Protein AF-A0A2T6IM37-F1 (afdb_monomer)

Sequence (387 aa):
MESFEEAVQVVFSQSAHALRSHADRERQERAQAYLDEILSAPDGWAHLLNWLPQLSSVEARFWTLQAFLNVLPSSSPQQRQALREGVLTHCVLRRLQGGDTSCEARGDSGPGASSGLSGAGRNAARTEDGSAQGAETSREDAAVKNKTALLLVRLVQTDFPSTWPTAFLELRRLWTIAVEATSELPVSEKSEQASAKQVDVLDGLDVCLRILLLLHQEVVEDSVVVRDAEQTRRDAEIRTALRQHFSSSELSASDRSAVSFSRLLLQLLQLPVIRQDAALLRLTCEIIGRFIGYMDLLLPPSACEPPTQAQSAAGSLGSTAPAEGETRPTTAVGDGDAETATEGTLVHVLLETWLTCSCDEACNAVVAFAHKKMEAETKARLLSRMG

Radius of gyration: 29.52 Å; Cα contacts (8 Å, |Δi|>4): 323; chains: 1; bounding box: 64×56×118 Å

Mean predicted aligned error: 14.03 Å

Structure (mmCIF, N/CA/C/O backbone):
data_AF-A0A2T6IM37-F1
#
_entry.id   AF-A0A2T6IM37-F1
#
loop_
_atom_site.group_PDB
_atom_site.id
_atom_site.type_symbol
_atom_site.label_atom_id
_atom_site.label_alt_id
_atom_site.label_comp_id
_atom_site.label_asym_id
_atom_site.label_entity_id
_atom_site.label_seq_id
_atom_site.pdbx_PDB_ins_code
_atom_site.Cartn_x
_atom_site.Cartn_y
_atom_site.Cartn_z
_atom_site.occupancy
_atom_site.B_iso_or_equiv
_atom_site.auth_seq_id
_atom_site.auth_comp_id
_atom_site.auth_asym_id
_atom_site.auth_atom_id
_atom_site.pdbx_PDB_model_num
ATOM 1 N N . MET A 1 1 ? 18.528 2.705 -31.498 1.00 45.06 1 MET A N 1
ATOM 2 C CA . MET A 1 1 ? 18.406 2.170 -30.131 1.00 45.06 1 MET A CA 1
ATOM 3 C C . MET A 1 1 ? 16.925 2.072 -29.857 1.00 45.06 1 MET A C 1
ATOM 5 O O . MET A 1 1 ? 16.254 3.069 -30.086 1.00 45.06 1 MET A O 1
ATOM 9 N N . GLU A 1 2 ? 16.429 0.892 -29.490 1.00 58.62 2 GLU A N 1
ATOM 10 C CA . GLU A 1 2 ? 15.070 0.762 -28.948 1.00 58.62 2 GLU A CA 1
ATOM 11 C C . GLU A 1 2 ? 15.020 1.578 -27.649 1.00 58.62 2 GLU A C 1
ATOM 13 O O . GLU A 1 2 ? 16.000 1.598 -26.896 1.00 58.62 2 GLU A O 1
ATOM 18 N N . SER A 1 3 ? 13.942 2.329 -27.425 1.00 85.50 3 SER A N 1
ATOM 19 C CA . SER A 1 3 ? 13.762 3.001 -26.137 1.00 85.50 3 SER A CA 1
ATOM 20 C C . SER A 1 3 ? 13.526 1.952 -25.040 1.00 85.50 3 SER A C 1
ATOM 22 O O . SER A 1 3 ? 13.047 0.851 -25.313 1.00 85.50 3 SER A O 1
ATOM 24 N N . PHE A 1 4 ? 13.871 2.262 -23.787 1.00 90.00 4 PHE A N 1
ATOM 25 C CA . PHE A 1 4 ? 13.646 1.344 -22.663 1.00 90.00 4 PHE A CA 1
ATOM 26 C C . PHE A 1 4 ? 12.184 0.874 -22.584 1.00 90.00 4 PHE A C 1
ATOM 28 O O . PHE A 1 4 ? 11.925 -0.317 -22.424 1.00 90.00 4 PHE A O 1
ATOM 35 N N . GLU A 1 5 ? 11.230 1.791 -22.771 1.00 91.12 5 GLU A N 1
ATOM 36 C CA . GLU A 1 5 ? 9.802 1.462 -22.757 1.00 91.12 5 GLU A CA 1
ATOM 37 C C . GLU A 1 5 ? 9.401 0.555 -23.930 1.00 91.12 5 GLU A C 1
ATOM 39 O O . GLU A 1 5 ? 8.638 -0.386 -23.724 1.00 91.12 5 GLU A O 1
ATOM 44 N N . GLU A 1 6 ? 9.964 0.757 -25.127 1.00 89.25 6 GLU A N 1
ATOM 45 C CA . GLU A 1 6 ? 9.755 -0.146 -26.268 1.00 89.25 6 GLU A CA 1
ATOM 46 C C . GLU A 1 6 ? 10.287 -1.554 -25.987 1.00 89.25 6 GLU A C 1
ATOM 48 O O . GLU A 1 6 ? 9.603 -2.534 -26.281 1.00 89.25 6 GLU A O 1
ATOM 53 N N . ALA A 1 7 ? 11.481 -1.672 -25.396 1.00 89.19 7 ALA A N 1
ATOM 54 C CA . ALA A 1 7 ? 12.060 -2.968 -25.051 1.00 89.19 7 ALA A CA 1
ATOM 55 C C . ALA A 1 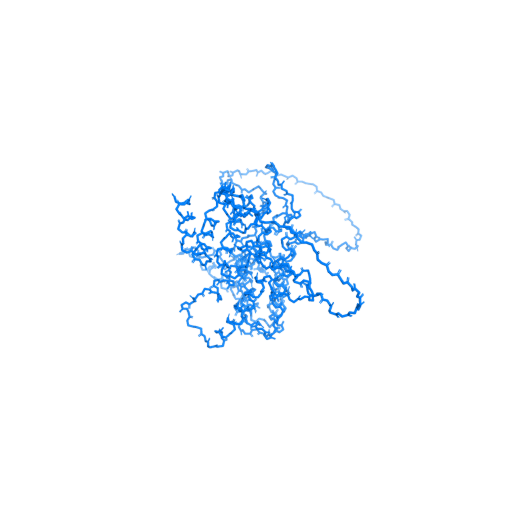7 ? 11.186 -3.717 -24.033 1.00 89.19 7 ALA A C 1
ATOM 57 O O . ALA A 1 7 ? 10.885 -4.899 -24.221 1.00 89.19 7 ALA A O 1
ATOM 58 N N . VAL A 1 8 ? 10.701 -3.020 -22.997 1.00 90.06 8 VAL A N 1
ATOM 59 C CA . VAL A 1 8 ? 9.753 -3.599 -22.036 1.00 90.06 8 VAL A CA 1
ATOM 60 C C . VAL A 1 8 ? 8.456 -4.002 -22.738 1.00 90.06 8 VAL A C 1
ATOM 62 O O . VAL A 1 8 ? 7.998 -5.134 -22.588 1.00 90.06 8 VAL A O 1
ATOM 65 N N . GLN A 1 9 ? 7.880 -3.135 -23.567 1.00 88.81 9 GLN A N 1
ATOM 66 C CA . GLN A 1 9 ? 6.633 -3.430 -24.268 1.00 88.81 9 GLN A CA 1
ATOM 67 C C . GLN A 1 9 ? 6.756 -4.657 -25.185 1.00 88.81 9 GLN A C 1
ATOM 69 O O . GLN A 1 9 ? 5.846 -5.487 -25.226 1.00 88.81 9 GLN A O 1
ATOM 74 N N . VAL A 1 10 ? 7.886 -4.830 -25.878 1.00 87.44 10 VAL A N 1
ATOM 75 C CA . VAL A 1 10 ? 8.169 -6.017 -26.705 1.00 87.44 10 VAL A CA 1
ATOM 76 C C . VAL A 1 10 ? 8.190 -7.295 -25.860 1.00 87.44 10 VAL A C 1
ATOM 78 O O . VAL A 1 10 ? 7.642 -8.313 -26.284 1.00 87.44 10 VAL A O 1
ATOM 81 N N . VAL A 1 11 ? 8.764 -7.249 -24.654 1.00 84.94 11 VAL A N 1
ATOM 82 C CA . VAL A 1 11 ? 8.811 -8.405 -23.744 1.00 84.94 11 VAL A CA 1
ATOM 83 C C . VAL A 1 11 ? 7.428 -8.737 -23.163 1.00 84.94 11 VAL A C 1
ATOM 85 O O . VAL A 1 11 ? 7.081 -9.916 -23.065 1.00 84.94 11 VAL A O 1
ATOM 88 N N . PHE A 1 12 ? 6.606 -7.735 -22.830 1.00 79.69 12 PHE A N 1
ATOM 89 C CA . PHE A 1 12 ? 5.278 -7.941 -22.225 1.00 79.69 12 PHE A CA 1
ATOM 90 C C . PHE A 1 12 ? 4.178 -8.318 -23.230 1.00 79.69 12 PHE A C 1
ATOM 92 O O . PHE A 1 12 ? 3.363 -9.204 -22.954 1.00 79.69 12 PHE A O 1
ATOM 99 N N . SER A 1 13 ? 4.155 -7.675 -24.402 1.00 73.19 13 SER A N 1
ATOM 100 C CA . SER A 1 13 ? 3.061 -7.766 -25.389 1.00 73.19 13 SER A CA 1
ATOM 101 C C . SER A 1 13 ? 2.849 -9.156 -25.995 1.00 73.19 13 SER A C 1
ATOM 103 O O . SER A 1 13 ? 1.781 -9.437 -26.532 1.00 73.19 13 SER A O 1
ATOM 105 N N . GLN A 1 14 ? 3.830 -10.054 -25.904 1.00 63.22 14 GLN A N 1
ATOM 106 C CA . GLN A 1 14 ? 3.797 -11.327 -26.628 1.00 63.22 14 GLN A CA 1
ATOM 107 C C . GLN A 1 14 ? 3.406 -12.536 -25.769 1.00 63.22 14 GLN A C 1
ATOM 109 O O . GLN A 1 14 ? 3.524 -13.677 -26.220 1.00 63.22 14 GLN A O 1
ATOM 114 N N . SER A 1 15 ? 2.912 -12.325 -24.548 1.00 53.56 15 SER A N 1
ATOM 115 C CA . SER A 1 15 ? 2.424 -13.401 -23.670 1.00 53.56 15 SER A CA 1
ATOM 116 C C . SER A 1 15 ? 1.152 -14.115 -24.192 1.00 53.56 15 SER A C 1
ATOM 118 O O . SER A 1 15 ? 0.784 -15.160 -23.658 1.00 53.56 15 SER A O 1
ATOM 120 N N . ALA A 1 16 ? 0.545 -13.649 -25.297 1.00 48.44 16 ALA A N 1
ATOM 121 C CA . ALA A 1 16 ? -0.596 -14.279 -25.972 1.00 48.44 16 ALA A CA 1
ATOM 122 C C . ALA A 1 16 ? -0.217 -15.017 -27.290 1.00 48.44 16 ALA A C 1
ATOM 124 O O . ALA A 1 16 ? 0.054 -14.408 -28.317 1.00 48.44 16 ALA A O 1
ATOM 125 N N . HIS A 1 17 ? -0.251 -16.356 -27.230 1.00 48.69 17 HIS A N 1
ATOM 126 C CA . HIS A 1 17 ? -0.481 -17.372 -28.285 1.00 48.69 17 HIS A CA 1
ATOM 127 C C . HIS A 1 17 ? 0.420 -17.533 -29.551 1.00 48.69 17 HIS A C 1
ATOM 129 O O . HIS A 1 17 ? 0.297 -16.865 -30.569 1.00 48.69 17 HIS A O 1
ATOM 135 N N . ALA A 1 18 ? 1.182 -18.637 -29.524 1.00 50.50 18 ALA A N 1
ATOM 136 C CA . ALA A 1 18 ? 1.151 -19.803 -30.436 1.00 50.50 18 ALA A CA 1
ATOM 137 C C . ALA A 1 18 ? 1.552 -19.743 -31.932 1.00 50.50 18 ALA A C 1
ATOM 139 O O . ALA A 1 18 ? 1.791 -20.816 -32.484 1.00 50.50 18 ALA A O 1
ATOM 140 N N . LEU A 1 19 ? 1.722 -18.598 -32.598 1.00 54.16 19 LEU A N 1
ATOM 141 C CA . LEU A 1 19 ? 2.236 -18.570 -33.987 1.00 54.16 19 LEU A CA 1
ATOM 142 C C . LEU A 1 19 ? 3.187 -17.387 -34.203 1.00 54.16 19 LEU A C 1
ATOM 144 O O . LEU A 1 19 ? 2.808 -16.367 -34.771 1.00 54.16 19 LEU A O 1
ATOM 148 N N . ARG A 1 20 ? 4.432 -17.505 -33.728 1.00 63.81 20 ARG A N 1
ATOM 149 C CA . ARG A 1 20 ? 5.433 -16.435 -33.871 1.00 63.81 20 ARG A CA 1
ATOM 150 C C . ARG A 1 20 ? 6.271 -16.606 -35.131 1.00 63.81 20 ARG A C 1
ATOM 152 O O . ARG A 1 20 ? 6.745 -17.705 -35.422 1.00 63.81 20 ARG A O 1
ATOM 159 N N . SER A 1 21 ? 6.498 -15.501 -35.840 1.00 72.88 21 SER A N 1
ATOM 160 C CA . SER A 1 21 ? 7.507 -15.451 -36.896 1.00 72.88 21 SER A CA 1
ATOM 161 C C . SER A 1 21 ? 8.914 -15.516 -36.282 1.00 72.88 21 SER A C 1
ATOM 163 O O . SER A 1 21 ? 9.128 -15.127 -35.131 1.00 72.88 21 SER A O 1
ATOM 165 N N . HIS A 1 22 ? 9.901 -16.003 -37.041 1.00 77.56 22 HIS A N 1
ATOM 166 C CA . HIS A 1 22 ? 11.297 -16.029 -36.583 1.00 77.56 22 HIS A CA 1
ATOM 167 C C . HIS A 1 22 ? 11.805 -14.621 -36.219 1.00 77.56 22 HIS A C 1
ATOM 169 O O . HIS A 1 22 ? 12.526 -14.456 -35.239 1.00 77.56 22 HIS A O 1
ATOM 175 N N . ALA A 1 23 ? 11.366 -13.605 -36.970 1.00 80.69 23 ALA A N 1
ATOM 176 C CA . ALA A 1 23 ? 11.746 -12.212 -36.762 1.00 80.69 23 ALA A CA 1
ATOM 177 C C . ALA A 1 23 ? 11.236 -11.646 -35.423 1.00 80.69 23 ALA A C 1
ATOM 179 O O . ALA A 1 23 ? 11.965 -10.911 -34.758 1.00 80.69 23 ALA A O 1
ATOM 180 N N . ASP A 1 24 ? 10.027 -12.025 -34.992 1.00 80.50 24 ASP A N 1
ATOM 181 C CA . ASP A 1 24 ? 9.469 -11.576 -33.707 1.00 80.50 24 ASP A CA 1
ATOM 182 C C . ASP A 1 24 ? 10.232 -12.172 -32.523 1.00 80.50 24 ASP A C 1
ATOM 184 O O . ASP A 1 24 ? 10.493 -11.483 -31.536 1.00 80.50 24 ASP A O 1
ATOM 188 N N . ARG A 1 25 ? 10.649 -13.439 -32.646 1.00 80.44 25 ARG A N 1
ATOM 189 C CA . ARG A 1 25 ? 11.456 -14.114 -31.626 1.00 80.44 25 ARG A CA 1
ATOM 190 C C . ARG A 1 25 ? 12.839 -13.482 -31.496 1.00 80.44 25 ARG A C 1
ATOM 192 O O . ARG A 1 25 ? 13.263 -13.200 -30.383 1.00 80.44 25 ARG A O 1
ATOM 199 N N . GLU A 1 26 ? 13.504 -13.194 -32.613 1.00 84.69 26 GLU A N 1
ATOM 200 C CA . GLU A 1 26 ? 14.790 -12.489 -32.587 1.00 84.69 26 GLU A CA 1
ATOM 201 C C . GLU A 1 26 ? 14.668 -11.087 -31.980 1.00 84.69 26 GLU A C 1
ATOM 203 O O . GLU A 1 26 ? 15.554 -10.648 -31.251 1.00 84.69 26 GLU A O 1
ATOM 208 N N . ARG A 1 27 ? 13.579 -10.363 -32.272 1.00 85.56 27 ARG A N 1
ATOM 209 C CA . ARG A 1 27 ? 13.343 -9.048 -31.669 1.00 85.56 27 ARG A CA 1
ATOM 210 C C . ARG A 1 27 ? 13.163 -9.155 -30.156 1.00 85.56 27 ARG A C 1
ATOM 212 O O . ARG A 1 27 ? 13.747 -8.360 -29.431 1.00 85.56 27 ARG A O 1
ATOM 219 N N . GLN A 1 28 ? 12.425 -10.158 -29.684 1.00 85.75 28 GLN A N 1
ATOM 220 C CA . GLN A 1 28 ? 12.264 -10.402 -28.254 1.00 85.75 28 GLN A CA 1
ATOM 221 C C . GLN A 1 28 ? 13.587 -10.781 -27.579 1.00 85.75 28 GLN A C 1
ATOM 223 O O . GLN A 1 28 ? 13.889 -10.259 -26.513 1.00 85.75 28 GLN A O 1
ATOM 228 N N . GLU A 1 29 ? 14.385 -11.659 -28.190 1.00 87.75 29 GLU A N 1
ATOM 229 C CA . GLU A 1 29 ? 15.693 -12.057 -27.656 1.00 87.75 29 GLU A CA 1
ATOM 230 C C . GLU A 1 29 ? 16.635 -10.846 -27.537 1.00 87.75 29 GLU A C 1
ATOM 232 O O . GLU A 1 29 ? 17.320 -10.704 -26.525 1.00 87.75 29 GLU A O 1
ATOM 237 N N . ARG A 1 30 ? 16.614 -9.921 -28.510 1.00 89.81 30 ARG A N 1
ATOM 238 C CA . ARG A 1 30 ? 17.376 -8.661 -28.432 1.00 89.81 30 ARG A CA 1
ATOM 239 C C . ARG A 1 30 ? 16.864 -7.728 -27.335 1.00 89.81 30 ARG A C 1
ATOM 241 O O . ARG A 1 30 ? 17.677 -7.193 -26.588 1.00 89.81 30 ARG A O 1
ATOM 248 N N . ALA A 1 31 ? 15.546 -7.556 -27.222 1.00 89.69 31 ALA A N 1
ATOM 249 C CA . ALA A 1 31 ? 14.946 -6.719 -26.185 1.00 89.69 31 ALA A CA 1
ATOM 250 C C . ALA A 1 31 ? 15.238 -7.271 -24.779 1.00 89.69 31 ALA A C 1
ATOM 252 O O . ALA A 1 31 ? 15.626 -6.518 -23.890 1.00 89.69 31 ALA A O 1
ATOM 253 N N . GLN A 1 32 ? 15.134 -8.590 -24.589 1.00 89.94 32 GLN A N 1
ATOM 254 C CA . GLN A 1 32 ? 15.479 -9.248 -23.329 1.00 89.94 32 GLN A CA 1
ATOM 255 C C . GLN A 1 32 ? 16.967 -9.086 -23.004 1.00 89.94 32 GLN A C 1
ATOM 257 O O . GLN A 1 32 ? 17.295 -8.704 -21.887 1.00 89.94 32 GLN A O 1
ATOM 262 N N . ALA A 1 33 ? 17.858 -9.295 -23.980 1.00 91.44 33 ALA A N 1
ATOM 263 C CA . ALA A 1 33 ? 19.294 -9.103 -23.785 1.00 91.44 33 ALA A CA 1
ATOM 264 C C . ALA A 1 33 ? 19.637 -7.659 -23.383 1.00 91.44 33 ALA A C 1
ATOM 266 O O . ALA A 1 33 ? 20.477 -7.455 -22.513 1.00 91.44 33 ALA A O 1
ATOM 267 N N . TYR A 1 34 ? 18.958 -6.667 -23.966 1.00 91.56 34 TYR A N 1
ATOM 268 C CA . TYR A 1 34 ? 19.115 -5.262 -23.589 1.00 91.56 34 TYR A CA 1
ATOM 269 C C . TYR A 1 34 ? 18.659 -4.987 -22.146 1.00 91.56 34 TYR A C 1
ATOM 271 O O . TYR A 1 34 ? 19.350 -4.301 -21.394 1.00 91.56 34 TYR A O 1
ATOM 279 N N . LEU A 1 35 ? 17.520 -5.544 -21.725 1.00 92.06 35 LEU A N 1
ATOM 280 C CA . LEU A 1 35 ? 17.045 -5.405 -20.346 1.00 92.06 35 LEU A CA 1
ATOM 281 C C . LEU A 1 35 ? 17.967 -6.118 -19.345 1.00 92.06 35 LEU A C 1
ATOM 283 O O . LEU A 1 35 ? 18.263 -5.567 -18.285 1.00 92.06 35 LEU A O 1
ATOM 287 N N . ASP A 1 36 ? 18.458 -7.307 -19.689 1.00 90.94 36 ASP A N 1
ATOM 288 C CA . ASP A 1 36 ? 19.409 -8.057 -18.867 1.00 90.94 36 ASP A CA 1
ATOM 289 C C . ASP A 1 36 ? 20.754 -7.321 -18.757 1.00 90.94 36 ASP A C 1
ATOM 291 O O . ASP A 1 36 ? 21.353 -7.295 -17.681 1.00 90.94 36 ASP A O 1
ATOM 295 N N . GLU A 1 37 ? 21.204 -6.655 -19.828 1.00 92.19 37 GLU A N 1
ATOM 296 C CA . GLU A 1 37 ? 22.393 -5.798 -19.814 1.00 92.19 37 GLU A CA 1
ATOM 297 C C . GLU A 1 37 ? 22.241 -4.669 -18.785 1.00 92.19 37 GLU A C 1
ATOM 299 O O . GLU A 1 37 ? 23.127 -4.491 -17.945 1.00 92.19 37 GLU A O 1
ATOM 304 N N . ILE A 1 38 ? 21.089 -3.983 -18.765 1.00 90.94 38 ILE A N 1
ATOM 305 C CA . ILE A 1 38 ? 20.783 -2.950 -17.760 1.00 90.94 38 ILE A CA 1
ATOM 306 C C . ILE A 1 38 ? 20.845 -3.531 -16.344 1.00 90.94 38 ILE A C 1
ATOM 308 O O . ILE A 1 38 ? 21.450 -2.920 -15.467 1.00 90.94 38 ILE A O 1
ATOM 312 N N . LEU A 1 39 ? 20.249 -4.7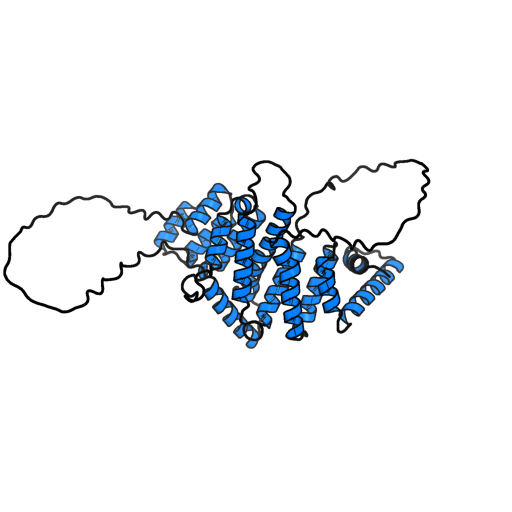02 -16.100 1.00 89.06 39 LEU A N 1
ATOM 313 C CA . LEU A 1 39 ? 20.247 -5.320 -14.767 1.00 89.06 39 LEU A CA 1
ATOM 314 C C . LEU A 1 39 ? 21.629 -5.816 -14.329 1.00 89.06 39 LEU A C 1
ATOM 316 O O . LEU A 1 39 ? 21.922 -5.837 -13.135 1.00 89.06 39 LEU A O 1
ATOM 320 N N . SER A 1 40 ? 22.471 -6.217 -15.281 1.00 88.69 40 SER A N 1
ATOM 321 C CA . SER A 1 40 ? 23.836 -6.681 -15.019 1.00 88.69 40 SER A CA 1
ATOM 322 C C . SER A 1 40 ? 24.830 -5.542 -14.770 1.00 88.69 40 SER A C 1
ATOM 324 O O . SER A 1 40 ? 25.889 -5.765 -14.178 1.00 88.69 40 SER A O 1
ATOM 326 N N . ALA A 1 41 ? 24.501 -4.320 -15.201 1.00 89.56 41 ALA A N 1
ATOM 327 C CA . ALA A 1 41 ? 25.345 -3.154 -14.999 1.00 89.56 41 ALA A CA 1
ATOM 328 C C . ALA A 1 41 ? 25.404 -2.768 -13.505 1.00 89.56 41 ALA A C 1
ATOM 330 O O . ALA A 1 41 ? 24.363 -2.704 -12.846 1.00 89.56 41 ALA A O 1
ATOM 331 N N . PRO A 1 42 ? 26.592 -2.431 -12.959 1.00 84.00 42 PRO A N 1
ATOM 332 C CA . PRO A 1 42 ? 26.765 -2.152 -11.526 1.00 84.00 42 PRO A CA 1
ATOM 333 C C . PRO A 1 42 ? 25.883 -0.998 -11.016 1.00 84.00 42 PRO A C 1
ATOM 335 O O . PRO A 1 42 ? 25.382 -1.050 -9.892 1.00 84.00 42 PRO A O 1
ATOM 338 N N . ASP A 1 43 ? 25.630 -0.004 -11.872 1.00 86.81 43 ASP A N 1
ATOM 339 C CA . ASP A 1 43 ? 24.804 1.174 -11.576 1.00 86.81 43 ASP A CA 1
ATOM 340 C C . ASP A 1 43 ? 23.450 1.160 -12.310 1.00 86.81 43 ASP A C 1
ATOM 342 O O . ASP A 1 43 ? 22.707 2.143 -12.291 1.00 86.81 43 ASP A O 1
ATOM 346 N N . GLY A 1 44 ? 23.088 0.039 -12.944 1.00 87.62 44 GLY A N 1
ATOM 347 C CA . GLY A 1 44 ? 21.850 -0.083 -13.718 1.00 87.62 44 GLY A CA 1
ATOM 348 C C . GLY A 1 44 ? 20.594 0.205 -12.895 1.00 87.62 44 GLY A C 1
ATOM 349 O O . GLY A 1 44 ? 19.703 0.930 -13.335 1.00 87.62 44 GLY A O 1
ATOM 350 N N . TRP A 1 45 ? 20.559 -0.266 -11.647 1.00 89.25 45 TRP A N 1
ATOM 351 C CA . TRP A 1 45 ? 19.461 0.000 -10.712 1.00 89.25 45 TRP A CA 1
ATOM 352 C C . TRP A 1 45 ? 19.295 1.500 -10.396 1.00 89.25 45 TRP A C 1
ATOM 354 O O . TRP A 1 45 ? 18.171 1.968 -10.218 1.00 89.25 45 TRP A O 1
ATOM 364 N N . ALA A 1 46 ? 20.386 2.274 -10.358 1.00 90.44 46 ALA A N 1
ATOM 365 C CA . ALA A 1 46 ? 20.330 3.710 -10.091 1.00 90.44 46 ALA A CA 1
ATOM 366 C C . ALA A 1 46 ? 19.763 4.473 -11.297 1.00 90.44 46 ALA A C 1
ATOM 368 O O . ALA A 1 46 ? 18.967 5.400 -11.132 1.00 90.44 46 ALA A O 1
ATOM 369 N N . HIS A 1 47 ? 20.107 4.050 -12.518 1.00 91.00 47 HIS A N 1
ATOM 370 C CA . HIS A 1 47 ? 19.494 4.579 -13.739 1.00 91.00 47 HIS A CA 1
ATOM 371 C C . HIS A 1 47 ? 17.990 4.303 -13.781 1.00 91.00 47 HIS A C 1
ATOM 373 O O . HIS A 1 47 ? 17.210 5.224 -14.018 1.00 91.00 47 HIS A O 1
ATOM 379 N N . LEU A 1 48 ? 17.582 3.074 -13.455 1.00 92.56 48 LEU A N 1
ATOM 380 C CA . LEU A 1 48 ? 16.173 2.700 -13.354 1.00 92.56 48 LEU A CA 1
ATOM 381 C C . LEU A 1 48 ? 15.415 3.563 -12.333 1.00 92.56 48 LEU A C 1
ATOM 383 O O . LEU A 1 48 ? 14.294 3.993 -12.603 1.00 92.56 48 LEU A O 1
ATOM 387 N N . LEU A 1 49 ? 16.026 3.864 -11.182 1.00 92.56 49 LEU A N 1
ATOM 388 C CA . LEU A 1 49 ? 15.400 4.691 -10.145 1.00 92.56 49 LEU A CA 1
ATOM 389 C C . LEU A 1 49 ? 15.177 6.132 -10.624 1.00 92.56 49 LEU A C 1
ATOM 391 O O . LEU A 1 49 ? 14.130 6.719 -10.353 1.00 92.56 49 LEU A O 1
ATOM 395 N N . ASN A 1 50 ? 16.135 6.673 -11.377 1.00 91.69 50 ASN A N 1
ATOM 396 C CA . ASN A 1 50 ? 16.045 8.009 -11.964 1.00 91.69 50 ASN A CA 1
ATOM 397 C C . ASN A 1 50 ? 15.018 8.089 -13.103 1.00 91.69 50 ASN A C 1
ATOM 399 O O . ASN A 1 50 ? 14.385 9.132 -13.280 1.00 91.69 50 ASN A O 1
ATOM 403 N N . TRP A 1 51 ? 14.844 7.011 -13.873 1.00 91.81 51 TRP A N 1
ATOM 404 C CA . TRP A 1 51 ? 13.864 6.953 -14.960 1.00 91.81 51 TRP A CA 1
ATOM 405 C C . TRP A 1 51 ? 12.441 6.729 -14.473 1.00 91.81 51 TRP A C 1
ATOM 407 O O . TRP A 1 51 ? 11.530 7.287 -15.072 1.00 91.81 51 TRP A O 1
ATOM 417 N N . LEU A 1 52 ? 12.242 5.978 -13.384 1.00 91.25 52 LEU A N 1
ATOM 418 C CA . LEU A 1 52 ? 10.927 5.628 -12.837 1.00 91.25 52 LEU A CA 1
ATOM 419 C C . LEU A 1 52 ? 9.884 6.768 -12.846 1.00 91.25 52 LEU A C 1
ATOM 421 O O . LEU A 1 52 ? 8.771 6.521 -13.308 1.00 91.25 52 LEU A O 1
ATOM 425 N N . PRO A 1 53 ? 10.185 8.005 -12.394 1.00 87.50 53 PRO A N 1
ATOM 426 C CA . PRO A 1 53 ? 9.206 9.095 -12.419 1.00 87.50 53 PRO A CA 1
ATOM 427 C C . PRO A 1 53 ? 8.853 9.630 -13.813 1.00 87.50 53 PRO A C 1
ATOM 429 O O . PRO A 1 53 ? 7.882 10.368 -13.934 1.00 87.50 53 PRO A O 1
ATOM 432 N N . GLN A 1 54 ? 9.651 9.320 -14.834 1.00 89.00 54 GLN A N 1
ATOM 433 C CA . GLN A 1 54 ? 9.474 9.768 -16.219 1.00 89.00 54 GLN A CA 1
ATOM 434 C C . GLN A 1 54 ? 8.818 8.694 -17.099 1.00 89.00 54 GLN A C 1
ATOM 436 O O . GLN A 1 54 ? 8.476 8.981 -18.244 1.00 89.00 54 GLN A O 1
ATOM 441 N N . LEU A 1 55 ? 8.653 7.470 -16.584 1.00 89.88 55 LEU A N 1
ATOM 442 C CA . LEU A 1 55 ? 8.057 6.366 -17.330 1.00 89.88 55 LEU A CA 1
ATOM 443 C C . LEU A 1 55 ? 6.558 6.603 -17.536 1.00 89.88 55 LEU A C 1
ATOM 445 O O . LEU A 1 55 ? 5.794 6.755 -16.580 1.00 89.88 55 LEU A O 1
ATOM 449 N N . SER A 1 56 ? 6.147 6.588 -18.798 1.00 87.75 56 SER A N 1
ATOM 450 C CA . SER A 1 56 ? 4.761 6.730 -19.226 1.00 87.75 56 SER A CA 1
ATOM 451 C C . SER A 1 56 ? 4.029 5.383 -19.198 1.00 87.75 56 SER A C 1
ATOM 453 O O . SER A 1 56 ? 2.880 5.294 -18.750 1.00 87.75 56 SER A O 1
ATOM 455 N N . SER A 1 57 ? 4.719 4.305 -19.584 1.00 90.25 57 SER A N 1
ATOM 456 C CA . SER A 1 57 ? 4.148 2.959 -19.661 1.00 90.25 57 SER A CA 1
ATOM 457 C C . SER A 1 57 ? 3.922 2.357 -18.269 1.00 90.25 57 SER A C 1
ATOM 459 O O . SER A 1 57 ? 4.752 2.452 -17.357 1.00 90.25 57 SER A O 1
ATOM 461 N N . VAL A 1 58 ? 2.766 1.711 -18.097 1.00 89.56 58 VAL A N 1
ATOM 462 C CA . VAL A 1 58 ? 2.433 0.941 -16.888 1.00 89.56 58 VAL A CA 1
ATOM 463 C C . VAL A 1 58 ? 3.346 -0.280 -16.782 1.00 89.56 58 VAL A C 1
ATOM 465 O O . VAL A 1 58 ? 3.879 -0.563 -15.711 1.00 89.56 58 VAL A O 1
ATOM 468 N N . GLU A 1 59 ? 3.585 -0.962 -17.898 1.00 91.06 59 GLU A N 1
ATOM 469 C CA . GLU A 1 59 ? 4.457 -2.129 -18.007 1.00 91.06 59 GLU A CA 1
ATOM 470 C C . GLU A 1 59 ? 5.903 -1.771 -17.659 1.00 91.06 59 GLU A C 1
ATOM 472 O O . GLU A 1 59 ? 6.540 -2.491 -16.893 1.00 91.06 59 GLU A O 1
ATOM 477 N N . ALA A 1 60 ? 6.404 -0.631 -18.147 1.00 92.44 60 ALA A N 1
ATOM 478 C CA . ALA A 1 60 ? 7.743 -0.135 -17.829 1.00 92.44 60 ALA A CA 1
ATOM 479 C C . ALA A 1 60 ? 7.908 0.150 -16.330 1.00 92.44 60 ALA A C 1
ATOM 481 O O . ALA A 1 60 ? 8.891 -0.286 -15.720 1.00 92.44 60 ALA A O 1
ATOM 482 N N . ARG A 1 61 ? 6.929 0.819 -15.704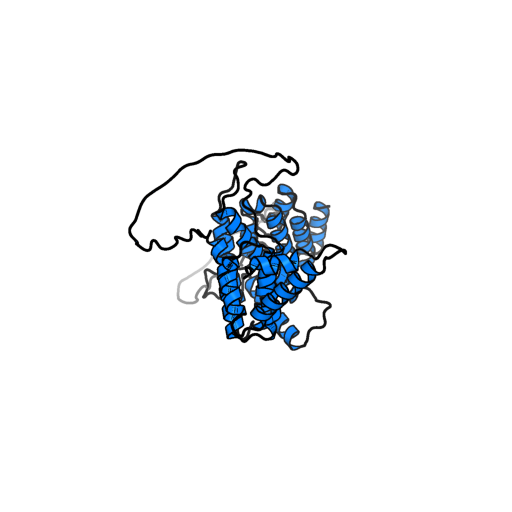 1.00 93.50 61 ARG A N 1
ATOM 483 C CA . ARG A 1 61 ? 6.924 1.057 -14.250 1.00 93.50 61 ARG A CA 1
ATOM 484 C C . ARG A 1 61 ? 6.852 -0.249 -13.467 1.00 93.50 61 ARG A C 1
ATOM 486 O O . ARG A 1 61 ? 7.642 -0.459 -12.548 1.00 93.50 61 ARG A O 1
ATOM 493 N N . PHE A 1 62 ? 5.948 -1.149 -13.850 1.00 93.44 62 PHE A N 1
ATOM 494 C CA . PHE A 1 62 ? 5.784 -2.452 -13.211 1.00 93.44 62 PHE A CA 1
ATOM 495 C C . PHE A 1 62 ? 7.064 -3.289 -13.293 1.00 93.44 62 PHE A C 1
ATOM 497 O O . PHE A 1 62 ? 7.523 -3.817 -12.280 1.00 93.44 62 PHE A O 1
ATOM 504 N N . TRP A 1 63 ? 7.666 -3.381 -14.481 1.00 94.50 63 TRP A N 1
ATOM 505 C CA . TRP A 1 63 ? 8.911 -4.109 -14.698 1.00 94.50 63 TRP A CA 1
ATOM 506 C C . TRP A 1 63 ? 10.054 -3.513 -13.880 1.00 94.50 63 TRP A C 1
ATOM 508 O O . TRP A 1 63 ? 10.776 -4.252 -13.217 1.00 94.50 63 TRP A O 1
ATOM 518 N N . THR A 1 64 ? 10.167 -2.183 -13.844 1.00 95.06 64 THR A N 1
ATOM 519 C CA . THR A 1 64 ? 11.192 -1.482 -13.056 1.00 95.06 64 THR A CA 1
ATOM 520 C C . THR A 1 64 ? 11.065 -1.789 -11.562 1.00 95.06 64 THR A C 1
ATOM 522 O O . THR A 1 64 ? 12.047 -2.134 -10.905 1.00 95.06 64 THR A O 1
ATOM 525 N N . LEU A 1 65 ? 9.846 -1.750 -11.014 1.00 96.00 65 LEU A N 1
ATOM 526 C CA . LEU A 1 65 ? 9.605 -2.115 -9.615 1.00 96.00 65 LEU A CA 1
ATOM 527 C C . LEU A 1 65 ? 9.884 -3.603 -9.350 1.00 96.00 65 LEU A C 1
ATOM 529 O O . LEU A 1 65 ? 10.417 -3.958 -8.297 1.00 96.00 65 LEU A O 1
ATOM 533 N N . GLN A 1 66 ? 9.562 -4.481 -10.305 1.00 94.69 66 GLN A N 1
ATOM 534 C CA . GLN A 1 66 ? 9.889 -5.904 -10.217 1.00 94.69 66 GLN A CA 1
ATOM 535 C C . GLN A 1 66 ? 11.405 -6.145 -10.237 1.00 94.69 66 GLN A C 1
ATOM 537 O O . GLN A 1 66 ? 11.893 -6.992 -9.489 1.00 94.69 66 GLN A O 1
ATOM 542 N N . ALA A 1 67 ? 12.155 -5.391 -11.039 1.00 93.31 67 ALA A N 1
ATOM 543 C CA . ALA A 1 67 ? 13.609 -5.444 -11.061 1.00 93.31 67 ALA A CA 1
ATOM 544 C C . ALA A 1 67 ? 14.203 -5.073 -9.693 1.00 93.31 67 ALA A C 1
ATOM 546 O O . ALA A 1 67 ? 15.049 -5.804 -9.180 1.00 93.31 67 ALA A O 1
ATOM 547 N N . PHE A 1 68 ? 13.705 -4.014 -9.045 1.00 95.38 68 PHE A N 1
ATOM 548 C CA . PHE A 1 68 ? 14.146 -3.659 -7.691 1.00 95.38 68 PHE A CA 1
ATOM 549 C C . PHE A 1 68 ? 13.859 -4.755 -6.667 1.00 95.38 68 PHE A C 1
ATOM 551 O O . PHE A 1 68 ? 14.735 -5.077 -5.867 1.00 95.38 68 PHE A O 1
ATOM 558 N N . LEU A 1 69 ? 12.675 -5.374 -6.718 1.00 94.69 69 LEU A N 1
ATOM 559 C CA . LEU A 1 69 ? 12.339 -6.507 -5.850 1.00 94.69 69 LEU A CA 1
ATOM 560 C C . LEU A 1 69 ? 13.302 -7.690 -6.033 1.00 94.69 69 LEU A C 1
ATOM 562 O O . LEU A 1 69 ? 13.666 -8.331 -5.050 1.00 94.69 69 LEU A O 1
ATOM 566 N N . ASN A 1 70 ? 13.735 -7.960 -7.266 1.00 91.81 70 ASN A N 1
ATOM 567 C CA . ASN A 1 70 ? 14.657 -9.056 -7.566 1.00 91.81 70 ASN A CA 1
ATOM 568 C C . ASN A 1 70 ? 16.091 -8.775 -7.082 1.00 91.81 70 ASN A C 1
ATOM 570 O O . ASN A 1 70 ? 16.784 -9.702 -6.670 1.00 91.81 70 ASN A O 1
ATOM 574 N N . VAL A 1 71 ? 16.537 -7.514 -7.114 1.00 90.44 71 VAL A N 1
ATOM 575 C CA . VAL A 1 71 ? 17.895 -7.105 -6.697 1.00 90.44 71 VAL A CA 1
ATOM 576 C C . VAL A 1 71 ? 18.009 -6.928 -5.176 1.00 90.44 71 VAL A C 1
ATOM 578 O O . VAL A 1 71 ? 19.103 -7.032 -4.613 1.00 90.44 71 VAL A O 1
ATOM 581 N N . LEU A 1 72 ? 16.885 -6.703 -4.488 1.00 90.44 72 LEU A N 1
ATOM 582 C CA . LEU A 1 72 ? 16.831 -6.401 -3.056 1.00 90.44 72 LEU A CA 1
ATOM 583 C C . LEU A 1 72 ? 17.597 -7.403 -2.161 1.00 90.44 72 LEU A C 1
ATOM 585 O O . LEU A 1 72 ? 18.374 -6.931 -1.329 1.00 90.44 72 LEU A O 1
ATOM 589 N N . PRO A 1 73 ? 17.505 -8.739 -2.337 1.00 87.88 73 PRO A N 1
ATOM 590 C CA . PRO A 1 73 ? 18.239 -9.696 -1.499 1.00 87.88 73 PRO A CA 1
ATOM 591 C C . PRO A 1 73 ? 19.769 -9.574 -1.580 1.00 87.88 73 PRO A C 1
ATOM 593 O O . PRO A 1 73 ? 20.462 -9.852 -0.607 1.00 87.88 73 PRO A O 1
ATOM 596 N N . SER A 1 74 ? 20.299 -9.153 -2.732 1.00 88.88 74 SER A N 1
ATOM 597 C CA . SER A 1 74 ? 21.741 -8.985 -2.980 1.00 88.88 74 SER A CA 1
ATOM 598 C C . SER A 1 74 ? 22.247 -7.554 -2.776 1.00 88.88 74 SER A C 1
ATOM 600 O O . SER A 1 74 ? 23.449 -7.307 -2.849 1.00 88.88 74 SER A O 1
ATOM 602 N N . SER A 1 75 ? 21.341 -6.602 -2.557 1.00 91.75 75 SER A N 1
ATOM 603 C CA . SER A 1 75 ? 21.667 -5.176 -2.493 1.00 91.75 75 SER A CA 1
ATOM 604 C C . SER A 1 75 ? 22.388 -4.785 -1.198 1.00 91.75 75 SER A C 1
ATOM 606 O O . SER A 1 75 ? 22.175 -5.380 -0.139 1.00 91.75 75 SER A O 1
ATOM 608 N N . SER A 1 76 ? 23.236 -3.756 -1.256 1.00 93.38 76 SER A N 1
ATOM 609 C CA . SER A 1 76 ? 23.902 -3.207 -0.068 1.00 93.38 76 SER A CA 1
ATOM 610 C C . SER A 1 76 ? 22.953 -2.319 0.759 1.00 93.38 76 SER A C 1
ATOM 612 O O . SER A 1 76 ? 21.988 -1.778 0.215 1.00 93.38 76 SER A O 1
ATOM 614 N N . PRO A 1 77 ? 23.222 -2.088 2.061 1.00 93.75 77 PRO A N 1
ATOM 615 C CA . PRO A 1 77 ? 22.413 -1.182 2.885 1.00 93.75 77 PRO A CA 1
ATOM 616 C C . PRO A 1 77 ? 22.255 0.227 2.289 1.00 93.75 77 PRO A C 1
ATOM 618 O O . PRO A 1 77 ? 21.179 0.812 2.358 1.00 93.75 77 PRO A O 1
ATOM 621 N N . GLN A 1 78 ? 23.305 0.754 1.648 1.00 92.81 78 GLN A N 1
ATOM 622 C CA . GLN A 1 78 ? 23.267 2.062 0.984 1.00 92.81 78 GLN A CA 1
ATOM 623 C C . GLN A 1 78 ? 22.346 2.057 -0.244 1.00 92.81 78 GLN A C 1
ATOM 625 O O . GLN A 1 78 ? 21.597 3.007 -0.455 1.00 92.81 78 GLN A O 1
ATOM 630 N N . GLN A 1 79 ? 22.362 0.978 -1.033 1.00 93.31 79 GLN A N 1
ATOM 631 C CA . GLN A 1 79 ? 21.469 0.825 -2.185 1.00 93.31 79 GLN A CA 1
ATOM 632 C C . GLN A 1 79 ? 20.007 0.728 -1.742 1.00 93.31 79 GLN A C 1
ATOM 634 O O . GLN A 1 79 ? 19.151 1.405 -2.304 1.00 93.31 79 GLN A O 1
ATOM 639 N N . ARG A 1 80 ? 19.716 -0.055 -0.695 1.00 95.69 80 ARG A N 1
ATOM 640 C CA . ARG A 1 80 ? 18.358 -0.161 -0.134 1.00 95.69 80 ARG A CA 1
ATOM 641 C C . ARG A 1 80 ? 17.857 1.161 0.425 1.00 95.69 80 ARG A C 1
ATOM 643 O O . ARG A 1 80 ? 16.706 1.518 0.187 1.00 95.69 80 ARG A O 1
ATOM 650 N N . GLN A 1 81 ? 18.727 1.920 1.089 1.00 95.25 81 GLN A N 1
ATOM 651 C CA . GLN A 1 81 ? 18.413 3.271 1.537 1.00 95.25 81 GLN A CA 1
ATOM 652 C C . GLN A 1 81 ? 18.059 4.199 0.362 1.00 95.25 81 GLN A C 1
ATOM 654 O O . GLN A 1 81 ? 17.029 4.871 0.414 1.00 95.25 81 GLN A O 1
ATOM 659 N N . ALA A 1 82 ? 18.864 4.208 -0.705 1.00 94.62 82 ALA A N 1
ATOM 660 C CA . ALA A 1 82 ? 18.596 5.024 -1.889 1.00 94.62 82 ALA A CA 1
ATOM 661 C C . ALA A 1 82 ? 17.289 4.613 -2.591 1.00 94.62 82 ALA A C 1
ATOM 663 O O . ALA A 1 82 ? 16.486 5.472 -2.953 1.00 94.62 82 ALA A O 1
ATOM 664 N N . LEU A 1 83 ? 17.034 3.305 -2.724 1.00 95.38 83 LEU A N 1
ATOM 665 C CA . LEU A 1 83 ? 15.778 2.772 -3.261 1.00 95.38 83 LEU A CA 1
ATOM 666 C C . LEU A 1 83 ? 14.578 3.210 -2.419 1.00 95.38 83 LEU A C 1
ATOM 668 O O . LEU A 1 83 ? 13.599 3.710 -2.967 1.00 95.38 83 LEU A O 1
ATOM 672 N N . ARG A 1 84 ? 14.660 3.072 -1.092 1.00 95.06 84 ARG A N 1
ATOM 673 C CA . ARG A 1 84 ? 13.624 3.523 -0.156 1.00 95.06 84 ARG A CA 1
ATOM 674 C C . ARG A 1 84 ? 13.298 5.001 -0.362 1.00 95.06 84 ARG A C 1
ATOM 676 O O . ARG A 1 84 ? 12.135 5.352 -0.540 1.00 95.06 84 ARG A O 1
ATOM 683 N N . GLU A 1 85 ? 14.312 5.861 -0.330 1.00 94.81 85 GLU A N 1
ATOM 684 C CA . GLU A 1 85 ? 14.144 7.314 -0.432 1.00 94.81 85 GLU A CA 1
ATOM 685 C C . GLU A 1 85 ? 13.594 7.726 -1.802 1.00 94.81 85 GLU A C 1
ATOM 687 O O . GLU A 1 85 ? 12.645 8.512 -1.874 1.00 94.81 85 GLU A O 1
ATOM 692 N N . GLY A 1 86 ? 14.120 7.145 -2.883 1.00 93.50 86 GLY A N 1
ATOM 693 C CA . GLY A 1 86 ? 13.653 7.409 -4.240 1.00 93.50 86 GLY A CA 1
ATOM 694 C C . GLY A 1 86 ? 12.211 6.951 -4.465 1.00 93.50 86 GLY A C 1
ATOM 695 O O . GLY A 1 86 ? 11.404 7.715 -4.988 1.00 93.50 86 GLY A O 1
ATOM 696 N N . VAL A 1 87 ? 11.842 5.749 -4.012 1.00 93.88 87 VAL A N 1
ATOM 697 C CA . VAL A 1 87 ? 10.477 5.217 -4.167 1.00 93.88 87 VAL A CA 1
ATOM 698 C C . VAL A 1 87 ? 9.474 6.015 -3.334 1.00 93.88 87 VAL A C 1
ATOM 700 O O . VAL A 1 87 ? 8.447 6.430 -3.872 1.00 93.88 87 VAL A O 1
ATOM 703 N N . LEU A 1 88 ? 9.774 6.303 -2.061 1.00 94.19 88 LEU A N 1
ATOM 704 C CA . LEU A 1 88 ? 8.908 7.136 -1.216 1.00 94.19 88 LEU A CA 1
ATOM 705 C C . LEU A 1 88 ? 8.701 8.526 -1.823 1.00 94.19 88 LEU A C 1
ATOM 707 O O . LEU A 1 88 ? 7.573 9.017 -1.880 1.00 94.19 88 LEU A O 1
ATOM 711 N N . THR A 1 89 ? 9.772 9.143 -2.322 1.00 92.81 89 THR A N 1
ATOM 712 C CA . THR A 1 89 ? 9.714 10.484 -2.911 1.00 92.81 89 THR A CA 1
ATOM 713 C C . THR A 1 89 ? 8.938 10.490 -4.226 1.00 92.81 89 THR A C 1
ATOM 715 O O . THR A 1 89 ? 8.034 11.304 -4.414 1.00 92.81 89 THR A O 1
ATOM 718 N N . HIS A 1 90 ? 9.285 9.599 -5.155 1.00 89.06 90 HIS A N 1
ATOM 719 C CA . HIS A 1 90 ? 8.793 9.648 -6.531 1.00 89.06 90 HIS A CA 1
ATOM 720 C C . HIS A 1 90 ? 7.430 8.988 -6.722 1.00 89.06 90 HIS A C 1
ATOM 722 O O . HIS A 1 90 ? 6.656 9.474 -7.544 1.00 89.06 90 HIS A O 1
ATOM 728 N N . CYS A 1 91 ? 7.134 7.917 -5.982 1.00 89.56 91 CYS A N 1
ATOM 729 C CA . CYS A 1 91 ? 5.909 7.137 -6.171 1.00 89.56 91 CYS A CA 1
ATOM 730 C C . CYS A 1 91 ? 4.795 7.522 -5.192 1.00 89.56 91 CYS A C 1
ATOM 732 O O . CYS A 1 91 ? 3.635 7.231 -5.469 1.00 89.56 91 CYS A O 1
ATOM 734 N N . VAL A 1 92 ? 5.128 8.162 -4.061 1.00 93.00 92 VAL A N 1
ATOM 735 C CA . VAL A 1 92 ? 4.143 8.492 -3.018 1.00 93.00 92 VAL A CA 1
ATOM 736 C C . VAL A 1 92 ? 4.104 9.989 -2.721 1.00 93.00 92 VAL A C 1
ATOM 738 O O . VAL A 1 92 ? 3.114 10.643 -3.032 1.00 93.00 92 VAL A O 1
ATOM 741 N N . LEU A 1 93 ? 5.176 10.567 -2.170 1.00 93.94 93 LEU A N 1
ATOM 742 C CA . LEU A 1 93 ? 5.167 11.953 -1.680 1.00 93.94 93 LEU A CA 1
ATOM 743 C C . LEU A 1 93 ? 4.872 12.978 -2.777 1.00 93.94 93 LEU A C 1
ATOM 745 O O . LEU A 1 93 ? 4.040 13.856 -2.568 1.00 93.94 93 LEU A O 1
ATOM 749 N N . ARG A 1 94 ? 5.493 12.849 -3.958 1.00 91.12 94 ARG A N 1
ATOM 750 C CA . ARG A 1 94 ? 5.232 13.760 -5.086 1.00 91.12 94 ARG A CA 1
ATOM 751 C C . ARG A 1 94 ? 3.753 13.779 -5.488 1.00 91.12 94 ARG A C 1
ATOM 753 O O . ARG A 1 94 ? 3.242 14.830 -5.862 1.00 91.12 94 ARG A O 1
ATOM 760 N N . ARG A 1 95 ? 3.067 12.639 -5.384 1.00 90.62 95 ARG A N 1
ATOM 761 C CA . ARG A 1 95 ? 1.637 12.535 -5.698 1.00 90.62 95 ARG A CA 1
ATOM 762 C C . ARG A 1 95 ? 0.762 13.169 -4.632 1.00 90.62 95 ARG A C 1
ATOM 764 O O . ARG A 1 95 ? -0.139 13.931 -4.951 1.00 90.62 95 ARG A O 1
ATOM 771 N N . LEU A 1 96 ? 1.085 12.926 -3.363 1.00 91.88 96 LEU A N 1
ATOM 772 C CA . LEU A 1 96 ? 0.387 13.547 -2.235 1.00 91.88 96 LEU A CA 1
ATOM 773 C C . LEU A 1 96 ? 0.531 15.077 -2.228 1.00 91.88 96 LEU A C 1
ATOM 775 O O . LEU A 1 96 ? -0.362 15.778 -1.768 1.00 91.88 96 LEU A O 1
ATOM 779 N N . GLN A 1 97 ? 1.631 15.602 -2.767 1.00 88.75 97 GLN A N 1
ATOM 780 C CA . GLN A 1 97 ? 1.862 17.042 -2.907 1.00 88.75 97 GLN A CA 1
ATOM 781 C C . GLN A 1 97 ? 1.183 17.653 -4.149 1.00 88.75 97 GLN A C 1
ATOM 783 O O . GLN A 1 97 ? 1.251 18.866 -4.329 1.00 88.75 97 GLN A O 1
ATOM 788 N N . GLY A 1 98 ? 0.507 16.848 -4.983 1.00 67.19 98 GLY A N 1
ATOM 789 C CA . GLY A 1 98 ? -0.187 17.311 -6.188 1.00 67.19 98 GLY A CA 1
ATOM 790 C C . GLY A 1 98 ? 0.762 17.800 -7.279 1.00 67.19 98 GLY A C 1
ATOM 791 O O . GLY A 1 98 ? 0.528 18.864 -7.841 1.00 67.19 98 GLY A O 1
ATOM 792 N N . GLY A 1 99 ? 1.865 17.076 -7.499 1.00 55.00 99 GLY A N 1
ATOM 793 C CA . GLY A 1 99 ? 3.000 17.526 -8.299 1.00 55.00 99 GLY A CA 1
ATOM 794 C C . GLY A 1 99 ? 2.638 18.132 -9.657 1.00 55.00 99 GLY A C 1
ATOM 795 O O . GLY A 1 99 ? 2.322 17.413 -10.599 1.00 55.00 99 GLY A O 1
ATOM 796 N N . ASP A 1 100 ? 2.839 19.446 -9.784 1.00 42.94 100 ASP A N 1
ATOM 797 C CA . ASP A 1 100 ? 3.049 20.106 -11.070 1.00 42.94 100 ASP A CA 1
ATOM 798 C C . ASP A 1 100 ? 4.325 19.535 -11.705 1.00 42.94 100 ASP A C 1
ATOM 800 O O . ASP A 1 100 ? 5.438 20.008 -11.474 1.00 42.94 100 ASP A O 1
ATOM 804 N N . THR A 1 101 ? 4.193 18.511 -12.544 1.00 44.06 101 THR A N 1
ATOM 805 C CA . THR A 1 101 ? 5.231 18.169 -13.522 1.00 44.06 101 THR A CA 1
ATOM 806 C C . THR A 1 101 ? 5.008 18.965 -14.801 1.00 44.06 101 THR A C 1
ATOM 808 O O . THR A 1 101 ? 4.859 18.413 -15.887 1.00 44.06 101 THR A O 1
ATOM 811 N N . SER A 1 102 ? 5.013 20.292 -14.678 1.00 32.25 102 SER A N 1
ATOM 812 C CA . SER A 1 102 ? 5.465 21.153 -15.763 1.00 32.25 102 SER A CA 1
ATOM 813 C C . SER A 1 102 ? 6.990 21.124 -15.725 1.00 32.25 102 SER A C 1
ATOM 815 O O . SER A 1 102 ? 7.629 21.867 -14.980 1.00 32.25 102 SER A O 1
ATOM 817 N N . CYS A 1 103 ? 7.595 20.229 -16.505 1.00 34.53 103 CYS A N 1
ATOM 818 C CA . CYS A 1 103 ? 8.981 20.411 -16.906 1.00 34.53 103 CYS A CA 1
ATOM 819 C C . CYS A 1 103 ? 9.056 21.709 -17.720 1.00 34.53 103 CYS A C 1
ATOM 821 O O . CYS A 1 103 ? 8.879 21.686 -18.937 1.00 34.53 103 CYS A O 1
ATOM 823 N N . GLU A 1 104 ? 9.345 22.838 -17.069 1.00 27.25 104 GLU A N 1
ATOM 824 C CA . GLU A 1 104 ? 9.960 23.964 -17.762 1.00 27.25 104 GLU A CA 1
ATOM 825 C C . GLU A 1 104 ? 11.331 23.486 -18.242 1.00 27.25 104 GLU A C 1
ATOM 827 O O . GLU A 1 104 ? 12.347 23.525 -17.542 1.00 27.25 104 GLU A O 1
ATOM 832 N N . ALA A 1 105 ? 11.339 22.942 -19.456 1.00 32.25 105 ALA A N 1
ATOM 833 C CA . ALA A 1 105 ? 12.542 22.796 -20.235 1.00 32.25 105 ALA A CA 1
ATOM 834 C C . ALA A 1 105 ? 13.149 24.194 -20.370 1.00 32.25 105 ALA A C 1
ATOM 836 O O . ALA A 1 105 ? 12.602 25.058 -21.050 1.00 32.25 105 ALA A O 1
ATOM 837 N N . ARG A 1 106 ? 14.253 24.395 -19.645 1.00 30.62 106 ARG A N 1
ATOM 838 C CA . ARG A 1 106 ? 15.303 25.393 -19.861 1.00 30.62 106 ARG A CA 1
ATOM 839 C C . ARG A 1 106 ? 15.066 26.259 -21.102 1.00 30.62 106 ARG A C 1
ATOM 841 O O . ARG A 1 106 ? 15.334 25.829 -22.223 1.00 30.62 106 ARG A O 1
ATOM 848 N N . GLY A 1 107 ? 14.658 27.504 -20.872 1.00 26.27 107 GLY A N 1
ATOM 849 C CA . GLY A 1 107 ? 14.908 28.586 -21.811 1.00 26.27 107 GLY A CA 1
ATOM 850 C C . GLY A 1 107 ? 16.411 28.827 -21.876 1.00 26.27 107 GLY A C 1
ATOM 851 O O . GLY A 1 107 ? 16.935 29.664 -21.146 1.00 26.27 107 GLY A O 1
ATOM 852 N N . ASP A 1 108 ? 17.103 28.052 -22.708 1.00 28.56 108 ASP A N 1
ATOM 853 C CA . ASP A 1 108 ? 18.448 28.400 -23.135 1.00 28.56 108 ASP A CA 1
ATOM 854 C C . ASP A 1 108 ? 18.339 29.316 -24.353 1.00 28.56 108 ASP A C 1
ATOM 856 O O . ASP A 1 108 ? 17.601 29.068 -25.310 1.00 28.56 108 ASP A O 1
ATOM 860 N N . SER A 1 109 ? 19.018 30.446 -24.246 1.00 30.20 109 SER A N 1
ATOM 861 C CA . SER A 1 109 ? 18.932 31.555 -25.183 1.00 30.20 109 SER A CA 1
ATOM 862 C C . SER A 1 109 ? 19.738 31.238 -26.442 1.00 30.20 109 SER A C 1
ATOM 864 O O . SER A 1 109 ? 20.936 30.982 -26.362 1.00 30.20 109 SER A O 1
ATOM 866 N N . GLY A 1 110 ? 19.114 31.325 -27.617 1.00 26.84 110 GLY A N 1
ATOM 867 C CA . GLY A 1 110 ? 19.802 31.240 -28.908 1.00 26.84 110 GLY A CA 1
ATOM 868 C C . GLY A 1 110 ? 18.999 31.940 -30.011 1.00 26.84 110 GLY A C 1
ATOM 869 O O . GLY A 1 110 ? 17.799 31.692 -30.116 1.00 26.84 110 GLY A O 1
ATOM 870 N N . PRO A 1 111 ? 19.604 32.855 -30.794 1.00 33.28 111 PRO A N 1
ATOM 871 C CA . PRO A 1 111 ? 18.881 33.829 -31.606 1.00 33.28 111 PRO A CA 1
ATOM 872 C C . PRO A 1 111 ? 18.398 33.242 -32.939 1.00 33.28 111 PRO A C 1
ATOM 874 O O . PRO A 1 111 ? 18.955 32.282 -33.466 1.00 33.28 111 PRO A O 1
ATOM 877 N N . GLY A 1 112 ? 17.327 33.838 -33.464 1.00 24.89 112 GLY A N 1
ATOM 878 C CA . GLY A 1 112 ? 16.520 33.269 -34.535 1.00 24.89 112 GLY A CA 1
ATOM 879 C C . GLY A 1 112 ? 17.116 33.253 -35.942 1.00 24.89 112 GLY A C 1
ATOM 880 O O . GLY A 1 112 ? 18.097 33.918 -36.252 1.00 24.89 112 GLY A O 1
ATOM 881 N N . ALA A 1 113 ? 16.401 32.547 -36.817 1.00 29.06 113 ALA A N 1
ATOM 882 C CA . ALA A 1 113 ? 16.233 32.893 -38.222 1.00 29.06 113 ALA A CA 1
ATOM 883 C C . ALA A 1 113 ? 14.960 32.216 -38.761 1.00 29.06 113 ALA A C 1
ATOM 885 O O . ALA A 1 113 ? 14.728 31.024 -38.590 1.00 29.06 113 ALA A O 1
ATOM 886 N N . SER A 1 114 ? 14.127 33.038 -39.384 1.00 27.86 114 SER A N 1
ATOM 887 C CA . SER A 1 114 ? 12.871 32.759 -40.076 1.00 27.86 114 SER A CA 1
ATOM 888 C C . SER A 1 114 ? 12.999 31.821 -41.281 1.00 27.86 114 SER A C 1
ATOM 890 O O . SER A 1 114 ? 13.987 31.910 -42.009 1.00 27.86 114 SER A O 1
ATOM 892 N N . SER A 1 115 ? 11.928 31.086 -41.606 1.00 28.00 115 SER A N 1
ATOM 893 C CA . SER A 1 115 ? 11.116 31.238 -42.842 1.00 28.00 115 SER A CA 1
ATOM 894 C C . SER A 1 115 ? 10.244 29.999 -43.069 1.00 28.00 115 SER A C 1
ATOM 896 O O . SER A 1 115 ? 10.733 28.875 -43.023 1.00 28.00 115 SER A O 1
ATOM 898 N N . GLY A 1 116 ? 8.945 30.213 -43.289 1.00 24.34 116 GLY A N 1
ATOM 899 C CA . GLY A 1 116 ? 7.960 29.150 -43.483 1.00 24.34 116 GLY A CA 1
ATOM 900 C C . GLY A 1 116 ? 7.915 28.569 -44.893 1.00 24.34 116 GLY A C 1
ATOM 901 O O . GLY A 1 116 ? 8.664 28.992 -45.765 1.00 24.34 116 GLY A O 1
ATOM 902 N N . LEU A 1 117 ? 6.980 27.634 -45.095 1.00 27.41 117 LEU A N 1
ATOM 903 C CA . LEU A 1 117 ? 6.177 27.457 -46.312 1.00 27.41 117 LEU A CA 1
ATOM 904 C C . LEU A 1 117 ? 5.063 26.424 -46.052 1.00 27.41 117 LEU A C 1
ATOM 906 O O . LEU A 1 117 ? 5.297 25.337 -45.531 1.00 27.41 117 LEU A O 1
ATOM 910 N N . SER A 1 118 ? 3.844 26.814 -46.414 1.00 28.19 118 SER A N 1
ATOM 911 C CA . SER A 1 118 ? 2.591 26.057 -46.342 1.00 28.19 118 SER A CA 1
ATOM 912 C C . SER A 1 118 ? 2.443 25.062 -47.502 1.00 28.19 118 SER A C 1
ATOM 914 O O . SER A 1 118 ? 2.947 25.326 -48.591 1.00 28.19 118 SER A O 1
ATOM 916 N N . GLY A 1 119 ? 1.636 24.000 -47.337 1.00 24.55 119 GLY A N 1
ATOM 917 C CA . GLY A 1 119 ? 1.165 23.215 -48.490 1.00 24.55 119 GLY A CA 1
ATOM 918 C C . GLY A 1 119 ? 0.456 21.880 -48.216 1.00 24.55 119 GLY A C 1
ATOM 919 O O . GLY A 1 119 ? 1.065 20.836 -48.362 1.00 24.55 119 GLY A O 1
ATOM 920 N N . ALA A 1 120 ? -0.839 21.954 -47.882 1.00 26.52 120 ALA A N 1
ATOM 921 C CA . ALA A 1 120 ? -1.973 21.131 -48.351 1.00 26.52 120 ALA A CA 1
ATOM 922 C C . ALA A 1 120 ? -1.884 19.588 -48.550 1.00 26.52 120 ALA A C 1
ATOM 924 O O . ALA A 1 120 ? -1.135 19.100 -49.385 1.00 26.52 120 ALA A O 1
ATOM 925 N N . GLY A 1 121 ? -2.896 18.871 -48.013 1.00 24.22 121 GLY A N 1
ATOM 926 C CA . GLY A 1 121 ? -3.649 17.886 -48.820 1.00 24.22 121 GLY A CA 1
ATOM 927 C C . GLY A 1 121 ? -4.064 16.535 -48.202 1.00 24.22 121 GLY A C 1
ATOM 928 O O . GLY A 1 121 ? -3.394 15.543 -48.429 1.00 24.22 121 GLY A O 1
ATOM 929 N N . ARG A 1 122 ? -5.263 16.493 -47.587 1.00 27.95 122 ARG A N 1
ATOM 930 C CA . ARG A 1 122 ? -6.371 15.522 -47.831 1.00 27.95 122 ARG A CA 1
ATOM 931 C C . ARG A 1 122 ? -6.102 13.995 -47.803 1.00 27.95 122 ARG A C 1
ATOM 933 O O . ARG A 1 122 ? -5.614 13.448 -48.780 1.00 27.95 122 ARG A O 1
ATOM 940 N N . ASN A 1 123 ? -6.671 13.261 -46.836 1.00 26.17 123 ASN A N 1
ATOM 941 C CA . ASN A 1 123 ? -8.042 12.691 -46.844 1.00 26.17 123 ASN A CA 1
ATOM 942 C C . ASN A 1 123 ? -8.189 11.493 -45.885 1.00 26.17 123 ASN A C 1
ATOM 944 O O . ASN A 1 123 ? -7.293 10.675 -45.719 1.00 26.17 123 ASN A O 1
ATOM 948 N N . ALA A 1 124 ? -9.381 11.417 -45.297 1.00 27.50 124 ALA A N 1
ATOM 949 C CA . ALA A 1 124 ? -9.835 10.440 -44.323 1.00 27.50 124 ALA A CA 1
ATOM 950 C C . ALA A 1 124 ? -10.044 9.031 -44.903 1.00 27.50 124 ALA A C 1
ATOM 952 O O . ALA A 1 124 ? -10.622 8.879 -45.979 1.00 27.50 124 ALA A O 1
ATOM 953 N N . ALA A 1 125 ? -9.709 8.017 -44.105 1.00 27.42 125 ALA A N 1
ATOM 954 C CA . ALA A 1 125 ? -10.376 6.722 -44.120 1.00 27.42 125 ALA A CA 1
ATOM 955 C C . ALA A 1 125 ? -10.843 6.423 -42.689 1.00 27.42 125 ALA A C 1
ATOM 957 O O . ALA A 1 125 ? -10.049 6.268 -41.765 1.00 27.42 125 ALA A O 1
ATOM 958 N N . ARG A 1 126 ? -12.166 6.455 -42.538 1.00 28.50 126 ARG A N 1
ATOM 959 C CA . ARG A 1 126 ? -12.953 6.118 -41.355 1.00 28.50 126 ARG A CA 1
ATOM 960 C C . ARG A 1 126 ? -12.917 4.603 -41.146 1.00 28.50 126 ARG A C 1
ATOM 962 O O . ARG A 1 126 ? -13.335 3.868 -42.035 1.00 28.50 126 ARG A O 1
ATOM 969 N N . THR A 1 127 ? -12.539 4.177 -39.951 1.00 27.95 127 THR A N 1
ATOM 970 C CA . THR A 1 127 ? -13.000 2.922 -39.347 1.00 27.95 127 THR A CA 1
ATOM 971 C C . THR A 1 127 ? -13.501 3.295 -37.962 1.00 27.95 127 THR A C 1
ATOM 973 O O . THR A 1 127 ? -12.718 3.582 -37.061 1.00 27.95 127 THR A O 1
ATOM 976 N N . GLU A 1 128 ? -14.820 3.428 -37.861 1.00 28.30 128 GLU A N 1
ATOM 977 C CA . GLU A 1 128 ? -15.555 3.501 -36.604 1.00 28.30 128 GLU A CA 1
ATOM 978 C C . GLU A 1 128 ? -15.708 2.059 -36.107 1.00 28.30 128 GLU A C 1
ATOM 980 O O . GLU A 1 128 ? -16.322 1.255 -36.799 1.00 28.30 128 GLU A O 1
ATOM 985 N N . ASP A 1 129 ? -15.078 1.734 -34.977 1.00 27.03 129 ASP A N 1
ATOM 986 C CA . ASP A 1 129 ? -15.562 0.773 -33.976 1.00 27.03 129 ASP A CA 1
ATOM 987 C C . ASP A 1 129 ? -14.626 0.813 -32.753 1.00 27.03 129 ASP A C 1
ATOM 989 O O . ASP A 1 129 ? -13.414 0.649 -32.883 1.00 27.03 129 ASP A O 1
ATOM 993 N N . GLY A 1 130 ? -15.187 1.046 -31.560 1.00 27.69 130 GLY A N 1
ATOM 994 C CA . GLY A 1 130 ? -14.472 0.917 -30.278 1.00 27.69 130 GLY A CA 1
ATOM 995 C C . GLY A 1 130 ? -14.251 2.213 -29.495 1.00 27.69 130 GLY A C 1
ATOM 996 O O . GLY A 1 130 ? -13.129 2.602 -29.198 1.00 27.69 130 GLY A O 1
ATOM 997 N N . SER A 1 131 ? -15.347 2.876 -29.148 1.00 27.91 131 SER A N 1
ATOM 998 C CA . SER A 1 131 ? -15.464 4.033 -28.258 1.00 27.91 131 SER A CA 1
ATOM 999 C C . SER A 1 131 ? -14.858 3.842 -26.855 1.00 27.91 131 SER A C 1
ATOM 1001 O O . SER A 1 131 ? -15.323 2.976 -26.119 1.00 27.91 131 SER A O 1
ATOM 1003 N N . ALA A 1 132 ? -13.903 4.712 -26.492 1.00 32.84 132 ALA A N 1
ATOM 1004 C CA . ALA A 1 132 ? -13.766 5.451 -25.215 1.00 32.84 132 ALA A CA 1
ATOM 1005 C C . ALA A 1 132 ? -12.294 5.857 -24.978 1.00 32.84 132 ALA A C 1
ATOM 1007 O O . ALA A 1 132 ? -11.639 5.409 -24.046 1.00 32.84 132 ALA A O 1
ATOM 1008 N N . GLN A 1 133 ? -11.743 6.707 -25.847 1.00 35.28 133 GLN A N 1
ATOM 1009 C CA . GLN A 1 133 ? -10.480 7.405 -25.592 1.00 35.28 133 GLN A CA 1
ATOM 1010 C C . GLN A 1 133 ? -10.752 8.902 -25.680 1.00 35.28 133 GLN A C 1
ATOM 1012 O O . GLN A 1 133 ? -10.600 9.537 -26.719 1.00 35.28 133 GLN A O 1
ATOM 1017 N N . GLY A 1 134 ? -11.244 9.441 -24.572 1.00 27.14 134 GLY A N 1
ATOM 1018 C CA . GLY A 1 134 ? -11.484 10.861 -24.379 1.00 27.14 134 GLY A CA 1
ATOM 1019 C C . GLY A 1 134 ? -11.189 11.185 -22.928 1.00 27.14 134 GLY A C 1
ATOM 1020 O O . GLY A 1 134 ? -12.068 11.021 -22.099 1.00 27.14 134 GLY A O 1
ATOM 1021 N N . ALA A 1 135 ? -9.933 11.557 -22.662 1.00 35.28 135 ALA A N 1
ATOM 1022 C CA . ALA A 1 135 ? -9.431 12.163 -21.431 1.00 35.28 135 ALA A CA 1
ATOM 1023 C C . ALA A 1 135 ? -10.201 11.773 -20.158 1.00 35.28 135 ALA A C 1
ATOM 1025 O O . ALA A 1 135 ? -10.970 12.571 -19.643 1.00 35.28 135 ALA A O 1
ATOM 1026 N N . GLU A 1 136 ? -9.965 10.576 -19.628 1.00 35.50 136 GLU A N 1
ATOM 1027 C CA . GLU A 1 136 ? -10.135 10.314 -18.200 1.00 35.50 136 GLU A CA 1
ATOM 1028 C C . GLU A 1 136 ? -8.768 10.569 -17.562 1.00 35.50 136 GLU A C 1
ATOM 1030 O O . GLU A 1 136 ? -7.747 10.115 -18.079 1.00 35.50 136 GLU A O 1
ATOM 1035 N N . THR A 1 137 ? -8.706 11.335 -16.476 1.00 42.81 137 THR A N 1
ATOM 1036 C CA . THR A 1 137 ? -7.501 11.439 -15.643 1.00 42.81 137 THR A CA 1
ATOM 1037 C C . THR A 1 137 ? -7.234 10.047 -15.070 1.00 42.81 137 THR A C 1
ATOM 1039 O O . THR A 1 137 ? -7.828 9.667 -14.060 1.00 42.81 137 THR A O 1
ATOM 1042 N N . SER A 1 138 ? -6.458 9.232 -15.788 1.00 60.69 138 SER A N 1
ATOM 1043 C CA . SER A 1 138 ? -6.348 7.803 -15.512 1.00 60.69 138 SER A CA 1
ATOM 1044 C C . SER A 1 138 ? -5.601 7.600 -14.203 1.00 60.69 138 SER A C 1
ATOM 1046 O O . SER A 1 138 ? -4.409 7.905 -14.121 1.00 60.69 138 SER A O 1
ATOM 1048 N N . ARG A 1 139 ? -6.295 7.069 -13.194 1.00 69.56 139 ARG A N 1
ATOM 1049 C CA . ARG A 1 139 ? -5.658 6.547 -11.983 1.00 69.56 139 ARG A CA 1
ATOM 1050 C C . ARG A 1 139 ? -4.503 5.628 -12.343 1.00 69.56 139 ARG A C 1
ATOM 1052 O O . ARG A 1 139 ? -4.588 4.868 -13.309 1.00 69.56 139 ARG A O 1
ATOM 1059 N N . GLU A 1 140 ? -3.450 5.647 -11.537 1.00 79.06 140 GLU A N 1
ATOM 1060 C CA . GLU A 1 140 ? -2.389 4.670 -11.677 1.00 79.06 140 GLU A CA 1
ATOM 1061 C C . GLU A 1 140 ? -2.945 3.251 -11.499 1.00 79.06 140 GLU A C 1
ATOM 1063 O O . GLU A 1 140 ? -3.739 2.960 -10.594 1.00 79.06 140 GLU A O 1
ATOM 1068 N N . ASP A 1 141 ? -2.463 2.369 -12.372 1.00 88.19 141 ASP A N 1
ATOM 1069 C CA . ASP A 1 141 ? -2.780 0.956 -12.373 1.00 88.19 141 ASP A CA 1
ATOM 1070 C C . ASP A 1 141 ? -2.481 0.293 -11.017 1.00 88.19 141 ASP A C 1
ATOM 1072 O O . ASP A 1 141 ? -1.414 0.462 -10.410 1.00 88.19 141 ASP A O 1
ATOM 1076 N N . ALA A 1 142 ? -3.435 -0.510 -10.546 1.00 89.88 142 ALA A N 1
ATOM 1077 C CA . ALA A 1 142 ? -3.352 -1.186 -9.258 1.00 89.88 142 ALA A CA 1
ATOM 1078 C C . ALA A 1 142 ? -2.129 -2.115 -9.147 1.00 89.88 142 ALA A C 1
ATOM 1080 O O . ALA A 1 142 ? -1.602 -2.294 -8.047 1.00 89.88 142 ALA A O 1
ATOM 1081 N N . ALA A 1 143 ? -1.646 -2.692 -10.253 1.00 90.56 143 ALA A N 1
ATOM 1082 C CA . ALA A 1 143 ? -0.464 -3.546 -10.263 1.00 90.56 143 ALA A CA 1
ATOM 1083 C C . ALA A 1 143 ? 0.807 -2.765 -9.901 1.00 90.56 143 ALA A C 1
ATOM 1085 O O . ALA A 1 143 ? 1.626 -3.263 -9.124 1.00 90.56 143 ALA A O 1
ATOM 1086 N N . VAL A 1 144 ? 0.951 -1.532 -10.399 1.00 94.12 144 VAL A N 1
ATOM 1087 C CA . VAL A 1 144 ? 2.092 -0.660 -10.075 1.00 94.12 144 VAL A CA 1
ATOM 1088 C C . VAL A 1 144 ? 2.024 -0.239 -8.611 1.00 94.12 144 VAL A C 1
ATOM 1090 O O . VAL A 1 144 ? 3.001 -0.414 -7.883 1.00 94.12 144 VAL A O 1
ATOM 1093 N N . LYS A 1 145 ? 0.851 0.192 -8.129 1.00 94.75 145 LYS A N 1
ATOM 1094 C CA . LYS A 1 145 ? 0.642 0.534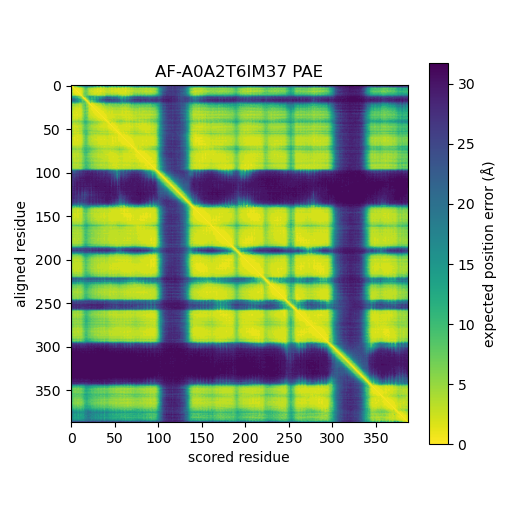 -6.711 1.00 94.75 145 LYS A CA 1
ATOM 1095 C C . LYS A 1 145 ? 0.960 -0.634 -5.777 1.00 94.75 145 LYS A C 1
ATOM 1097 O O . LYS A 1 145 ? 1.655 -0.458 -4.777 1.00 94.75 145 LYS A O 1
ATOM 1102 N N . ASN A 1 146 ? 0.505 -1.838 -6.125 1.00 95.06 146 ASN A N 1
ATOM 1103 C CA . ASN A 1 146 ? 0.802 -3.063 -5.382 1.00 95.06 146 ASN A CA 1
ATOM 1104 C C . ASN A 1 146 ? 2.301 -3.365 -5.346 1.00 95.06 146 ASN A C 1
ATOM 1106 O O . ASN A 1 146 ? 2.823 -3.719 -4.292 1.00 95.06 146 ASN A O 1
ATOM 1110 N N . LYS A 1 147 ? 3.010 -3.220 -6.472 1.00 95.38 147 LYS A N 1
ATOM 1111 C CA . LYS A 1 147 ? 4.462 -3.439 -6.519 1.00 95.38 147 LYS A CA 1
ATOM 1112 C C . LYS A 1 147 ? 5.231 -2.395 -5.721 1.00 95.38 147 LYS A C 1
ATOM 1114 O O . LYS A 1 147 ? 6.149 -2.772 -4.999 1.00 95.38 147 LYS A O 1
ATOM 1119 N N . THR A 1 148 ? 4.827 -1.128 -5.788 1.00 96.75 148 THR A N 1
ATOM 1120 C CA . THR A 1 148 ? 5.396 -0.047 -4.973 1.00 96.75 148 THR A CA 1
ATOM 1121 C C . THR A 1 148 ? 5.234 -0.350 -3.486 1.00 96.75 148 THR A C 1
ATOM 1123 O O . THR A 1 148 ? 6.213 -0.337 -2.740 1.00 96.75 148 THR A O 1
ATOM 1126 N N . ALA A 1 149 ? 4.016 -0.690 -3.055 1.00 97.44 149 ALA A N 1
ATOM 1127 C CA . ALA A 1 149 ? 3.741 -1.033 -1.666 1.00 97.44 149 ALA A CA 1
ATOM 1128 C C . ALA A 1 149 ? 4.525 -2.282 -1.223 1.00 97.44 149 ALA A C 1
ATOM 1130 O O . ALA A 1 149 ? 5.153 -2.265 -0.167 1.00 97.44 149 ALA A O 1
ATOM 1131 N N . LEU A 1 150 ? 4.572 -3.331 -2.052 1.00 97.00 150 LEU A N 1
ATOM 1132 C CA . LEU A 1 150 ? 5.328 -4.552 -1.762 1.00 97.00 150 LEU A CA 1
ATOM 1133 C C . LEU A 1 150 ? 6.827 -4.278 -1.614 1.00 97.00 150 LEU A C 1
ATOM 1135 O O . LEU A 1 150 ? 7.445 -4.798 -0.689 1.00 97.00 150 LEU A O 1
ATOM 1139 N N . LEU A 1 151 ? 7.413 -3.454 -2.485 1.00 97.06 151 LEU A N 1
ATOM 1140 C CA . LEU A 1 151 ? 8.821 -3.067 -2.393 1.00 97.06 151 LEU A CA 1
ATOM 1141 C C . LEU A 1 151 ? 9.121 -2.362 -1.068 1.00 97.06 151 LEU A C 1
ATOM 1143 O O . LEU A 1 151 ? 10.083 -2.722 -0.391 1.00 97.06 151 LEU A O 1
ATOM 1147 N N . LEU A 1 152 ? 8.266 -1.424 -0.654 1.00 97.25 152 LEU A N 1
ATOM 1148 C CA . LEU A 1 152 ? 8.402 -0.742 0.634 1.00 97.25 152 LEU A CA 1
ATOM 1149 C C . LEU A 1 152 ? 8.267 -1.714 1.815 1.00 97.25 152 LEU A C 1
ATOM 1151 O O . LEU A 1 152 ? 9.066 -1.647 2.745 1.00 97.25 152 LEU A O 1
ATOM 1155 N N . VAL A 1 153 ? 7.329 -2.666 1.766 1.00 96.56 153 VAL A N 1
ATOM 1156 C CA . VAL A 1 153 ? 7.188 -3.700 2.808 1.00 96.56 153 VAL A CA 1
ATOM 1157 C C . VAL A 1 153 ? 8.411 -4.616 2.874 1.00 96.56 153 VAL A C 1
ATOM 1159 O O . VAL A 1 153 ? 8.896 -4.897 3.969 1.00 96.56 153 VAL A O 1
ATOM 1162 N N . ARG A 1 154 ? 8.972 -5.034 1.734 1.00 95.56 154 ARG A N 1
ATOM 1163 C CA . ARG A 1 154 ? 10.199 -5.850 1.703 1.00 95.56 154 ARG A CA 1
ATOM 1164 C C . ARG A 1 154 ? 11.406 -5.092 2.255 1.00 95.56 154 ARG A C 1
ATOM 1166 O O . ARG A 1 154 ? 12.217 -5.690 2.961 1.00 95.56 154 ARG A O 1
ATOM 1173 N N . LEU A 1 155 ? 11.502 -3.786 1.998 1.00 95.94 155 LEU A N 1
ATOM 1174 C CA . LEU A 1 155 ? 12.517 -2.923 2.610 1.00 95.94 155 LEU A CA 1
ATOM 1175 C C . LEU A 1 155 ? 12.343 -2.852 4.133 1.00 95.94 155 LEU A C 1
ATOM 1177 O O . LEU A 1 155 ? 13.323 -3.030 4.850 1.00 95.94 155 LEU A O 1
ATOM 1181 N N . VAL A 1 156 ? 11.113 -2.696 4.642 1.00 96.12 156 VAL A N 1
ATOM 1182 C CA . VAL A 1 156 ? 10.841 -2.773 6.092 1.00 96.12 156 VAL A CA 1
ATOM 1183 C C . VAL A 1 156 ? 11.281 -4.128 6.652 1.00 96.12 156 VAL A C 1
ATOM 1185 O O . VAL A 1 156 ? 12.027 -4.162 7.621 1.00 96.12 156 VAL A O 1
ATOM 1188 N N . GLN A 1 157 ? 10.889 -5.241 6.028 1.00 93.69 157 GLN A N 1
ATOM 1189 C CA . GLN A 1 157 ? 11.244 -6.590 6.491 1.00 93.69 157 GLN A CA 1
ATOM 1190 C C . GLN A 1 157 ? 12.753 -6.867 6.503 1.00 93.69 157 GLN A C 1
ATOM 1192 O O . GLN A 1 157 ? 13.221 -7.678 7.301 1.00 93.69 157 GLN A O 1
ATOM 1197 N N . THR A 1 158 ? 13.500 -6.210 5.615 1.00 93.06 158 THR A N 1
ATOM 1198 C CA . THR A 1 158 ? 14.945 -6.416 5.467 1.00 93.06 158 THR A CA 1
ATOM 1199 C C . THR A 1 158 ? 15.752 -5.502 6.385 1.00 93.06 158 THR A C 1
ATOM 1201 O O . THR A 1 158 ? 16.741 -5.944 6.966 1.00 93.06 158 THR A O 1
ATOM 1204 N N . ASP A 1 159 ? 15.349 -4.235 6.516 1.00 94.62 159 ASP A N 1
ATOM 1205 C CA . ASP A 1 159 ? 16.147 -3.203 7.182 1.00 94.62 159 ASP A CA 1
ATOM 1206 C C . ASP A 1 159 ? 15.664 -2.849 8.594 1.00 94.62 159 ASP A C 1
ATOM 1208 O O . ASP A 1 159 ? 16.447 -2.303 9.375 1.00 94.62 159 ASP A O 1
ATOM 1212 N N . PHE A 1 160 ? 14.413 -3.139 8.962 1.00 94.38 160 PHE A N 1
ATOM 1213 C CA . PHE A 1 160 ? 13.924 -2.911 10.323 1.00 94.38 160 PHE A CA 1
ATOM 1214 C C . PHE A 1 160 ? 14.288 -4.090 11.246 1.00 94.38 160 PHE A C 1
ATOM 1216 O O . PHE A 1 160 ? 14.130 -5.244 10.843 1.00 94.38 160 PHE A O 1
ATOM 1223 N N . PRO A 1 161 ? 14.720 -3.837 12.498 1.00 93.00 161 PRO A N 1
ATOM 1224 C CA . PRO A 1 161 ? 14.958 -2.534 13.136 1.00 93.00 161 PRO A CA 1
ATOM 1225 C C . PRO A 1 161 ? 16.398 -2.016 12.996 1.00 93.00 161 PRO A C 1
ATOM 1227 O O . PRO A 1 161 ? 16.702 -0.930 13.482 1.00 93.00 161 PRO A O 1
ATOM 1230 N N . SER A 1 162 ? 17.309 -2.775 12.383 1.00 90.94 162 SER A N 1
ATOM 1231 C CA . SER A 1 162 ? 18.750 -2.501 12.444 1.00 90.94 162 SER A CA 1
ATOM 1232 C C . SER A 1 162 ? 19.200 -1.312 11.595 1.00 90.94 162 SER A C 1
ATOM 1234 O O . SER A 1 162 ? 19.840 -0.390 12.093 1.00 90.94 162 SER A O 1
ATOM 1236 N N . THR A 1 163 ? 18.903 -1.345 10.300 1.00 93.94 163 THR A N 1
ATOM 1237 C CA . THR A 1 163 ? 19.372 -0.366 9.308 1.00 93.94 163 THR A CA 1
ATOM 1238 C C . THR A 1 163 ? 18.358 0.761 9.130 1.00 93.94 163 THR A C 1
ATOM 1240 O O . THR A 1 163 ? 18.729 1.887 8.807 1.00 93.94 163 THR A O 1
ATOM 1243 N N . TRP A 1 164 ? 17.082 0.484 9.407 1.00 94.50 164 TRP A N 1
ATOM 1244 C CA . TRP A 1 164 ? 15.992 1.448 9.350 1.00 94.50 164 TRP A CA 1
ATOM 1245 C C . TRP A 1 164 ? 15.162 1.456 10.647 1.00 94.50 164 TRP A C 1
ATOM 1247 O O . TRP A 1 164 ? 13.984 1.109 10.631 1.00 94.50 164 TRP A O 1
ATOM 1257 N N . PRO A 1 165 ? 15.735 1.880 11.788 1.00 93.81 165 PRO A N 1
ATOM 1258 C CA . PRO A 1 165 ? 15.026 1.895 13.074 1.00 93.81 165 PRO A CA 1
ATOM 1259 C C . PRO A 1 165 ? 13.812 2.838 13.091 1.00 93.81 165 PRO A C 1
ATOM 1261 O O . PRO A 1 165 ? 12.875 2.646 13.861 1.00 93.81 165 PRO A O 1
ATOM 1264 N N . THR A 1 166 ? 13.804 3.858 12.232 1.00 93.06 166 THR A N 1
ATOM 1265 C CA . THR A 1 166 ? 12.750 4.878 12.130 1.00 93.06 166 THR A CA 1
ATOM 1266 C C . THR A 1 166 ? 11.611 4.507 11.179 1.00 93.06 166 THR A C 1
ATOM 1268 O O . THR A 1 166 ? 10.736 5.341 10.949 1.00 93.06 166 THR A O 1
ATOM 1271 N N . ALA A 1 167 ? 11.571 3.277 10.649 1.00 94.81 167 ALA A N 1
ATOM 1272 C CA . ALA A 1 167 ? 10.631 2.881 9.596 1.00 94.81 167 ALA A CA 1
ATOM 1273 C C . ALA A 1 167 ? 9.173 3.236 9.892 1.00 94.81 167 ALA A C 1
ATOM 1275 O O . ALA A 1 167 ? 8.522 3.929 9.113 1.00 94.81 167 ALA A O 1
ATOM 1276 N N . PHE A 1 168 ? 8.665 2.835 11.054 1.00 93.44 168 PHE A N 1
ATOM 1277 C CA . PHE A 1 168 ? 7.274 3.099 11.413 1.00 93.44 168 PHE A CA 1
ATOM 1278 C C . PHE A 1 168 ? 6.992 4.562 11.751 1.00 93.44 168 PHE A C 1
ATOM 1280 O O . PHE A 1 168 ? 5.877 5.033 11.533 1.00 93.44 168 PHE A O 1
ATOM 1287 N N . LEU A 1 169 ? 7.996 5.308 12.218 1.00 91.50 169 LEU A N 1
ATOM 1288 C CA . LEU A 1 169 ? 7.874 6.750 12.407 1.00 91.50 169 LEU A CA 1
ATOM 1289 C C . LEU A 1 169 ? 7.716 7.462 11.058 1.00 91.50 169 LEU A C 1
ATOM 1291 O O . LEU A 1 169 ? 6.851 8.324 10.916 1.00 91.50 169 LEU A O 1
ATOM 1295 N N . GLU A 1 170 ? 8.525 7.089 10.068 1.00 92.88 170 GLU A N 1
ATOM 1296 C CA . GLU A 1 170 ? 8.459 7.634 8.709 1.00 92.88 170 GLU A CA 1
ATOM 1297 C C . GLU A 1 170 ? 7.162 7.239 7.999 1.00 92.88 170 GLU A C 1
ATOM 1299 O O . GLU A 1 170 ? 6.496 8.108 7.438 1.00 92.88 170 GLU A O 1
ATOM 1304 N N . LEU A 1 171 ? 6.741 5.971 8.092 1.00 94.19 171 LEU A N 1
ATOM 1305 C CA . LEU A 1 171 ? 5.457 5.518 7.546 1.00 94.19 171 LEU A CA 1
ATOM 1306 C C . LEU A 1 171 ? 4.276 6.263 8.174 1.00 94.19 171 LEU A C 1
ATOM 1308 O O . LEU A 1 171 ? 3.343 6.646 7.473 1.00 94.19 171 LEU A O 1
ATOM 1312 N N . ARG A 1 172 ? 4.320 6.521 9.484 1.00 92.12 172 ARG A N 1
ATOM 1313 C CA . ARG A 1 172 ? 3.283 7.295 10.174 1.00 92.12 172 ARG A CA 1
ATOM 1314 C C . ARG A 1 172 ? 3.246 8.745 9.696 1.00 92.12 172 ARG A C 1
ATOM 1316 O O . ARG A 1 172 ? 2.165 9.258 9.437 1.00 92.12 172 ARG A O 1
ATOM 1323 N N . ARG A 1 173 ? 4.406 9.389 9.524 1.00 92.12 173 ARG A N 1
ATOM 1324 C CA . ARG A 1 173 ? 4.498 10.747 8.953 1.00 92.12 173 ARG A CA 1
ATOM 1325 C C . ARG A 1 173 ? 3.949 10.801 7.530 1.00 92.12 173 ARG A C 1
ATOM 1327 O O . ARG A 1 173 ? 3.192 11.710 7.212 1.00 92.12 173 ARG A O 1
ATOM 1334 N N . LEU A 1 174 ? 4.286 9.816 6.700 1.00 94.31 174 LEU A N 1
ATOM 1335 C CA . LEU A 1 174 ? 3.758 9.688 5.342 1.00 94.31 174 LEU A CA 1
ATOM 1336 C C . LEU A 1 174 ? 2.227 9.583 5.340 1.00 94.31 174 LEU A C 1
ATOM 1338 O O . LEU A 1 174 ? 1.559 10.241 4.550 1.00 94.31 174 LEU A O 1
ATOM 1342 N N . TRP A 1 175 ? 1.673 8.793 6.258 1.00 94.75 175 TRP A N 1
ATOM 1343 C CA . TRP A 1 175 ? 0.231 8.663 6.442 1.00 94.75 175 TRP A CA 1
ATOM 1344 C C . TRP A 1 175 ? -0.435 9.952 6.923 1.00 94.75 175 TRP A C 1
ATOM 1346 O O . TRP A 1 175 ? -1.510 10.287 6.438 1.00 94.75 175 TRP A O 1
ATOM 1356 N N . THR A 1 176 ? 0.198 10.691 7.835 1.00 93.81 176 THR A N 1
ATOM 1357 C CA . THR A 1 176 ? -0.281 12.016 8.247 1.00 93.81 176 THR A CA 1
ATOM 1358 C C . THR A 1 176 ? -0.387 12.949 7.042 1.00 93.81 176 THR A C 1
ATOM 1360 O O . THR A 1 176 ? -1.463 13.485 6.803 1.00 93.81 176 THR A O 1
ATOM 1363 N N . ILE A 1 177 ? 0.664 13.028 6.217 1.00 94.75 177 ILE A N 1
ATOM 1364 C CA . ILE A 1 177 ? 0.660 13.823 4.977 1.00 94.75 177 ILE A CA 1
ATOM 1365 C C . ILE A 1 177 ? -0.459 13.364 4.032 1.00 94.75 177 ILE A C 1
ATOM 1367 O O . ILE A 1 177 ? -1.142 14.192 3.441 1.00 94.75 177 ILE A O 1
ATOM 1371 N N . ALA A 1 178 ? -0.669 12.051 3.886 1.00 95.81 178 ALA A N 1
ATOM 1372 C CA . ALA A 1 178 ? -1.700 11.520 2.998 1.00 95.81 178 ALA A CA 1
ATOM 1373 C C . ALA A 1 178 ? -3.119 11.897 3.449 1.00 95.81 178 ALA A C 1
ATOM 1375 O O . ALA A 1 178 ? -3.940 12.302 2.625 1.00 95.81 178 ALA A O 1
ATOM 1376 N N . VAL A 1 179 ? -3.410 11.787 4.748 1.00 94.62 179 VAL A N 1
ATOM 1377 C CA . VAL A 1 179 ? -4.715 12.161 5.314 1.00 94.62 179 VAL A CA 1
ATOM 1378 C C . VAL A 1 179 ? -4.929 13.672 5.232 1.00 94.62 179 VAL A C 1
ATOM 1380 O O . VAL A 1 179 ? -6.006 14.096 4.820 1.00 94.62 179 VAL A O 1
ATOM 1383 N N . GLU A 1 180 ? -3.911 14.475 5.550 1.00 94.12 180 GLU A N 1
ATOM 1384 C CA . GLU A 1 180 ? -3.953 15.938 5.421 1.00 94.12 180 GLU A CA 1
ATOM 1385 C C . GLU A 1 180 ? -4.233 16.353 3.971 1.00 94.12 180 GLU A C 1
ATOM 1387 O O . GLU A 1 180 ? -5.234 17.019 3.711 1.00 94.12 180 GLU A O 1
ATOM 1392 N N . ALA A 1 181 ? -3.448 15.853 3.012 1.00 94.44 181 ALA A N 1
ATOM 1393 C CA . ALA A 1 181 ? -3.644 16.136 1.591 1.00 94.44 181 ALA A CA 1
ATOM 1394 C C . ALA A 1 181 ? -5.037 15.715 1.097 1.00 94.44 181 ALA A C 1
ATOM 1396 O O . ALA A 1 181 ? -5.654 16.428 0.310 1.00 94.44 181 ALA A O 1
ATOM 1397 N N . THR A 1 182 ? -5.558 14.581 1.580 1.00 94.88 182 THR A N 1
ATOM 1398 C CA . THR A 1 182 ? -6.908 14.108 1.233 1.00 94.88 182 THR A CA 1
ATOM 1399 C C . THR A 1 182 ? -7.994 15.000 1.837 1.00 94.88 182 THR A C 1
ATOM 1401 O O . THR A 1 182 ? -9.017 15.237 1.200 1.00 94.88 182 THR A O 1
ATOM 1404 N N . SER A 1 183 ? -7.785 15.514 3.052 1.00 93.19 183 SER A N 1
ATOM 1405 C CA 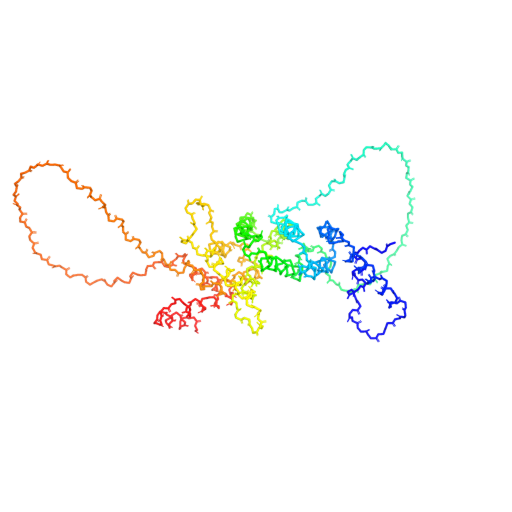. SER A 1 183 ? -8.738 16.399 3.732 1.00 93.19 183 SER A CA 1
ATOM 1406 C C . SER A 1 183 ? -8.863 17.776 3.074 1.00 93.19 183 SER A C 1
ATOM 1408 O O . SER A 1 183 ? -9.905 18.415 3.186 1.00 93.19 183 SER A O 1
ATOM 1410 N N . GLU A 1 184 ? -7.828 18.206 2.350 1.00 91.75 184 GLU A N 1
ATOM 1411 C CA . GLU A 1 184 ? -7.809 19.454 1.580 1.00 91.75 184 GLU A CA 1
ATOM 1412 C C . GLU A 1 184 ? -8.498 19.334 0.209 1.00 91.75 184 GLU A C 1
ATOM 1414 O O . GLU A 1 184 ? -8.653 20.335 -0.497 1.00 91.75 184 GLU A O 1
ATOM 1419 N N . LEU A 1 185 ? -8.898 18.126 -0.203 1.00 90.31 185 LEU A N 1
ATOM 1420 C CA . LEU A 1 185 ? -9.545 17.916 -1.494 1.00 90.31 185 LEU A CA 1
ATOM 1421 C C . LEU A 1 185 ? -10.988 18.447 -1.487 1.00 90.31 185 LEU A C 1
ATOM 1423 O O . LEU A 1 185 ? -11.732 18.220 -0.530 1.00 90.31 185 LEU A O 1
ATOM 1427 N N . PRO A 1 186 ? -11.428 19.106 -2.574 1.00 84.50 186 PRO A N 1
ATOM 1428 C CA . PRO A 1 186 ? -12.806 19.556 -2.690 1.00 84.50 186 PRO A CA 1
ATOM 1429 C C . PRO A 1 186 ? -13.759 18.359 -2.788 1.00 84.50 186 PRO A C 1
ATOM 1431 O O . PRO A 1 186 ? -13.493 17.376 -3.483 1.00 84.50 186 PRO A O 1
ATOM 1434 N N . VAL A 1 187 ? -14.907 18.464 -2.120 1.00 76.50 187 VAL A N 1
ATOM 1435 C CA . VAL A 1 187 ? -16.008 17.507 -2.265 1.00 76.50 187 VAL A CA 1
ATOM 1436 C C . VAL A 1 187 ? -16.731 17.841 -3.569 1.00 76.50 187 VAL A C 1
ATOM 1438 O O . VAL A 1 187 ? -17.353 18.896 -3.677 1.00 76.50 187 VAL A O 1
ATOM 1441 N N . SER A 1 188 ? -16.610 16.985 -4.585 1.00 65.94 188 SER A N 1
ATOM 1442 C CA . SER A 1 188 ? -17.244 17.232 -5.884 1.00 65.94 188 SER A CA 1
ATOM 1443 C C . SER A 1 188 ? -18.745 16.944 -5.785 1.00 65.94 188 SER A C 1
ATOM 1445 O O . SER A 1 188 ? -19.171 15.792 -5.753 1.00 65.94 188 SER A O 1
ATOM 1447 N N . GLU A 1 189 ? -19.566 17.991 -5.667 1.00 56.50 189 GLU A N 1
ATOM 1448 C CA . GLU A 1 189 ? -21.025 17.862 -5.503 1.00 56.50 189 GLU A CA 1
ATOM 1449 C C . GLU A 1 189 ? -21.774 17.625 -6.825 1.00 56.50 189 GLU A C 1
ATOM 1451 O O . GLU A 1 189 ? -22.965 17.308 -6.824 1.00 56.50 189 GLU A O 1
ATOM 1456 N N . LYS A 1 190 ? -21.108 17.776 -7.974 1.00 48.47 190 LYS A N 1
ATOM 1457 C CA . LYS A 1 190 ? -21.685 17.564 -9.309 1.00 48.47 190 LYS A CA 1
ATOM 1458 C C . LYS A 1 190 ? -20.629 16.955 -10.214 1.00 48.47 190 LYS A C 1
ATOM 1460 O O . LYS A 1 190 ? -19.455 17.174 -9.980 1.00 48.47 190 LYS A O 1
ATOM 1465 N N . SER A 1 191 ? -21.081 16.201 -11.217 1.00 47.06 191 SER A N 1
ATOM 1466 C CA . SER A 1 191 ? -20.328 15.436 -12.228 1.00 47.06 191 SER A CA 1
ATOM 1467 C C . SER A 1 191 ? -19.303 16.260 -13.036 1.00 47.06 191 SER A C 1
ATOM 1469 O O . SER A 1 191 ? -19.359 16.310 -14.263 1.00 47.06 191 SER A O 1
ATOM 1471 N N . GLU A 1 192 ? -18.374 16.919 -12.358 1.00 56.16 192 GLU A N 1
ATOM 1472 C CA . GLU A 1 192 ? -17.175 17.522 -12.903 1.00 56.16 192 GLU A CA 1
ATOM 1473 C C . GLU A 1 192 ? -16.031 16.542 -12.671 1.00 56.16 192 GLU A C 1
ATOM 1475 O O . GLU A 1 192 ? -15.864 15.958 -11.598 1.00 56.16 192 GLU A O 1
ATOM 1480 N N . GLN A 1 193 ? -15.296 16.317 -13.748 1.00 62.53 193 GLN A N 1
ATOM 1481 C CA . GLN A 1 193 ? -14.149 15.438 -13.816 1.00 62.53 193 GLN A CA 1
ATOM 1482 C C . GLN A 1 193 ? -13.168 15.738 -12.673 1.00 62.53 193 GLN A C 1
ATOM 1484 O O . GLN A 1 193 ? -12.825 16.899 -12.442 1.00 62.53 193 GLN A O 1
ATOM 1489 N N . ALA A 1 194 ? -12.737 14.696 -11.953 1.00 70.81 194 ALA A N 1
ATOM 1490 C CA . ALA A 1 194 ? -11.792 14.840 -10.849 1.00 70.81 194 ALA A CA 1
ATOM 1491 C C . ALA A 1 194 ? -10.549 15.610 -11.319 1.00 70.81 194 ALA A C 1
ATOM 1493 O O . ALA A 1 194 ? -9.977 15.303 -12.368 1.00 70.81 194 ALA A O 1
ATOM 1494 N N . SER A 1 195 ? -10.136 16.625 -10.556 1.00 84.38 195 SER A N 1
ATOM 1495 C CA . SER A 1 195 ? -8.922 17.377 -10.893 1.00 84.38 195 SER A CA 1
ATOM 1496 C C . SER A 1 195 ? -7.705 16.444 -10.915 1.00 84.38 195 SER A C 1
ATOM 1498 O O . SER A 1 195 ? -7.649 15.485 -10.144 1.00 84.38 195 SER A O 1
ATOM 1500 N N . ALA A 1 196 ? -6.699 16.739 -11.746 1.00 84.38 196 ALA A N 1
ATOM 1501 C CA . ALA A 1 196 ? -5.458 15.955 -11.783 1.00 84.38 196 ALA A CA 1
ATOM 1502 C C . ALA A 1 196 ? -4.832 15.812 -10.380 1.00 84.38 196 ALA A C 1
ATOM 1504 O O . ALA A 1 196 ? -4.510 14.707 -9.955 1.00 84.38 196 ALA A O 1
ATOM 1505 N N . LYS A 1 197 ? -4.820 16.907 -9.604 1.00 87.81 197 LYS A N 1
ATOM 1506 C CA . LYS A 1 197 ? -4.390 16.914 -8.198 1.00 87.81 197 LYS A CA 1
ATOM 1507 C C . LYS A 1 197 ? -5.180 15.928 -7.331 1.00 87.81 197 LYS A C 1
ATOM 1509 O O . LYS A 1 197 ? -4.594 15.246 -6.498 1.00 87.81 197 LYS A O 1
ATOM 1514 N N . GLN A 1 198 ? -6.500 15.849 -7.503 1.00 89.75 198 GLN A N 1
ATOM 1515 C CA . GLN A 1 198 ? -7.336 14.907 -6.757 1.00 89.75 198 GLN A CA 1
ATOM 1516 C C . GLN A 1 198 ? -6.982 13.459 -7.098 1.00 89.75 198 GLN A C 1
ATOM 1518 O O . GLN A 1 198 ? -6.879 12.634 -6.195 1.00 89.75 198 GLN A O 1
ATOM 1523 N N . VAL A 1 199 ? -6.764 13.149 -8.378 1.00 89.50 199 VAL A N 1
ATOM 1524 C CA . VAL A 1 199 ? -6.356 11.803 -8.804 1.00 89.50 199 VAL A CA 1
ATOM 1525 C C . VAL A 1 199 ? -5.004 11.426 -8.207 1.00 89.50 199 VAL A C 1
ATOM 1527 O O . VAL A 1 199 ? -4.900 10.359 -7.605 1.00 89.50 199 VAL A O 1
ATOM 1530 N N . ASP A 1 200 ? -4.017 12.322 -8.270 1.00 91.06 200 ASP A N 1
ATOM 1531 C CA . ASP A 1 200 ? -2.684 12.080 -7.715 1.00 91.06 200 ASP A CA 1
ATOM 1532 C C . ASP A 1 200 ? -2.720 11.843 -6.202 1.00 91.06 200 ASP A C 1
ATOM 1534 O O . ASP A 1 200 ? -2.163 10.858 -5.709 1.00 91.06 200 ASP A O 1
ATOM 1538 N N . VAL A 1 201 ? -3.414 12.703 -5.449 1.00 94.25 201 VAL A N 1
ATOM 1539 C CA . VAL A 1 201 ? -3.521 12.560 -3.990 1.00 94.25 201 VAL A CA 1
ATOM 1540 C C . VAL A 1 201 ? -4.180 11.230 -3.626 1.00 94.25 201 VAL A C 1
ATOM 1542 O O . VAL A 1 201 ? -3.672 10.509 -2.764 1.00 94.25 201 VAL A O 1
ATOM 1545 N N . LEU A 1 202 ? -5.268 10.860 -4.309 1.00 93.88 202 LEU A N 1
ATOM 1546 C CA . LEU A 1 202 ? -5.960 9.599 -4.051 1.00 93.88 202 LEU A CA 1
ATOM 1547 C C . LEU A 1 202 ? -5.126 8.376 -4.466 1.00 93.88 202 LEU A C 1
ATOM 1549 O O . LEU A 1 202 ? -5.183 7.352 -3.789 1.00 93.88 202 LEU A O 1
ATOM 1553 N N . ASP A 1 203 ? -4.308 8.475 -5.514 1.00 93.19 203 ASP A N 1
ATOM 1554 C CA . ASP A 1 203 ? -3.369 7.417 -5.895 1.00 93.19 203 ASP A CA 1
ATOM 1555 C C . ASP A 1 203 ? -2.227 7.260 -4.886 1.00 93.19 203 ASP A C 1
ATOM 1557 O O . ASP A 1 203 ? -1.839 6.135 -4.567 1.00 93.19 203 ASP A O 1
ATOM 1561 N N . GLY A 1 204 ? -1.698 8.366 -4.354 1.00 94.81 204 GLY A N 1
ATOM 1562 C CA . GLY A 1 204 ? -0.711 8.340 -3.273 1.00 94.81 204 GLY A CA 1
ATOM 1563 C C . GLY A 1 204 ? -1.282 7.729 -1.990 1.00 94.81 204 GLY A C 1
ATOM 1564 O O . GLY A 1 204 ? -0.632 6.895 -1.355 1.00 94.81 204 GLY A O 1
ATOM 1565 N N . LEU A 1 205 ? -2.524 8.079 -1.643 1.00 96.62 205 LEU A N 1
ATOM 1566 C CA . LEU A 1 205 ? -3.247 7.492 -0.516 1.00 96.62 205 LEU A CA 1
ATOM 1567 C C . LEU A 1 205 ? -3.493 5.986 -0.708 1.00 96.62 205 LEU A C 1
ATOM 1569 O O . LEU A 1 205 ? -3.291 5.216 0.230 1.00 96.62 205 LEU A O 1
ATOM 1573 N N . ASP A 1 206 ? -3.897 5.555 -1.906 1.00 96.25 206 ASP A N 1
ATOM 1574 C CA . ASP A 1 206 ? -4.093 4.137 -2.246 1.00 96.25 206 ASP A CA 1
ATOM 1575 C C . ASP A 1 206 ? -2.806 3.331 -1.990 1.00 96.25 206 ASP A C 1
ATOM 1577 O O . ASP A 1 206 ? -2.833 2.272 -1.360 1.00 96.25 206 ASP A O 1
ATOM 1581 N N . VAL A 1 207 ? -1.640 3.868 -2.372 1.00 96.81 207 VAL A N 1
ATOM 1582 C CA . VAL A 1 207 ? -0.347 3.238 -2.054 1.00 96.81 207 VAL A CA 1
ATOM 1583 C C . VAL A 1 207 ? -0.120 3.157 -0.539 1.00 96.81 207 VAL A C 1
ATOM 1585 O O . VAL A 1 207 ? 0.257 2.093 -0.045 1.00 96.81 207 VAL A O 1
ATOM 1588 N N . CYS A 1 208 ? -0.390 4.225 0.220 1.00 97.56 208 CYS A N 1
ATOM 1589 C CA . CYS A 1 208 ? -0.285 4.216 1.685 1.00 97.56 208 CYS A CA 1
ATOM 1590 C C . CYS A 1 208 ? -1.164 3.132 2.331 1.00 97.56 208 CYS A C 1
ATOM 1592 O O . CYS A 1 208 ? -0.686 2.389 3.196 1.00 97.56 208 CYS A O 1
ATOM 1594 N N . LEU A 1 209 ? -2.417 3.002 1.882 1.00 97.56 209 LEU A N 1
ATOM 1595 C CA . LEU A 1 209 ? -3.356 1.963 2.315 1.00 97.56 209 LEU A CA 1
ATOM 1596 C C . LEU A 1 209 ? -2.815 0.562 2.0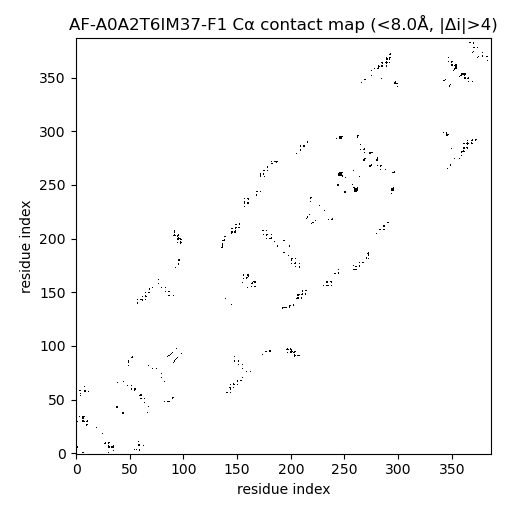03 1.00 97.56 209 LEU A C 1
ATOM 1598 O O . LEU A 1 209 ? -2.761 -0.298 2.886 1.00 97.56 209 LEU A O 1
ATOM 1602 N N . ARG A 1 210 ? -2.326 0.343 0.779 1.00 97.44 210 ARG A N 1
ATOM 1603 C CA . ARG A 1 210 ? -1.739 -0.940 0.360 1.00 97.44 210 ARG A CA 1
ATOM 1604 C C . ARG A 1 210 ? -0.500 -1.325 1.161 1.00 97.44 210 ARG A C 1
ATOM 1606 O O . ARG A 1 210 ? -0.305 -2.512 1.401 1.00 97.44 210 ARG A O 1
ATOM 1613 N N . ILE A 1 211 ? 0.313 -0.366 1.615 1.00 97.50 211 ILE A N 1
ATOM 1614 C CA . ILE A 1 211 ? 1.450 -0.655 2.506 1.00 97.50 211 ILE A CA 1
ATOM 1615 C C . ILE A 1 211 ? 0.954 -1.288 3.812 1.00 97.50 211 ILE A C 1
ATOM 1617 O O . ILE A 1 211 ? 1.482 -2.322 4.216 1.00 97.50 211 ILE A O 1
ATOM 1621 N N . LEU A 1 212 ? -0.074 -0.721 4.460 1.00 96.81 212 LEU A N 1
ATOM 1622 C CA . LEU A 1 212 ? -0.640 -1.316 5.679 1.00 96.81 212 LEU A CA 1
ATOM 1623 C C . LEU A 1 212 ? -1.291 -2.673 5.405 1.00 96.81 212 LEU A C 1
ATOM 1625 O O . LEU A 1 212 ? -1.107 -3.604 6.189 1.00 96.81 212 LEU A O 1
ATOM 1629 N N . LEU A 1 213 ? -2.019 -2.801 4.292 1.00 96.56 213 LEU A N 1
ATOM 1630 C CA . LEU A 1 213 ? -2.626 -4.067 3.888 1.00 96.56 213 LEU A CA 1
ATOM 1631 C C . LEU A 1 213 ? -1.570 -5.171 3.733 1.00 96.56 213 LEU A C 1
ATOM 1633 O O . LEU A 1 213 ? -1.712 -6.246 4.313 1.00 96.56 213 LEU A O 1
ATOM 1637 N N . LEU A 1 214 ? -0.492 -4.892 3.000 1.00 95.94 214 LEU A N 1
ATOM 1638 C CA . LEU A 1 214 ? 0.587 -5.850 2.772 1.00 95.94 214 LEU A CA 1
ATOM 1639 C C . LEU A 1 214 ? 1.384 -6.132 4.047 1.00 95.94 214 LEU A C 1
ATOM 1641 O O . LEU A 1 214 ? 1.761 -7.276 4.267 1.00 95.94 214 LEU A O 1
ATOM 1645 N N . LEU A 1 215 ? 1.593 -5.145 4.926 1.00 95.31 215 LEU A N 1
ATOM 1646 C CA . LEU A 1 215 ? 2.181 -5.393 6.249 1.00 95.31 215 LEU A CA 1
ATOM 1647 C C . LEU A 1 215 ? 1.331 -6.372 7.061 1.00 95.31 215 LEU A C 1
ATOM 1649 O O . LEU A 1 215 ? 1.879 -7.249 7.726 1.00 95.31 215 LEU A O 1
ATOM 1653 N N . HIS A 1 216 ? 0.003 -6.263 6.992 1.00 94.62 216 HIS A N 1
ATOM 1654 C CA . HIS A 1 216 ? -0.864 -7.240 7.639 1.00 94.62 216 HIS A CA 1
ATOM 1655 C C . HIS A 1 216 ? -0.693 -8.633 7.026 1.00 94.62 216 HIS A C 1
ATOM 1657 O O . HIS A 1 216 ? -0.396 -9.578 7.748 1.00 94.62 216 HIS A O 1
ATOM 1663 N N . GLN A 1 217 ? -0.832 -8.750 5.705 1.00 93.06 217 GLN A N 1
ATOM 1664 C CA . GLN A 1 217 ? -0.785 -10.028 4.985 1.00 93.06 217 GLN A CA 1
ATOM 1665 C C . GLN A 1 217 ? 0.573 -10.736 5.103 1.00 93.06 217 GLN A C 1
ATOM 1667 O O . GLN A 1 217 ? 0.641 -11.955 5.222 1.00 93.06 217 GLN A O 1
ATOM 1672 N N . GLU A 1 218 ? 1.672 -9.981 5.086 1.00 90.00 218 GLU A N 1
ATOM 1673 C CA . GLU A 1 218 ? 3.023 -10.541 5.109 1.00 90.00 218 GLU A CA 1
ATOM 1674 C C . GLU A 1 218 ? 3.566 -10.741 6.524 1.00 90.00 218 GLU A C 1
ATOM 1676 O O . GLU A 1 218 ? 4.485 -11.537 6.687 1.00 90.00 218 GLU A O 1
ATOM 1681 N N . VAL A 1 219 ? 3.075 -10.036 7.548 1.00 90.19 219 VAL A N 1
ATOM 1682 C CA . VAL A 1 219 ? 3.714 -10.042 8.883 1.00 90.19 219 VAL A CA 1
ATOM 1683 C C . VAL A 1 219 ? 2.746 -10.379 10.014 1.00 90.19 219 VAL A C 1
ATOM 1685 O O . VAL A 1 219 ? 3.146 -11.012 10.990 1.00 90.19 219 VAL A O 1
ATOM 1688 N N . VAL A 1 220 ? 1.485 -9.960 9.916 1.00 88.19 220 VAL A N 1
ATOM 1689 C CA . VAL A 1 220 ? 0.488 -10.172 10.977 1.00 88.19 220 VAL A CA 1
ATOM 1690 C C . VAL A 1 220 ? -0.303 -11.459 10.760 1.00 88.19 220 VAL A C 1
ATOM 1692 O O . VAL A 1 220 ? -0.581 -12.156 11.733 1.00 88.19 220 VAL A O 1
ATOM 1695 N N . GLU A 1 221 ? -0.665 -11.769 9.515 1.00 86.00 221 GLU A N 1
ATOM 1696 C CA . GLU A 1 221 ? -1.316 -13.028 9.153 1.00 86.00 221 GLU A CA 1
ATOM 1697 C C . GLU A 1 221 ? -0.333 -14.191 9.302 1.00 86.00 221 GLU A C 1
ATOM 1699 O O . GLU A 1 221 ? 0.815 -14.129 8.854 1.00 86.00 221 GLU A O 1
ATOM 1704 N N . ASP A 1 222 ? -0.796 -15.265 9.946 1.00 65.81 222 ASP A N 1
ATOM 1705 C CA . ASP A 1 222 ? -0.008 -16.480 10.122 1.00 65.81 222 ASP A CA 1
ATOM 1706 C C . ASP A 1 222 ? 0.241 -17.114 8.748 1.00 65.81 222 ASP A C 1
ATOM 1708 O O . ASP A 1 222 ? -0.636 -17.720 8.129 1.00 65.81 222 ASP A O 1
ATOM 1712 N N . SER A 1 223 ? 1.461 -16.940 8.245 1.00 62.62 223 SER A N 1
ATOM 1713 C CA . SER A 1 223 ? 1.872 -17.501 6.967 1.00 62.62 223 SER A CA 1
ATOM 1714 C C . SER A 1 223 ? 2.133 -19.000 7.110 1.00 62.62 223 SER A C 1
ATOM 1716 O O . SER A 1 223 ? 2.899 -19.430 7.968 1.00 62.62 223 SER A O 1
ATOM 1718 N N . VAL A 1 224 ? 1.553 -19.801 6.213 1.00 59.84 224 VAL A N 1
ATOM 1719 C CA . VAL A 1 224 ? 1.849 -21.244 6.087 1.00 59.84 224 VAL A CA 1
ATOM 1720 C C . VAL A 1 224 ? 3.284 -21.480 5.576 1.00 59.84 224 VAL A C 1
ATOM 1722 O O . VAL A 1 224 ? 3.804 -22.594 5.624 1.00 59.84 224 VAL A O 1
ATOM 1725 N N . VAL A 1 225 ? 3.948 -20.430 5.083 1.00 69.19 225 VAL A N 1
ATOM 1726 C CA . VAL A 1 225 ? 5.320 -20.496 4.580 1.00 69.19 225 VAL A CA 1
ATOM 1727 C C . VAL A 1 225 ? 6.289 -20.642 5.750 1.00 69.19 225 VAL A C 1
ATOM 1729 O O . VAL A 1 225 ? 6.332 -19.800 6.645 1.00 69.19 225 VAL A O 1
ATOM 1732 N N . VAL A 1 226 ? 7.107 -21.696 5.712 1.00 68.62 226 VAL A N 1
ATOM 1733 C CA . VAL A 1 226 ? 8.189 -21.908 6.681 1.00 68.62 226 VAL A CA 1
ATOM 1734 C C . VAL A 1 226 ? 9.203 -20.774 6.537 1.00 68.62 226 VAL A C 1
ATOM 1736 O O . VAL A 1 226 ? 9.910 -20.687 5.533 1.00 68.62 226 VAL A O 1
ATOM 1739 N N . ARG A 1 227 ? 9.259 -19.898 7.540 1.00 79.69 227 ARG A N 1
ATOM 1740 C CA . ARG A 1 227 ? 10.250 -18.822 7.643 1.00 79.69 227 ARG A CA 1
ATOM 1741 C C . ARG A 1 227 ? 11.449 -19.308 8.438 1.00 79.69 227 ARG A C 1
ATOM 1743 O O . ARG A 1 227 ? 11.311 -20.144 9.332 1.00 79.69 227 ARG A O 1
ATOM 1750 N N . ASP A 1 228 ? 12.626 -18.781 8.122 1.00 85.31 228 ASP A N 1
ATOM 1751 C CA . ASP A 1 228 ? 13.787 -19.020 8.968 1.00 85.31 228 ASP A CA 1
ATOM 1752 C C . ASP A 1 228 ? 13.621 -18.321 10.338 1.00 85.31 228 ASP A C 1
ATOM 1754 O O . ASP A 1 228 ? 12.736 -17.480 10.556 1.00 85.31 228 ASP A O 1
ATOM 1758 N N . ALA A 1 229 ? 14.447 -18.723 11.307 1.00 86.56 229 ALA A N 1
ATOM 1759 C CA . ALA A 1 229 ? 14.361 -18.209 12.675 1.00 86.56 229 ALA A CA 1
ATOM 1760 C C . ALA A 1 229 ? 14.628 -16.696 12.748 1.00 86.56 229 ALA A C 1
ATOM 1762 O O . ALA A 1 229 ? 14.064 -16.000 13.592 1.00 86.56 229 ALA A O 1
ATOM 1763 N N . GLU A 1 230 ? 15.467 -16.189 11.848 1.00 86.94 230 GLU A N 1
ATOM 1764 C CA . GLU A 1 230 ? 15.867 -14.790 11.817 1.00 86.94 230 GLU A CA 1
ATOM 1765 C C . GLU A 1 230 ? 14.743 -13.897 11.273 1.00 86.94 230 GLU A C 1
ATOM 1767 O O . GLU A 1 230 ? 14.422 -12.872 11.872 1.00 86.94 230 GLU A O 1
ATOM 1772 N N . GLN A 1 231 ? 14.078 -14.317 10.200 1.00 87.06 231 GLN A N 1
ATOM 1773 C CA . GLN A 1 231 ? 12.903 -13.662 9.645 1.00 87.06 231 GLN A CA 1
ATOM 1774 C C . GLN A 1 231 ? 11.745 -13.687 10.642 1.00 87.06 231 GLN A C 1
ATOM 1776 O O . GLN A 1 231 ? 11.109 -12.663 10.865 1.00 87.06 231 GLN A O 1
ATOM 1781 N N . THR A 1 232 ? 11.530 -14.815 11.325 1.00 88.75 232 THR A N 1
ATOM 1782 C CA . THR A 1 232 ? 10.498 -14.928 12.370 1.00 88.75 232 THR A CA 1
ATOM 1783 C C . THR A 1 232 ? 10.732 -13.933 13.512 1.00 88.75 232 THR A C 1
ATOM 1785 O O . THR A 1 232 ? 9.785 -13.319 14.012 1.00 88.75 232 THR A O 1
ATOM 1788 N N . ARG A 1 233 ? 11.996 -13.739 13.917 1.00 90.88 233 ARG A N 1
ATOM 1789 C CA . ARG A 1 233 ? 12.379 -12.732 14.914 1.00 90.88 233 ARG A CA 1
ATOM 1790 C C . ARG A 1 233 ? 12.072 -11.317 14.422 1.00 90.88 233 ARG A C 1
ATOM 1792 O O . ARG A 1 233 ? 11.411 -10.573 15.143 1.00 90.88 233 ARG A O 1
ATOM 1799 N N . ARG A 1 234 ? 12.481 -10.967 13.197 1.00 90.31 234 ARG A N 1
ATOM 1800 C CA . ARG A 1 234 ? 12.188 -9.648 12.606 1.00 90.31 234 ARG A CA 1
ATOM 1801 C C . ARG A 1 234 ? 10.691 -9.398 12.492 1.00 90.31 234 ARG A C 1
ATOM 1803 O O . ARG A 1 234 ? 10.217 -8.345 12.893 1.00 90.31 234 ARG A O 1
ATOM 1810 N N . ASP A 1 235 ? 9.918 -10.378 12.037 1.00 91.94 235 ASP A N 1
ATOM 1811 C CA . ASP A 1 235 ? 8.462 -10.253 11.939 1.00 91.94 235 ASP A CA 1
ATOM 1812 C C . ASP A 1 235 ? 7.809 -10.039 13.316 1.00 91.94 235 ASP A C 1
ATOM 1814 O O . ASP A 1 235 ? 6.827 -9.307 13.440 1.00 91.94 235 ASP A O 1
ATOM 1818 N N . ALA A 1 236 ? 8.349 -10.630 14.388 1.00 92.38 236 ALA A N 1
ATOM 1819 C CA . ALA A 1 236 ? 7.895 -10.354 15.752 1.00 92.38 236 ALA A CA 1
ATOM 1820 C C . ALA A 1 236 ? 8.203 -8.910 16.197 1.00 92.38 236 ALA A C 1
ATOM 1822 O O . ALA A 1 236 ? 7.354 -8.267 16.822 1.00 92.38 236 ALA A O 1
ATOM 1823 N N . GLU A 1 237 ? 9.372 -8.379 15.843 1.00 94.06 237 GLU A N 1
ATOM 1824 C CA . GLU A 1 237 ? 9.747 -6.983 16.102 1.00 94.06 237 GLU A CA 1
ATOM 1825 C C . GLU A 1 237 ? 8.858 -6.014 15.308 1.00 94.06 237 GLU A C 1
ATOM 1827 O O . GLU A 1 237 ? 8.323 -5.062 15.875 1.00 94.06 237 GLU A O 1
ATOM 1832 N N . ILE A 1 238 ? 8.603 -6.306 14.029 1.00 95.06 238 ILE A N 1
ATOM 1833 C CA . ILE A 1 238 ? 7.694 -5.547 13.156 1.00 95.06 238 ILE A CA 1
ATOM 1834 C C . ILE A 1 238 ? 6.270 -5.560 13.724 1.00 95.06 238 ILE A C 1
ATOM 1836 O O . ILE A 1 238 ? 5.651 -4.504 13.819 1.00 95.06 238 ILE A O 1
ATOM 1840 N N . ARG A 1 239 ? 5.743 -6.715 14.162 1.00 93.94 239 ARG A N 1
ATOM 1841 C CA . ARG A 1 239 ? 4.418 -6.800 14.812 1.00 93.94 239 ARG A CA 1
ATOM 1842 C C . ARG A 1 239 ? 4.345 -5.972 16.092 1.00 93.94 239 ARG A C 1
ATOM 1844 O O . ARG A 1 239 ? 3.328 -5.328 16.346 1.00 93.94 239 ARG A O 1
ATOM 1851 N N . THR A 1 240 ? 5.410 -5.987 16.890 1.00 92.50 240 THR A N 1
ATOM 1852 C CA . THR A 1 240 ? 5.489 -5.208 18.132 1.00 92.50 240 THR A CA 1
ATOM 1853 C C . THR A 1 240 ? 5.460 -3.714 17.825 1.00 92.50 240 THR A C 1
ATOM 1855 O O . THR A 1 240 ? 4.608 -3.004 18.355 1.00 92.50 240 THR A O 1
ATOM 1858 N N . ALA A 1 241 ? 6.302 -3.253 16.899 1.00 92.19 241 ALA A N 1
ATOM 1859 C CA . ALA A 1 241 ? 6.328 -1.859 16.468 1.00 92.19 241 ALA A CA 1
ATOM 1860 C C . ALA A 1 241 ? 4.997 -1.425 15.830 1.00 92.19 241 ALA A C 1
ATOM 1862 O O . ALA A 1 241 ? 4.457 -0.377 16.180 1.00 92.19 241 ALA A O 1
ATOM 1863 N N . LEU A 1 242 ? 4.402 -2.251 14.960 1.00 92.56 242 LEU A N 1
ATOM 1864 C CA . LEU A 1 242 ? 3.070 -2.005 14.400 1.00 92.56 242 LEU A CA 1
ATOM 1865 C C . LEU A 1 242 ? 2.040 -1.776 15.504 1.00 92.56 242 LEU A C 1
ATOM 1867 O O . LEU A 1 242 ? 1.331 -0.775 15.473 1.00 92.56 242 LEU A O 1
ATOM 1871 N N . ARG A 1 243 ? 1.976 -2.661 16.505 1.00 91.31 243 ARG A N 1
ATOM 1872 C CA . ARG A 1 243 ? 1.039 -2.508 17.622 1.00 91.31 243 ARG A CA 1
ATOM 1873 C C . ARG A 1 243 ? 1.251 -1.182 18.355 1.00 91.31 243 ARG A C 1
ATOM 1875 O O . ARG A 1 243 ? 0.280 -0.468 18.571 1.00 91.31 243 ARG A O 1
ATOM 1882 N N . GLN A 1 244 ? 2.497 -0.808 18.641 1.00 89.69 244 GLN A N 1
ATOM 1883 C CA . GLN A 1 244 ? 2.822 0.463 19.304 1.00 89.69 244 GLN A CA 1
ATOM 1884 C C . GLN A 1 244 ? 2.364 1.688 18.507 1.00 89.69 244 GLN A C 1
ATOM 1886 O O . GLN A 1 244 ? 1.835 2.635 19.079 1.00 89.69 244 GLN A O 1
ATOM 1891 N N . HIS A 1 245 ? 2.531 1.672 17.183 1.00 89.94 245 HIS A N 1
ATOM 1892 C CA . HIS A 1 245 ? 2.150 2.791 16.317 1.00 89.94 245 HIS A CA 1
ATOM 1893 C C . HIS A 1 245 ? 0.648 2.842 15.978 1.00 89.94 245 HIS A C 1
ATOM 1895 O O . HIS A 1 245 ? 0.146 3.886 15.543 1.00 89.94 245 HIS A O 1
ATOM 1901 N N . PHE A 1 246 ? -0.081 1.742 16.180 1.00 88.94 246 PHE A N 1
ATOM 1902 C CA . PHE A 1 246 ? -1.545 1.721 16.161 1.00 88.94 246 PHE A CA 1
ATOM 1903 C C . PHE A 1 246 ? -2.139 2.172 17.501 1.00 88.94 246 PHE A C 1
ATOM 1905 O O . PHE A 1 246 ? -3.153 2.881 17.506 1.00 88.94 246 PHE A O 1
ATOM 1912 N N . SER A 1 247 ? -1.505 1.812 18.616 1.00 80.62 247 SER A N 1
ATOM 1913 C CA . SER A 1 247 ? -1.923 2.222 19.951 1.00 80.62 247 SER A CA 1
ATOM 1914 C C . SER A 1 247 ? -1.696 3.715 20.191 1.00 80.62 247 SER A C 1
ATOM 1916 O O . SER A 1 247 ? -0.703 4.302 19.770 1.00 80.62 247 SER A O 1
ATOM 1918 N N . SER A 1 248 ? -2.640 4.363 20.877 1.00 66.12 248 SER A N 1
ATOM 1919 C CA . SER A 1 248 ? -2.536 5.807 21.178 1.00 66.12 248 SER A CA 1
ATOM 1920 C C . SER A 1 248 ? -1.839 6.084 22.516 1.00 66.12 248 SER A C 1
ATOM 1922 O O . SER A 1 248 ? -1.452 7.218 22.776 1.00 66.12 248 SER A O 1
ATOM 1924 N N . SER A 1 249 ? -1.686 5.058 23.361 1.00 56.94 249 SER A N 1
ATOM 1925 C CA . SER A 1 249 ? -1.205 5.186 24.743 1.00 56.94 249 SER A CA 1
ATOM 1926 C C . SER A 1 249 ? 0.321 5.174 24.896 1.00 56.94 249 SER A C 1
ATOM 1928 O O . SER A 1 249 ? 0.817 5.642 25.916 1.00 56.94 249 SER A O 1
ATOM 1930 N N . GLU A 1 250 ? 1.070 4.638 23.925 1.00 49.88 250 GLU A N 1
ATOM 1931 C CA . GLU A 1 250 ? 2.530 4.437 24.039 1.00 49.88 250 GLU A CA 1
ATOM 1932 C C . GLU A 1 250 ? 3.366 5.451 23.243 1.00 49.88 250 GLU A C 1
ATOM 1934 O O . GLU A 1 250 ? 4.598 5.409 23.260 1.00 49.88 250 GLU A O 1
ATOM 1939 N N . LEU A 1 251 ? 2.722 6.400 22.559 1.00 58.00 251 LEU A N 1
ATOM 1940 C CA . LEU A 1 251 ? 3.430 7.458 21.846 1.00 58.00 251 LEU A CA 1
ATOM 1941 C C . LEU A 1 251 ? 4.015 8.439 22.875 1.00 58.00 251 LEU A C 1
ATOM 1943 O O . LEU A 1 251 ? 3.295 9.208 23.508 1.00 58.00 251 LEU A O 1
ATOM 1947 N N . SER A 1 252 ? 5.335 8.353 23.068 1.00 43.78 252 SER A N 1
ATOM 1948 C CA . SER A 1 252 ? 6.144 9.194 23.959 1.00 43.78 252 SER A CA 1
ATOM 1949 C C . SER A 1 252 ? 5.666 10.650 24.009 1.00 43.78 252 SER A C 1
ATOM 1951 O O . SER A 1 252 ? 5.516 11.309 22.980 1.00 43.78 252 SER A O 1
ATOM 1953 N N . ALA A 1 253 ? 5.531 11.188 25.226 1.00 43.81 253 ALA A N 1
ATOM 1954 C CA . ALA A 1 253 ? 5.141 12.571 25.514 1.00 43.81 253 ALA A CA 1
ATOM 1955 C C . ALA A 1 253 ? 6.056 13.649 24.889 1.00 43.81 253 ALA A C 1
ATOM 1957 O O . ALA A 1 253 ? 5.735 14.837 24.978 1.00 43.81 253 ALA A O 1
ATOM 1958 N N . SER A 1 254 ? 7.177 13.256 24.271 1.00 44.84 254 SER A N 1
ATOM 1959 C CA . SER A 1 254 ? 8.042 14.143 23.488 1.00 44.84 254 SER A CA 1
ATOM 1960 C C . SER A 1 254 ? 7.480 14.466 22.098 1.00 44.84 254 SER A C 1
ATOM 1962 O O . SER A 1 254 ? 7.867 15.481 21.527 1.00 44.84 254 SER A O 1
ATOM 1964 N N . ASP A 1 255 ? 6.575 13.645 21.559 1.00 52.25 255 ASP A N 1
ATOM 1965 C CA . ASP A 1 255 ? 6.044 13.755 20.194 1.00 52.25 255 ASP A CA 1
ATOM 1966 C C . ASP A 1 255 ? 4.543 14.097 20.261 1.00 52.25 255 ASP A C 1
ATOM 1968 O O . ASP A 1 255 ? 3.684 13.379 19.760 1.00 52.25 255 ASP A O 1
ATOM 1972 N N . ARG A 1 256 ? 4.192 15.199 20.948 1.00 44.59 256 ARG A N 1
ATOM 1973 C CA . ARG A 1 256 ? 2.793 15.622 21.208 1.00 44.59 256 ARG A CA 1
ATOM 1974 C C . ARG A 1 256 ? 1.943 15.871 19.945 1.00 44.59 256 ARG A C 1
ATOM 1976 O O . ARG A 1 256 ? 0.746 16.106 20.069 1.00 44.59 256 ARG A O 1
ATOM 1983 N N . SER A 1 257 ? 2.539 15.819 18.754 1.00 52.91 257 SER A N 1
ATOM 1984 C CA . SER A 1 257 ? 1.882 15.899 17.441 1.00 52.91 257 SER A CA 1
ATOM 1985 C C . SER A 1 257 ? 1.671 14.532 16.770 1.00 52.91 257 SER A C 1
ATOM 1987 O O . SER A 1 257 ? 1.161 14.459 15.653 1.00 52.91 257 SER A O 1
ATOM 1989 N N . ALA A 1 258 ? 2.072 13.430 17.408 1.00 66.06 258 ALA A N 1
ATOM 1990 C CA . ALA A 1 258 ? 2.075 12.118 16.789 1.00 66.06 258 ALA A CA 1
ATOM 1991 C C . ALA A 1 258 ? 0.682 11.464 16.758 1.00 66.06 258 ALA A C 1
ATOM 1993 O O . ALA A 1 258 ? 0.254 10.844 17.728 1.00 66.06 258 ALA A O 1
ATOM 1994 N N . VAL A 1 259 ? -0.021 11.553 15.627 1.00 82.69 259 VAL A N 1
ATOM 1995 C CA . VAL A 1 259 ? -1.282 10.822 15.406 1.00 82.69 259 VAL A CA 1
ATOM 1996 C C . VAL A 1 259 ? -0.984 9.346 15.101 1.00 82.69 259 VAL A C 1
ATOM 1998 O O . VAL A 1 259 ? -0.129 9.058 14.261 1.00 82.69 259 VAL A O 1
ATOM 2001 N N . SER A 1 260 ? -1.657 8.415 15.791 1.00 89.19 260 SER A N 1
ATOM 2002 C CA . SER A 1 260 ? -1.537 6.960 15.580 1.00 89.19 260 SER A CA 1
ATOM 2003 C C . SER A 1 260 ? -2.207 6.506 14.278 1.00 89.19 260 SER A C 1
ATOM 2005 O O . SER A 1 260 ? -3.143 7.156 13.805 1.00 89.19 260 SER A O 1
ATOM 2007 N N . PHE A 1 261 ? -1.799 5.355 13.724 1.00 91.56 261 PHE A N 1
ATOM 2008 C CA . PHE A 1 261 ? -2.452 4.791 12.528 1.00 91.56 261 PHE A CA 1
ATOM 2009 C C . PHE A 1 261 ? -3.954 4.584 12.737 1.00 91.56 261 PHE A C 1
ATOM 2011 O O . PHE A 1 261 ? -4.745 4.866 11.841 1.00 91.56 261 PHE A O 1
ATOM 2018 N N . SER A 1 262 ? -4.359 4.175 13.944 1.00 89.56 262 SER A N 1
ATOM 2019 C CA . SER A 1 262 ? -5.771 4.016 14.292 1.00 89.56 262 SER A CA 1
ATOM 2020 C C . SER A 1 262 ? -6.558 5.313 14.103 1.00 89.56 262 SER A C 1
ATOM 2022 O O . SER A 1 262 ? -7.655 5.293 13.549 1.00 89.56 262 SER A O 1
ATOM 2024 N N . ARG A 1 263 ? -6.003 6.448 14.555 1.00 87.81 263 ARG A N 1
ATOM 2025 C CA . ARG A 1 263 ? -6.674 7.748 14.434 1.00 87.81 263 ARG A CA 1
ATOM 2026 C C . ARG A 1 263 ? -6.676 8.256 13.001 1.00 87.81 263 ARG A C 1
ATOM 2028 O O . ARG A 1 263 ? -7.692 8.790 12.579 1.00 87.81 263 ARG A O 1
ATOM 2035 N N . LEU A 1 264 ? -5.592 8.039 12.259 1.00 91.56 264 LEU A N 1
ATOM 2036 C CA . LEU A 1 264 ? -5.504 8.407 10.844 1.00 91.56 264 LEU A CA 1
ATOM 2037 C C . LEU A 1 264 ? -6.534 7.641 9.998 1.00 91.56 264 LEU A C 1
ATOM 2039 O O . LEU A 1 264 ? -7.227 8.249 9.191 1.00 91.56 264 LEU A O 1
ATOM 2043 N N . LEU A 1 265 ? -6.704 6.334 10.230 1.00 92.81 265 LEU A N 1
ATOM 2044 C CA . LEU A 1 265 ? -7.732 5.519 9.566 1.00 92.81 265 LEU A CA 1
ATOM 2045 C C . LEU A 1 265 ? -9.156 5.982 9.905 1.00 92.81 265 LEU A C 1
ATOM 2047 O O . LEU A 1 265 ? -10.009 6.039 9.022 1.00 92.81 265 LEU A O 1
ATOM 2051 N N . LEU A 1 266 ? -9.411 6.338 11.169 1.00 89.75 266 LEU A N 1
ATOM 2052 C CA . LEU A 1 266 ? -10.710 6.867 11.590 1.00 89.75 266 LEU A CA 1
ATOM 2053 C C . LEU A 1 266 ? -11.004 8.227 10.940 1.00 89.75 266 LEU A C 1
ATOM 2055 O O . LEU A 1 266 ? -12.102 8.428 10.430 1.00 89.75 266 LEU A O 1
ATOM 2059 N N . GLN A 1 267 ? -10.024 9.134 10.926 1.00 90.75 267 GLN A N 1
ATOM 2060 C CA . GLN A 1 267 ? -10.136 10.426 10.244 1.00 90.75 267 GLN A CA 1
ATOM 2061 C C . GLN A 1 267 ? -10.424 10.233 8.756 1.00 90.75 267 GLN A C 1
ATOM 2063 O O . GLN A 1 267 ? -11.324 10.873 8.224 1.00 90.75 267 GLN A O 1
ATOM 2068 N N . LEU A 1 268 ? -9.711 9.311 8.103 1.00 92.69 268 LEU A N 1
ATOM 2069 C CA . LEU A 1 268 ? -9.889 9.008 6.687 1.00 92.69 268 LEU A CA 1
ATOM 2070 C C . LEU A 1 268 ? -11.313 8.527 6.374 1.00 92.69 268 LEU A C 1
ATOM 2072 O O . LEU A 1 268 ? -11.920 8.999 5.417 1.00 92.69 268 LEU A O 1
ATOM 2076 N N . LEU A 1 269 ? -11.868 7.644 7.210 1.00 91.62 269 LEU A N 1
ATOM 2077 C CA . LEU A 1 269 ? -13.232 7.126 7.065 1.00 91.62 269 LEU A CA 1
ATOM 2078 C C . LEU A 1 269 ? -14.303 8.228 7.172 1.00 91.62 269 LEU A C 1
ATOM 2080 O O . LEU A 1 269 ? -15.374 8.121 6.575 1.00 91.62 269 LEU A O 1
ATOM 2084 N N . GLN A 1 270 ? -14.007 9.296 7.913 1.00 90.44 270 GLN A N 1
ATOM 2085 C CA . GLN A 1 270 ? -14.894 10.446 8.092 1.00 90.44 270 GLN A CA 1
ATOM 2086 C C . GLN A 1 270 ? -14.813 11.458 6.938 1.00 90.44 270 GLN A C 1
ATOM 2088 O O . GLN A 1 270 ? -15.682 12.325 6.837 1.00 90.44 270 GLN A O 1
ATOM 2093 N N . LEU A 1 271 ? -13.812 11.364 6.052 1.00 92.38 271 LEU A N 1
ATOM 2094 C CA . LEU A 1 271 ? -13.669 12.299 4.936 1.00 92.38 271 LEU A CA 1
ATOM 2095 C C . LEU A 1 271 ? -14.735 12.040 3.854 1.00 92.38 271 LEU A C 1
ATOM 2097 O O . LEU A 1 271 ? -14.836 10.915 3.351 1.00 92.38 271 LEU A O 1
ATOM 2101 N N . PRO A 1 272 ? -15.480 13.069 3.401 1.00 90.94 272 PRO A N 1
ATOM 2102 C CA . PRO A 1 272 ? -16.506 12.898 2.370 1.00 90.94 272 PRO A CA 1
ATOM 2103 C C . PRO A 1 272 ? -15.958 12.333 1.056 1.00 90.94 272 PRO A C 1
ATOM 2105 O O . PRO A 1 272 ? -16.596 11.480 0.445 1.00 90.94 272 PRO A O 1
ATOM 2108 N N . VAL A 1 273 ? -14.751 12.750 0.656 1.00 91.31 273 VAL A N 1
ATOM 2109 C CA . VAL A 1 273 ? -14.077 12.267 -0.563 1.00 91.31 273 VAL A CA 1
ATOM 2110 C C . VAL A 1 273 ? -13.849 10.753 -0.513 1.00 91.31 273 VAL A C 1
ATOM 2112 O O . VAL A 1 273 ? -14.012 10.071 -1.520 1.00 91.31 273 VAL A O 1
ATOM 2115 N N . ILE A 1 274 ? -13.545 10.207 0.666 1.00 93.31 274 ILE A N 1
ATOM 2116 C CA . ILE A 1 274 ? -13.371 8.763 0.858 1.00 93.31 274 ILE A CA 1
ATOM 2117 C C . ILE A 1 274 ? -14.713 8.049 0.858 1.00 93.31 274 ILE A C 1
ATOM 2119 O O . ILE A 1 274 ? -14.841 7.010 0.224 1.00 93.31 274 ILE A O 1
ATOM 2123 N N . ARG A 1 275 ? -15.743 8.621 1.492 1.00 90.50 275 ARG A N 1
ATOM 2124 C CA . ARG A 1 275 ? -17.094 8.035 1.475 1.00 90.50 275 ARG A CA 1
ATOM 2125 C C . ARG A 1 275 ? -17.719 8.003 0.075 1.00 90.50 275 ARG A C 1
ATOM 2127 O O . ARG A 1 275 ? -18.598 7.178 -0.156 1.00 90.50 275 ARG A O 1
ATOM 2134 N N . GLN A 1 276 ? -17.271 8.866 -0.840 1.00 89.62 276 GLN A N 1
ATOM 2135 C CA . GLN A 1 276 ? -17.682 8.882 -2.250 1.00 89.62 276 GLN A CA 1
ATOM 2136 C C . GLN A 1 276 ? -16.882 7.907 -3.129 1.00 89.62 276 GLN A C 1
ATOM 2138 O O . GLN A 1 276 ? -17.382 7.461 -4.162 1.00 89.62 276 GLN A O 1
ATOM 2143 N N . ASP A 1 277 ? -15.662 7.543 -2.730 1.00 90.38 277 ASP A N 1
ATOM 2144 C CA . ASP A 1 277 ? -14.832 6.586 -3.454 1.00 90.38 277 ASP A CA 1
ATOM 2145 C C . ASP A 1 277 ? -15.023 5.166 -2.916 1.00 90.38 277 ASP A C 1
ATOM 2147 O O . ASP A 1 277 ? -14.396 4.752 -1.939 1.00 90.38 277 ASP A O 1
ATOM 2151 N N . ALA A 1 278 ? -15.863 4.382 -3.593 1.00 91.25 278 ALA A N 1
ATOM 2152 C CA . ALA A 1 278 ? -16.165 3.019 -3.171 1.00 91.25 278 ALA A CA 1
ATOM 2153 C C . ALA A 1 278 ? -14.916 2.126 -3.045 1.00 91.25 278 ALA A C 1
ATOM 2155 O O . ALA A 1 278 ? -14.870 1.278 -2.161 1.00 91.25 278 ALA A O 1
ATOM 2156 N N . ALA A 1 279 ? -13.896 2.285 -3.893 1.00 92.00 279 ALA A N 1
ATOM 2157 C CA . ALA A 1 279 ? -12.712 1.429 -3.835 1.00 92.00 279 ALA A CA 1
ATOM 2158 C C . ALA A 1 279 ? -11.850 1.752 -2.606 1.00 92.00 279 ALA A C 1
ATOM 2160 O O . ALA A 1 279 ? -11.456 0.844 -1.870 1.00 92.00 279 ALA A O 1
ATOM 2161 N N . LEU A 1 280 ? -11.602 3.039 -2.354 1.00 94.50 280 LEU A N 1
ATOM 2162 C CA . LEU A 1 280 ? -10.828 3.482 -1.193 1.00 94.50 280 LEU A CA 1
ATOM 2163 C C . LEU A 1 280 ? -11.581 3.269 0.119 1.00 94.50 280 LEU A C 1
ATOM 2165 O O . LEU A 1 280 ? -10.962 2.890 1.115 1.00 94.50 280 LEU A O 1
ATOM 2169 N N . LEU A 1 281 ? -12.904 3.453 0.127 1.00 95.44 281 LEU A N 1
ATOM 2170 C CA . LEU A 1 281 ? -13.741 3.194 1.295 1.00 95.44 281 LEU A CA 1
ATOM 2171 C C . LEU A 1 281 ? -13.668 1.726 1.714 1.00 95.44 281 LEU A C 1
ATOM 2173 O O . LEU A 1 281 ? -13.412 1.436 2.885 1.00 95.44 281 LEU A O 1
ATOM 2177 N N . ARG A 1 282 ? -13.851 0.809 0.753 1.00 95.81 282 ARG A N 1
ATOM 2178 C CA . ARG A 1 282 ? -13.750 -0.636 0.993 1.00 95.81 282 ARG A CA 1
ATOM 2179 C C . ARG A 1 282 ? -12.375 -1.000 1.528 1.00 95.81 282 ARG A C 1
ATOM 2181 O O . ARG A 1 282 ? -12.297 -1.586 2.601 1.00 95.81 282 ARG A O 1
ATOM 2188 N N . LEU A 1 283 ? -11.306 -0.567 0.853 1.00 96.12 283 LEU A N 1
ATOM 2189 C CA . LEU A 1 283 ? -9.926 -0.831 1.272 1.00 96.12 283 LEU A CA 1
ATOM 2190 C C . LEU A 1 283 ? -9.637 -0.303 2.689 1.00 96.12 283 LEU A C 1
ATOM 2192 O O . LEU A 1 283 ? -9.030 -0.999 3.503 1.00 96.12 283 LEU A O 1
ATOM 2196 N N . THR A 1 284 ? -10.113 0.901 3.015 1.00 96.50 284 THR A N 1
ATOM 2197 C CA . THR A 1 284 ? -9.976 1.493 4.356 1.00 96.50 284 THR A CA 1
ATOM 2198 C C . THR A 1 284 ? -10.682 0.643 5.415 1.00 96.50 284 THR A C 1
ATOM 2200 O O . THR A 1 284 ? -10.080 0.309 6.437 1.00 96.50 284 THR A O 1
ATOM 2203 N N . CYS A 1 285 ? -11.930 0.237 5.162 1.00 96.00 285 CYS A N 1
ATOM 2204 C CA . CYS A 1 285 ? -12.697 -0.623 6.070 1.00 96.00 285 CYS A CA 1
ATOM 2205 C C . CYS A 1 285 ? -12.058 -2.012 6.228 1.00 96.00 285 CYS A C 1
ATOM 2207 O O . CYS A 1 285 ? -11.992 -2.544 7.336 1.00 96.00 285 CYS A O 1
ATOM 2209 N N . GLU A 1 286 ? -11.527 -2.575 5.143 1.00 96.19 286 GLU A N 1
ATOM 2210 C CA . GLU A 1 286 ? -10.829 -3.861 5.127 1.00 96.19 286 GLU A CA 1
ATOM 2211 C C . GLU A 1 286 ? -9.577 -3.834 6.023 1.00 96.19 286 GLU A C 1
ATOM 2213 O O . GLU A 1 286 ? -9.345 -4.745 6.823 1.00 96.19 286 GLU A O 1
ATOM 2218 N N . ILE A 1 287 ? -8.783 -2.760 5.933 1.00 95.69 287 ILE A N 1
ATOM 2219 C CA . ILE A 1 287 ? -7.600 -2.539 6.777 1.00 95.69 287 ILE A CA 1
ATOM 2220 C C . ILE A 1 287 ? -8.011 -2.385 8.243 1.00 95.69 287 ILE A C 1
ATOM 2222 O O . ILE A 1 287 ? -7.405 -3.015 9.112 1.00 95.69 287 ILE A O 1
ATOM 2226 N N . ILE A 1 288 ? -9.061 -1.609 8.528 1.00 93.62 288 ILE A N 1
ATOM 2227 C CA . ILE A 1 288 ? -9.599 -1.457 9.887 1.00 93.62 288 ILE A CA 1
ATOM 2228 C C . ILE A 1 288 ? -10.013 -2.819 10.463 1.00 93.62 288 ILE A C 1
ATOM 2230 O O . ILE A 1 288 ? -9.598 -3.169 11.568 1.00 93.62 288 ILE A O 1
ATOM 2234 N N . GLY A 1 289 ? -10.776 -3.624 9.717 1.00 92.50 289 GLY A N 1
ATOM 2235 C CA . GLY A 1 289 ? -11.221 -4.948 10.165 1.00 92.50 289 GLY A CA 1
ATOM 2236 C C . GLY A 1 289 ? -10.060 -5.900 10.477 1.00 92.50 289 GLY A C 1
ATOM 2237 O O . GLY A 1 289 ? -10.090 -6.634 11.472 1.00 92.50 289 GLY A O 1
ATOM 2238 N N . ARG A 1 290 ? -8.990 -5.844 9.677 1.00 92.94 290 ARG A N 1
ATOM 2239 C CA . ARG A 1 290 ? -7.760 -6.619 9.894 1.00 92.94 290 ARG A CA 1
ATOM 2240 C C . ARG A 1 290 ? -7.011 -6.185 11.155 1.00 92.94 290 ARG A C 1
ATOM 2242 O O . ARG A 1 290 ? -6.762 -7.007 12.043 1.00 92.94 290 ARG A O 1
ATOM 2249 N N . PHE A 1 291 ? -6.754 -4.886 11.295 1.00 92.31 291 PHE A N 1
ATOM 2250 C CA . PHE A 1 291 ? -6.006 -4.321 12.421 1.00 92.31 291 PHE A CA 1
ATOM 2251 C C . PHE A 1 291 ? -6.835 -4.064 13.682 1.00 92.31 291 PHE A C 1
ATOM 2253 O O . PHE A 1 291 ? -6.284 -3.599 14.677 1.00 92.31 291 PHE A O 1
ATOM 2260 N N . ILE A 1 292 ? -8.117 -4.435 13.717 1.00 89.19 292 ILE A N 1
ATOM 2261 C CA . ILE A 1 292 ? -9.023 -4.189 14.852 1.00 89.19 292 ILE A CA 1
ATOM 2262 C C . ILE A 1 292 ? -8.469 -4.676 16.206 1.00 89.19 292 ILE A C 1
ATOM 2264 O O . ILE A 1 292 ? -8.762 -4.115 17.258 1.00 89.19 292 ILE A O 1
ATOM 2268 N N . GLY A 1 293 ? -7.624 -5.715 16.200 1.00 86.81 293 GLY A N 1
ATOM 2269 C CA . GLY A 1 293 ? -6.957 -6.212 17.405 1.00 86.81 293 GLY A CA 1
ATOM 2270 C C . GLY A 1 293 ? -5.948 -5.224 18.001 1.00 86.81 293 GLY A C 1
ATOM 2271 O O . GLY A 1 293 ? -5.755 -5.224 19.216 1.00 86.81 293 GLY A O 1
ATOM 2272 N N . TYR A 1 294 ? -5.326 -4.398 17.157 1.00 88.06 294 TYR A N 1
ATOM 2273 C CA . TYR A 1 294 ? -4.279 -3.431 17.503 1.00 88.06 294 TYR A CA 1
ATOM 2274 C C . TYR A 1 294 ? -4.847 -2.023 17.753 1.00 88.06 294 TYR A C 1
ATOM 2276 O O . TYR A 1 294 ? -4.124 -1.156 18.225 1.00 88.06 294 TYR A O 1
ATOM 2284 N N . MET A 1 295 ? -6.121 -1.778 17.429 1.00 85.31 295 MET A N 1
ATOM 2285 C CA . MET A 1 295 ? -6.758 -0.475 17.618 1.00 85.31 295 MET A CA 1
ATOM 2286 C C . MET A 1 295 ? -7.302 -0.324 19.046 1.00 85.31 295 MET A C 1
ATOM 2288 O O . MET A 1 295 ? -8.001 -1.206 19.552 1.00 85.31 295 MET A O 1
ATOM 2292 N N . ASP A 1 296 ? -7.037 0.833 19.658 1.00 73.56 296 ASP A N 1
ATOM 2293 C CA . ASP A 1 296 ? -7.526 1.194 21.002 1.00 73.56 296 ASP A CA 1
ATOM 2294 C C . ASP A 1 296 ? -8.776 2.100 20.965 1.00 73.56 296 ASP A C 1
ATOM 2296 O O . ASP A 1 296 ? -9.378 2.381 21.994 1.00 73.56 296 ASP A O 1
ATOM 2300 N N . LEU A 1 297 ? -9.196 2.563 19.778 1.00 63.22 297 LEU A N 1
ATOM 2301 C CA . LEU A 1 297 ? -10.271 3.560 19.568 1.00 63.22 297 LEU A CA 1
ATOM 2302 C C . LEU A 1 297 ? -11.698 2.990 19.657 1.00 63.22 297 LEU A C 1
ATOM 2304 O O . LEU A 1 297 ? -12.640 3.510 19.058 1.00 63.22 297 LEU A O 1
ATOM 2308 N N . LEU A 1 298 ? -11.840 1.864 20.340 1.00 58.84 29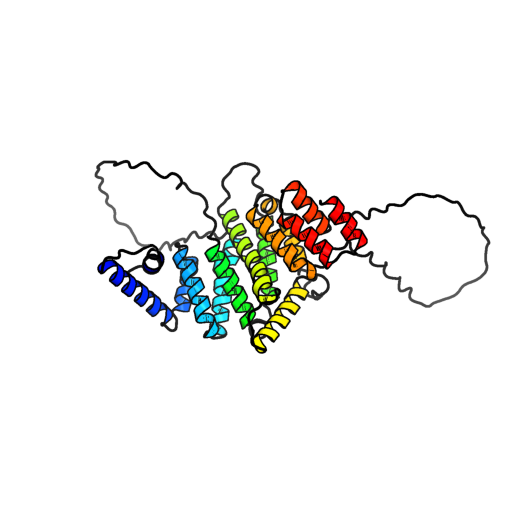8 LEU A N 1
ATOM 2309 C CA . LEU A 1 298 ? -13.013 1.004 20.244 1.00 58.84 298 LEU A CA 1
ATOM 2310 C C . LEU A 1 298 ? -13.937 1.071 21.454 1.00 58.84 298 LEU A C 1
ATOM 2312 O O . LEU A 1 298 ? -15.022 0.495 21.427 1.00 58.84 298 LEU A O 1
ATOM 2316 N N . LEU A 1 299 ? -13.521 1.779 22.495 1.00 49.31 299 LEU A N 1
ATOM 2317 C CA . LEU A 1 299 ? -14.314 1.999 23.690 1.00 49.31 299 LEU A CA 1
ATOM 2318 C C . LEU A 1 299 ? -14.393 3.510 23.937 1.00 49.31 299 LEU A C 1
ATOM 2320 O O . LEU A 1 299 ? -13.419 4.216 23.644 1.00 49.31 299 LEU A O 1
ATOM 2324 N N . PRO A 1 300 ? -15.526 4.024 24.455 1.00 44.31 300 PRO A N 1
ATOM 2325 C CA . PRO A 1 300 ? -15.548 5.366 25.018 1.00 44.31 300 PRO A CA 1
ATOM 2326 C C . PRO A 1 300 ? -14.380 5.492 26.004 1.00 44.31 300 PRO A C 1
ATOM 2328 O O . PRO A 1 300 ? -14.004 4.478 26.602 1.00 44.31 300 PRO A O 1
ATOM 2331 N N . PRO A 1 301 ? -13.783 6.687 26.180 1.00 41.75 301 PRO A N 1
ATOM 2332 C CA . PRO A 1 301 ? -12.800 6.872 27.234 1.00 41.75 301 PRO A CA 1
ATOM 2333 C C . PRO A 1 301 ? -13.453 6.386 28.522 1.00 41.75 301 PRO A C 1
ATOM 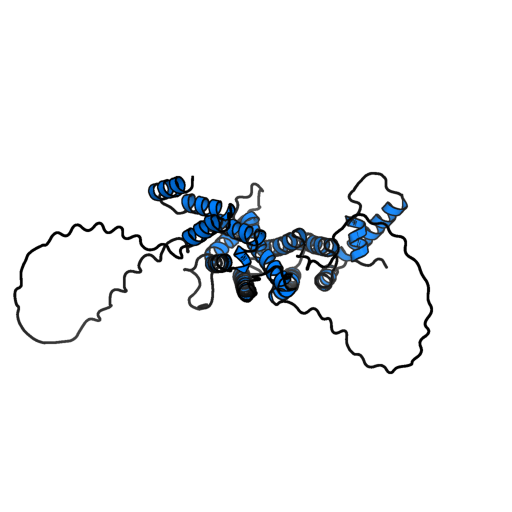2335 O O . PRO A 1 301 ? -14.427 6.985 28.979 1.00 41.75 301 PRO A O 1
ATOM 2338 N N . SER A 1 302 ? -12.973 5.261 29.062 1.00 33.28 302 SER A N 1
ATOM 2339 C CA . SER A 1 302 ? -13.335 4.831 30.404 1.00 33.28 302 SER A CA 1
ATOM 2340 C C . SER A 1 302 ? -13.143 6.066 31.253 1.00 33.28 302 SER A C 1
ATOM 2342 O O . SER A 1 302 ? -12.051 6.638 31.203 1.00 33.28 302 SER A O 1
ATOM 2344 N N . ALA A 1 303 ? -14.216 6.543 31.888 1.00 31.75 303 ALA A N 1
ATOM 2345 C CA . ALA A 1 303 ? -14.189 7.742 32.700 1.00 31.75 303 ALA A CA 1
ATOM 2346 C C . ALA A 1 303 ? -12.914 7.692 33.539 1.00 31.75 303 ALA A C 1
ATOM 2348 O O . ALA A 1 303 ? -12.776 6.832 34.407 1.00 31.75 303 ALA A O 1
ATOM 2349 N N . CYS A 1 304 ? -11.942 8.538 33.184 1.00 29.66 304 CYS A N 1
ATOM 2350 C CA . CYS A 1 304 ? -10.771 8.743 34.005 1.00 29.66 304 CYS A CA 1
ATOM 2351 C C . CYS A 1 304 ? -11.364 9.150 35.344 1.00 29.66 304 CYS A C 1
ATOM 2353 O O . CYS A 1 304 ? -12.043 10.181 35.419 1.00 29.66 304 CYS A O 1
ATOM 2355 N N . GLU A 1 305 ? -11.184 8.303 36.355 1.00 27.12 305 GLU A N 1
ATOM 2356 C CA . GLU A 1 305 ? -11.421 8.696 37.730 1.00 27.12 305 GLU A CA 1
ATOM 2357 C C . GLU A 1 305 ? -10.802 10.089 37.889 1.00 27.12 305 GLU A C 1
ATOM 2359 O O . GLU A 1 305 ? -9.659 10.304 37.457 1.00 27.12 305 GLU A O 1
ATOM 2364 N N . PRO A 1 306 ? -11.560 11.082 38.386 1.00 28.70 306 PRO A N 1
ATOM 2365 C CA . PRO A 1 306 ? -11.005 12.410 38.552 1.00 28.70 306 PRO A CA 1
ATOM 2366 C C . PRO A 1 306 ? -9.747 12.269 39.411 1.00 28.70 306 PRO A C 1
ATOM 2368 O O . PRO A 1 306 ? -9.758 11.473 40.354 1.00 28.70 306 PRO A O 1
ATOM 2371 N N . PRO A 1 307 ? -8.659 12.998 39.107 1.00 32.38 307 PRO A N 1
ATOM 2372 C CA . PRO A 1 307 ? -7.461 12.928 39.919 1.00 32.38 307 PRO A CA 1
ATOM 2373 C C . PRO A 1 307 ? -7.867 13.266 41.347 1.00 32.38 307 PRO A C 1
ATOM 2375 O O . PRO A 1 307 ? -8.297 14.386 41.637 1.00 32.38 307 PRO A O 1
ATOM 2378 N N . THR A 1 308 ? -7.776 12.265 42.221 1.00 29.59 308 THR A N 1
ATOM 2379 C CA . THR A 1 308 ? -7.902 12.411 43.660 1.00 29.59 308 THR A CA 1
ATOM 2380 C C . THR A 1 308 ? -7.015 13.584 44.029 1.00 29.59 308 THR A C 1
ATOM 2382 O O . THR A 1 308 ? -5.798 13.528 43.837 1.00 29.59 308 THR A O 1
ATOM 2385 N N . GLN A 1 309 ? -7.632 14.689 44.455 1.00 30.48 309 GLN A N 1
ATOM 2386 C CA . GLN A 1 309 ? -6.909 15.856 44.927 1.00 30.48 309 GLN A CA 1
ATOM 2387 C C . GLN A 1 309 ? -5.870 15.368 45.932 1.00 30.48 309 GLN A C 1
ATOM 2389 O O . GLN A 1 309 ? -6.217 14.862 47.000 1.00 30.48 309 GLN A O 1
ATOM 2394 N N . ALA A 1 310 ? -4.594 15.532 45.591 1.00 32.31 310 ALA A N 1
ATOM 2395 C CA . ALA A 1 310 ? -3.533 15.551 46.572 1.00 32.31 310 ALA A CA 1
ATOM 2396 C C . ALA A 1 310 ? -3.784 16.783 47.450 1.00 32.31 310 ALA A C 1
ATOM 2398 O O . ALA A 1 310 ? -3.299 17.880 47.179 1.00 32.31 310 ALA A O 1
ATOM 2399 N N . GLN A 1 311 ? -4.628 16.619 48.469 1.00 31.45 311 GLN A N 1
ATOM 2400 C CA . GLN A 1 311 ? -4.716 17.553 49.573 1.00 31.45 311 GLN A CA 1
ATOM 2401 C C . GLN A 1 311 ? -3.406 17.430 50.345 1.00 31.45 311 GLN A C 1
ATOM 2403 O O . GLN A 1 311 ? -3.180 16.486 51.102 1.00 31.45 311 GLN A O 1
ATOM 2408 N N . SER A 1 312 ? -2.514 18.379 50.079 1.00 32.41 312 SER A N 1
ATOM 2409 C CA . SER A 1 312 ? -1.321 18.639 50.869 1.00 32.41 312 SER A CA 1
ATOM 2410 C C . SER A 1 312 ? -1.702 18.782 52.339 1.00 32.41 312 SER A C 1
ATOM 2412 O O . SER A 1 312 ? -2.522 19.623 52.708 1.00 32.41 312 SER A O 1
ATOM 2414 N N . ALA A 1 313 ? -1.097 17.952 53.179 1.00 31.03 313 ALA A N 1
ATOM 2415 C CA . ALA A 1 313 ? -1.225 18.048 54.618 1.00 31.03 313 ALA A CA 1
ATOM 2416 C C . ALA A 1 313 ? -0.389 19.214 55.180 1.00 31.03 313 ALA A C 1
ATOM 2418 O O . ALA A 1 313 ? 0.748 19.432 54.766 1.00 31.03 313 ALA A O 1
ATOM 2419 N N . ALA A 1 314 ? -0.958 19.828 56.224 1.00 30.89 314 ALA A N 1
ATOM 2420 C CA . ALA A 1 314 ? -0.316 20.439 57.394 1.00 30.89 314 ALA A CA 1
ATOM 2421 C C . ALA A 1 314 ? -0.172 21.975 57.483 1.00 30.89 314 ALA A C 1
ATOM 2423 O O . ALA A 1 314 ? 0.751 22.588 56.952 1.00 30.89 314 ALA A O 1
ATOM 2424 N N . GLY A 1 315 ? -1.021 22.521 58.367 1.00 28.41 315 GLY A N 1
ATOM 2425 C CA . GLY A 1 315 ? -0.782 23.672 59.249 1.00 28.41 315 GLY A CA 1
ATOM 2426 C C . GLY A 1 315 ? -1.955 24.662 59.231 1.00 28.41 315 GLY A C 1
ATOM 2427 O O . GLY A 1 315 ? -2.323 25.124 58.167 1.00 28.41 315 GLY A O 1
ATOM 2428 N N . SER A 1 316 ? -2.598 25.100 60.315 1.00 27.02 316 SER A N 1
ATOM 2429 C CA . SER A 1 316 ? -2.528 24.841 61.754 1.00 27.02 316 SER A CA 1
ATOM 2430 C C . SER A 1 316 ? -3.673 25.655 62.409 1.00 27.02 316 SER A C 1
ATOM 2432 O O . SER A 1 316 ? -3.911 26.779 61.978 1.00 27.02 316 SER A O 1
ATOM 2434 N N . LEU A 1 317 ? -4.285 25.118 63.478 1.00 30.34 317 LEU A N 1
ATOM 2435 C CA . LEU A 1 317 ? -5.057 25.773 64.565 1.00 30.34 317 LEU A CA 1
ATOM 2436 C C . LEU A 1 317 ? -6.491 26.311 64.327 1.00 30.34 317 LEU A C 1
ATOM 2438 O O . LEU A 1 317 ? -6.696 27.299 63.633 1.00 30.34 317 LEU A O 1
ATOM 2442 N N . GLY A 1 318 ? -7.443 25.779 65.120 1.00 27.44 318 GLY A N 1
ATOM 2443 C CA . GLY A 1 318 ? -8.508 26.594 65.733 1.00 27.44 318 GLY A CA 1
ATOM 2444 C C . GLY A 1 318 ? -9.934 26.016 65.825 1.00 27.44 318 GLY A C 1
ATOM 2445 O O . GLY A 1 318 ? -10.756 26.307 64.975 1.00 27.44 318 GLY A O 1
ATOM 2446 N N . SER A 1 319 ? -10.244 25.353 66.949 1.00 26.64 319 SER A N 1
ATOM 2447 C CA . SER A 1 319 ? -11.489 25.497 67.747 1.00 26.64 319 SER A CA 1
ATOM 2448 C C . SER A 1 319 ? -12.877 24.959 67.289 1.00 26.64 319 SER A C 1
ATOM 2450 O O . SER A 1 319 ? -13.546 25.519 66.433 1.00 26.64 319 SER A O 1
ATOM 2452 N N . THR A 1 320 ? -13.353 23.976 68.079 1.00 27.83 320 THR A N 1
ATOM 2453 C CA . THR A 1 320 ? -14.702 23.784 68.696 1.00 27.83 320 THR A CA 1
ATOM 2454 C C . THR A 1 320 ? -15.992 23.535 67.876 1.00 27.83 320 THR A C 1
ATOM 2456 O O . THR A 1 320 ? -16.617 24.479 67.416 1.00 27.83 320 THR A O 1
ATOM 2459 N N . ALA A 1 321 ? -16.471 22.277 67.984 1.00 31.41 321 ALA A N 1
ATOM 2460 C CA . ALA A 1 321 ? -17.834 21.800 68.346 1.00 31.41 321 ALA A CA 1
ATOM 2461 C C . ALA A 1 321 ? -19.060 21.956 67.388 1.00 31.41 321 ALA A C 1
ATOM 2463 O O . ALA A 1 321 ? -19.055 22.808 66.510 1.00 31.41 321 ALA A O 1
ATOM 2464 N N . PRO A 1 322 ? -20.090 21.072 67.525 1.00 44.09 322 PRO A N 1
ATOM 2465 C CA . PRO A 1 322 ? -20.838 20.465 66.407 1.00 44.09 322 PRO A CA 1
ATOM 2466 C C . PRO A 1 322 ? -22.322 20.888 66.300 1.00 44.09 322 PRO A C 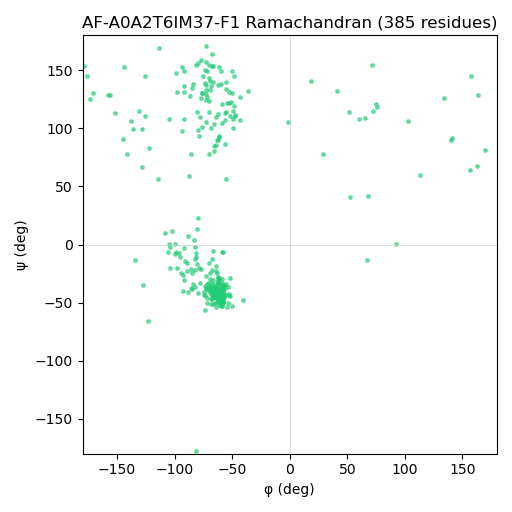1
ATOM 2468 O O . PRO A 1 322 ? -22.874 21.437 67.248 1.00 44.09 322 PRO A O 1
ATOM 2471 N N . ALA A 1 323 ? -22.994 20.552 65.187 1.00 30.75 323 ALA A N 1
ATOM 2472 C CA . ALA A 1 323 ? -24.461 20.579 65.081 1.00 30.75 323 ALA A CA 1
ATOM 2473 C C . ALA A 1 323 ? -25.002 19.553 64.055 1.00 30.75 323 ALA A C 1
ATOM 2475 O O . ALA A 1 323 ? -24.699 19.623 62.868 1.00 30.75 323 ALA A O 1
ATOM 2476 N N . GLU A 1 324 ? -25.715 18.564 64.601 1.00 28.11 324 GLU A N 1
ATOM 2477 C CA . GLU A 1 324 ? -27.001 17.953 64.203 1.00 28.11 324 GLU A CA 1
ATOM 2478 C C . GLU A 1 324 ? -27.551 18.138 62.771 1.00 28.11 324 GLU A C 1
ATOM 2480 O O . GLU A 1 324 ? -27.577 19.245 62.243 1.00 28.11 324 GLU A O 1
ATOM 2485 N N . GLY A 1 325 ? -28.145 17.071 62.204 1.00 27.48 325 GLY A N 1
ATOM 2486 C CA . GLY A 1 325 ? -29.094 17.240 61.092 1.00 27.48 325 GLY A CA 1
ATOM 2487 C C . GLY A 1 325 ? -29.442 16.024 60.224 1.00 27.48 325 GLY A C 1
ATOM 2488 O O . GLY A 1 325 ? -29.144 16.021 59.042 1.00 27.48 325 GLY A O 1
ATOM 2489 N N . GLU A 1 326 ? -30.143 15.051 60.810 1.00 28.34 326 GLU A N 1
ATOM 2490 C CA . GLU A 1 326 ? -31.380 14.470 60.249 1.00 28.34 326 GLU A CA 1
ATOM 2491 C C . GLU A 1 326 ? -31.375 13.463 59.067 1.00 28.34 326 GLU A C 1
ATOM 2493 O O . GLU A 1 326 ? -31.046 13.718 57.913 1.00 28.34 326 GLU A O 1
ATOM 2498 N N . THR A 1 327 ? -31.893 12.280 59.400 1.00 29.44 327 THR A N 1
ATOM 2499 C CA . THR A 1 327 ? -32.351 11.175 58.552 1.00 29.44 327 THR A CA 1
ATOM 2500 C C . THR A 1 327 ? -33.679 11.468 57.832 1.00 29.44 327 THR A C 1
ATOM 2502 O O . THR A 1 327 ? -34.663 11.738 58.516 1.00 29.44 327 THR A O 1
ATOM 2505 N N . ARG A 1 328 ? -33.788 11.203 56.517 1.00 27.52 328 ARG A N 1
ATOM 2506 C CA . ARG A 1 328 ? -34.764 10.239 55.935 1.00 27.52 328 ARG A CA 1
ATOM 2507 C C . ARG A 1 328 ? -34.653 10.104 54.399 1.00 27.52 328 ARG A C 1
ATOM 2509 O O . ARG A 1 328 ? -34.232 11.046 53.739 1.00 27.52 328 ARG A O 1
ATOM 2516 N N . PRO A 1 329 ? -35.059 8.948 53.831 1.00 34.94 329 PRO A N 1
ATOM 2517 C CA . PRO A 1 329 ? -34.901 8.593 52.426 1.00 34.94 329 PRO A CA 1
ATOM 2518 C C . PRO A 1 329 ? -36.143 8.950 51.598 1.00 34.94 329 PRO A C 1
ATOM 2520 O O . PRO A 1 329 ? -37.270 8.882 52.091 1.00 34.94 329 PRO A O 1
ATOM 2523 N N . THR A 1 330 ? -35.948 9.203 50.306 1.00 26.47 330 THR A N 1
ATOM 2524 C CA . THR A 1 330 ? -37.032 9.187 49.317 1.00 26.47 330 THR A CA 1
ATOM 2525 C C . THR A 1 330 ? -36.616 8.346 48.125 1.00 26.47 330 THR A C 1
ATOM 2527 O O . THR A 1 330 ? -35.680 8.662 47.399 1.00 26.47 330 THR A O 1
ATOM 2530 N N . THR A 1 331 ? -37.341 7.246 47.968 1.00 32.81 331 THR A N 1
ATOM 2531 C CA . THR A 1 331 ? -37.444 6.424 46.769 1.00 32.81 331 THR A CA 1
ATOM 2532 C C . THR A 1 331 ? -37.806 7.282 45.560 1.00 32.81 331 THR A C 1
ATOM 2534 O O . THR A 1 331 ? -38.880 7.881 45.535 1.00 32.81 331 THR A O 1
ATOM 2537 N N . ALA A 1 332 ? -36.960 7.268 44.538 1.00 28.42 332 ALA A N 1
ATOM 2538 C CA . ALA A 1 332 ? -37.359 7.564 43.172 1.00 28.42 332 ALA A CA 1
ATOM 2539 C C . ALA A 1 332 ? -36.694 6.522 42.273 1.00 28.42 332 ALA A C 1
ATOM 2541 O O . ALA A 1 332 ? -35.504 6.581 41.980 1.00 28.42 332 ALA A O 1
ATOM 2542 N N . VAL A 1 333 ? -37.496 5.519 41.924 1.00 36.66 333 VAL A N 1
ATOM 2543 C CA . VAL A 1 333 ? -37.267 4.628 40.794 1.00 36.66 333 VAL A CA 1
ATOM 2544 C C . VAL A 1 333 ? -37.299 5.508 39.550 1.00 36.66 333 VAL A C 1
ATOM 2546 O O . VAL A 1 333 ? -38.334 6.082 39.219 1.00 36.66 333 VAL A O 1
ATOM 2549 N N . GLY A 1 334 ? -36.150 5.644 38.908 1.00 27.91 334 GLY A N 1
ATOM 2550 C CA . GLY A 1 334 ? -36.022 6.141 37.552 1.00 27.91 334 GLY A CA 1
ATOM 2551 C C . GLY A 1 334 ? -35.001 5.247 36.879 1.00 27.91 334 GLY A C 1
ATOM 2552 O O . GLY A 1 334 ? -33.826 5.311 37.236 1.00 27.91 334 GLY A O 1
ATOM 2553 N N . ASP A 1 335 ? -35.480 4.376 35.991 1.00 27.77 335 ASP A N 1
ATOM 2554 C CA . ASP A 1 335 ? -34.669 3.610 35.049 1.00 27.77 335 ASP A CA 1
ATOM 2555 C C . ASP A 1 335 ? -33.714 4.569 34.340 1.00 27.77 335 ASP A C 1
ATOM 2557 O O . ASP A 1 335 ? -34.092 5.328 33.447 1.00 27.77 335 ASP A O 1
ATOM 2561 N N . GLY A 1 336 ? -32.470 4.574 34.802 1.00 27.45 336 GLY A N 1
ATOM 2562 C CA . GLY A 1 336 ? -31.362 5.191 34.108 1.00 27.45 336 GLY A CA 1
ATOM 2563 C C . GLY A 1 336 ? -30.812 4.184 33.118 1.00 27.45 336 GLY A C 1
ATOM 2564 O O . GLY A 1 336 ? -29.764 3.599 33.379 1.00 27.45 336 GLY A O 1
ATOM 2565 N N . ASP A 1 337 ? -31.489 4.012 31.980 1.00 31.73 337 ASP A N 1
ATOM 2566 C CA . ASP A 1 337 ? -30.788 3.633 30.753 1.00 31.73 337 ASP A CA 1
ATOM 2567 C C . ASP A 1 337 ? -29.889 4.821 30.397 1.00 31.73 337 ASP A C 1
ATOM 2569 O O . ASP A 1 337 ? -30.215 5.708 29.610 1.00 31.73 337 ASP A O 1
ATOM 2573 N N . ALA A 1 338 ? -28.742 4.880 31.069 1.00 33.84 338 ALA A N 1
ATOM 2574 C CA . ALA A 1 338 ? -27.616 5.659 30.617 1.00 33.84 338 ALA A CA 1
ATOM 2575 C C . ALA A 1 338 ? -27.076 4.951 29.368 1.00 33.84 338 ALA A C 1
ATOM 2577 O O . ALA A 1 338 ? -26.066 4.245 29.423 1.00 33.84 338 ALA A O 1
ATOM 2578 N N . GLU A 1 339 ? -27.757 5.138 28.232 1.00 39.69 339 GLU A N 1
ATOM 2579 C CA . GLU A 1 339 ? -27.110 5.113 26.925 1.00 39.69 339 GLU A CA 1
ATOM 2580 C C . GLU A 1 339 ? -25.997 6.160 26.996 1.00 39.69 339 GLU A C 1
ATOM 2582 O O . GLU A 1 339 ? -26.174 7.345 26.718 1.00 39.69 339 GLU A O 1
ATOM 2587 N N . THR A 1 340 ? -24.832 5.732 27.477 1.00 39.97 340 THR A N 1
ATOM 2588 C CA . THR A 1 340 ? -23.600 6.486 27.315 1.00 39.97 340 THR A CA 1
ATOM 2589 C C . THR A 1 340 ? -23.432 6.626 25.813 1.00 39.97 340 THR A C 1
ATOM 2591 O O . THR A 1 340 ? -23.179 5.641 25.122 1.00 39.97 340 THR A O 1
ATOM 2594 N N . ALA A 1 341 ? -23.712 7.827 25.304 1.00 39.75 341 ALA A N 1
ATOM 2595 C CA . ALA A 1 341 ? -23.715 8.126 23.884 1.00 39.75 341 ALA A CA 1
ATOM 2596 C C . ALA A 1 341 ? -22.410 7.607 23.266 1.00 39.75 341 ALA A C 1
ATOM 2598 O O . ALA A 1 341 ? -21.324 8.127 23.509 1.00 39.75 341 ALA A O 1
ATOM 2599 N N . THR A 1 342 ? -22.528 6.526 22.498 1.00 48.75 342 THR A N 1
ATOM 2600 C CA . THR A 1 342 ? -21.441 5.869 21.756 1.00 48.75 342 THR A CA 1
ATOM 2601 C C . THR A 1 342 ? -21.147 6.597 20.441 1.00 48.75 342 THR A C 1
ATOM 2603 O O . THR A 1 342 ? -20.434 6.071 19.579 1.00 48.75 342 THR A O 1
ATOM 2606 N N . GLU A 1 343 ? -21.684 7.811 20.288 1.00 41.81 343 GLU A N 1
ATOM 2607 C CA . GLU A 1 343 ? -21.424 8.718 19.178 1.00 41.81 343 GLU A CA 1
ATOM 2608 C C . GLU A 1 343 ? -19.921 9.019 19.112 1.00 41.81 343 GLU A C 1
ATOM 2610 O O . GLU A 1 343 ? -19.301 9.471 20.074 1.00 41.81 343 GLU A O 1
ATOM 2615 N N . GLY A 1 344 ? -19.307 8.702 17.971 1.00 54.12 344 GLY A N 1
ATOM 2616 C CA . GLY A 1 344 ? -17.878 8.925 17.731 1.00 54.12 344 GLY A CA 1
ATOM 2617 C C . GLY A 1 344 ? -16.944 7.757 18.071 1.00 54.12 344 GLY A C 1
ATOM 2618 O O . GLY A 1 344 ? -15.740 7.872 17.843 1.00 54.12 344 GLY A O 1
ATOM 2619 N N . THR A 1 345 ? -17.450 6.615 18.552 1.00 73.50 345 THR A N 1
ATOM 2620 C CA . THR A 1 345 ? -16.637 5.382 18.616 1.00 73.50 345 THR A CA 1
ATOM 2621 C C . THR A 1 345 ? -16.407 4.812 17.210 1.00 73.50 345 THR A C 1
ATOM 2623 O O . THR A 1 345 ? -17.263 4.940 16.335 1.00 73.50 345 THR A O 1
ATOM 2626 N N . LEU A 1 346 ? -15.270 4.145 16.966 1.00 81.19 346 LEU A N 1
ATOM 2627 C CA . LEU A 1 346 ? -14.973 3.546 15.652 1.00 81.19 346 LEU A CA 1
ATOM 2628 C C . LEU A 1 346 ? -16.077 2.570 15.191 1.00 81.19 346 LEU A C 1
ATOM 2630 O O . LEU A 1 346 ? -16.394 2.512 14.008 1.00 81.19 346 LEU A O 1
ATOM 2634 N N . VAL A 1 347 ? -16.711 1.857 16.125 1.00 82.94 347 VAL A N 1
ATOM 2635 C CA . VAL A 1 347 ? -17.839 0.956 15.841 1.00 82.94 347 VAL A CA 1
ATOM 2636 C C . VAL A 1 347 ? -19.046 1.720 15.309 1.00 82.94 347 VAL A C 1
ATOM 2638 O O . VAL A 1 347 ? -19.665 1.280 14.345 1.00 82.94 347 VAL A O 1
ATOM 2641 N N . HIS A 1 348 ? -19.358 2.874 15.903 1.00 84.31 348 HIS A N 1
ATOM 2642 C CA . HIS A 1 348 ? -20.446 3.726 15.440 1.00 84.31 348 HIS A CA 1
ATOM 2643 C C . HIS A 1 348 ? -20.181 4.240 14.021 1.00 84.31 348 HIS A C 1
ATOM 2645 O O . HIS A 1 348 ? -21.048 4.121 13.164 1.00 84.31 348 HIS A O 1
ATOM 2651 N N . VAL A 1 349 ? -18.961 4.716 13.742 1.00 88.31 349 VAL A N 1
ATOM 2652 C CA . VAL A 1 349 ? -18.589 5.196 12.397 1.00 88.31 349 VAL A CA 1
ATOM 2653 C C . VAL A 1 349 ? -18.645 4.067 11.361 1.00 88.31 349 VAL A C 1
ATOM 2655 O O . VAL A 1 349 ? -19.103 4.284 10.240 1.00 88.31 349 VAL A O 1
ATOM 2658 N N . LEU A 1 350 ? -18.233 2.846 11.713 1.00 90.25 350 LEU A N 1
ATOM 2659 C CA . LEU A 1 350 ? -18.338 1.687 10.819 1.00 90.25 350 LEU A CA 1
ATOM 2660 C C . LEU A 1 350 ? -19.796 1.271 10.569 1.00 90.25 350 LEU A C 1
ATOM 2662 O O . LEU A 1 350 ? -20.149 0.976 9.429 1.00 90.25 350 LEU A O 1
ATOM 2666 N N . LEU A 1 351 ? -20.647 1.277 11.601 1.00 89.50 351 LEU A N 1
ATOM 2667 C CA . LEU A 1 351 ? -22.083 1.015 11.457 1.00 89.50 351 LEU A CA 1
ATOM 2668 C C . LEU A 1 351 ? -22.755 2.069 10.573 1.00 89.50 351 LEU A C 1
ATOM 2670 O O . LEU A 1 351 ? -23.494 1.713 9.660 1.00 89.50 351 LEU A O 1
ATOM 2674 N N . GLU A 1 352 ? -22.462 3.350 10.800 1.00 90.81 352 GLU A N 1
ATOM 2675 C CA . GLU A 1 352 ? -22.947 4.438 9.952 1.00 90.81 352 GLU A CA 1
ATOM 2676 C C . GLU A 1 352 ? -22.486 4.231 8.506 1.00 90.81 352 GLU A C 1
ATOM 2678 O O . GLU A 1 352 ? -23.303 4.251 7.593 1.00 90.81 352 GLU A O 1
ATOM 2683 N N . THR A 1 353 ? -21.200 3.941 8.294 1.00 91.25 353 THR A N 1
ATOM 2684 C CA . THR A 1 353 ? -20.637 3.690 6.960 1.00 91.25 353 THR A CA 1
ATOM 2685 C C . THR A 1 353 ? -21.338 2.530 6.257 1.00 91.25 353 THR A C 1
ATOM 2687 O O . THR A 1 353 ? -21.671 2.638 5.077 1.00 91.25 353 THR A O 1
ATOM 2690 N N . TRP A 1 354 ? -21.589 1.426 6.962 1.00 92.69 354 TRP A N 1
ATOM 2691 C CA . TRP A 1 354 ? -22.326 0.295 6.407 1.00 92.69 354 TRP A CA 1
ATOM 2692 C C . TRP A 1 354 ? -23.744 0.703 5.991 1.00 92.69 354 TRP A C 1
ATOM 2694 O O . TRP A 1 354 ? -24.132 0.458 4.851 1.00 92.69 354 TRP A O 1
ATOM 2704 N N . LEU A 1 355 ? -24.485 1.384 6.868 1.00 90.62 355 LEU A N 1
ATOM 2705 C CA . LEU A 1 355 ? -25.882 1.749 6.624 1.00 90.62 355 LEU A CA 1
ATOM 2706 C C . LEU A 1 355 ? -26.045 2.831 5.548 1.00 90.62 355 LEU A C 1
ATOM 2708 O O . LEU A 1 355 ? -26.959 2.749 4.732 1.00 90.62 355 LEU A O 1
ATOM 2712 N N . THR A 1 356 ? -25.175 3.843 5.518 1.00 90.62 356 THR A N 1
ATOM 2713 C CA . THR A 1 356 ? -25.295 4.963 4.573 1.00 90.62 356 THR A CA 1
ATOM 2714 C C . THR A 1 356 ? -24.654 4.665 3.225 1.00 90.62 356 THR A C 1
ATOM 2716 O O . THR A 1 356 ? -25.154 5.115 2.200 1.00 90.62 356 THR A O 1
ATOM 2719 N N . CYS A 1 357 ? -23.519 3.957 3.217 1.00 89.62 357 CYS A N 1
ATOM 2720 C CA . CYS A 1 357 ? -22.724 3.728 2.010 1.00 89.62 357 CYS A CA 1
ATOM 2721 C C . CYS A 1 357 ? -22.885 2.306 1.454 1.00 89.62 357 CYS A C 1
ATOM 2723 O O . CYS A 1 357 ? -22.293 2.007 0.422 1.00 89.62 357 CYS A O 1
ATOM 2725 N N . SER A 1 358 ? -23.657 1.428 2.114 1.00 90.25 358 SER A N 1
ATOM 2726 C CA . SER A 1 358 ? -23.812 0.013 1.728 1.00 90.25 358 SER A CA 1
ATOM 2727 C C . SER A 1 358 ? -22.460 -0.702 1.556 1.00 90.25 358 SER A C 1
ATOM 2729 O O . SER A 1 358 ? -22.242 -1.435 0.595 1.00 90.25 358 SER A O 1
ATOM 2731 N N . CYS A 1 359 ? -21.515 -0.428 2.463 1.00 92.56 359 CYS A N 1
ATOM 2732 C CA . CYS A 1 359 ? -20.160 -0.983 2.433 1.00 92.56 359 CYS A CA 1
ATOM 2733 C C . CYS A 1 359 ? -20.084 -2.276 3.263 1.00 92.56 359 CYS A C 1
ATOM 2735 O O . CYS A 1 359 ? -20.106 -2.222 4.496 1.00 92.56 359 CYS A O 1
ATOM 2737 N N . ASP A 1 360 ? -19.972 -3.431 2.603 1.00 93.50 360 ASP A N 1
ATOM 2738 C CA . ASP A 1 360 ? -19.917 -4.743 3.265 1.00 93.50 360 ASP A CA 1
ATOM 2739 C C . ASP A 1 360 ? -18.647 -4.920 4.109 1.00 93.50 360 ASP A C 1
ATOM 2741 O O . ASP A 1 360 ? -18.678 -5.522 5.181 1.00 93.50 360 ASP A O 1
ATOM 2745 N N . GLU A 1 361 ? -17.521 -4.344 3.689 1.00 94.69 361 GLU A N 1
ATOM 2746 C CA . GLU A 1 361 ? -16.269 -4.353 4.445 1.00 94.69 361 GLU A CA 1
ATOM 2747 C C . GLU A 1 361 ? -16.411 -3.630 5.791 1.00 94.69 361 GLU A C 1
ATOM 2749 O O . GLU A 1 361 ? -15.788 -4.040 6.773 1.00 94.69 361 GLU A O 1
ATOM 2754 N N . ALA A 1 362 ? -17.265 -2.604 5.874 1.00 92.00 362 ALA A N 1
ATOM 2755 C CA . ALA A 1 362 ? -17.579 -1.944 7.138 1.00 92.00 362 ALA A CA 1
ATOM 2756 C C . ALA A 1 362 ? -18.383 -2.875 8.063 1.00 92.00 362 ALA A C 1
ATOM 2758 O O . ALA A 1 362 ? -18.052 -2.998 9.243 1.00 92.00 362 ALA A O 1
ATOM 2759 N N . CYS A 1 363 ? -19.366 -3.606 7.523 1.00 91.69 363 CYS A N 1
ATOM 2760 C CA . CYS A 1 363 ? -20.096 -4.646 8.257 1.00 91.69 363 CYS A CA 1
ATOM 2761 C C . CYS A 1 363 ? -19.143 -5.739 8.774 1.00 91.69 363 CYS A C 1
ATOM 2763 O O . CYS A 1 363 ? -19.131 -6.054 9.967 1.00 91.69 363 CYS A O 1
ATOM 2765 N N . ASN A 1 364 ? -18.264 -6.247 7.907 1.00 92.81 364 ASN A N 1
ATOM 2766 C CA . ASN A 1 364 ? -17.257 -7.249 8.256 1.00 92.81 364 ASN A CA 1
ATOM 2767 C C . ASN A 1 364 ? -16.308 -6.754 9.358 1.00 92.81 364 ASN A C 1
ATOM 2769 O O . ASN A 1 364 ? -15.965 -7.517 10.263 1.00 92.81 364 ASN A O 1
ATOM 2773 N N . ALA A 1 365 ? -15.913 -5.477 9.328 1.00 91.12 365 ALA A N 1
ATOM 2774 C CA . ALA A 1 365 ? -15.100 -4.873 10.379 1.00 91.12 365 ALA A CA 1
ATOM 2775 C C . ALA A 1 365 ? -15.846 -4.794 11.725 1.00 91.12 365 ALA A C 1
ATOM 2777 O O . ALA A 1 365 ? -15.245 -5.082 12.763 1.00 91.12 365 ALA A O 1
ATOM 2778 N N . VAL A 1 366 ? -17.151 -4.486 11.728 1.00 89.62 366 VAL A N 1
ATOM 2779 C CA . VAL A 1 366 ? -17.994 -4.521 12.942 1.00 89.62 366 VAL A CA 1
ATOM 2780 C C . VAL A 1 366 ? -18.102 -5.942 13.495 1.00 89.62 366 VAL A C 1
ATOM 2782 O O . VAL A 1 366 ? -17.940 -6.149 14.699 1.00 89.62 366 VAL A O 1
ATOM 2785 N N . VAL A 1 367 ? -18.304 -6.946 12.639 1.00 88.94 367 VAL A N 1
ATOM 2786 C CA . VAL A 1 367 ? -18.320 -8.355 13.062 1.00 88.94 367 VAL A CA 1
ATOM 2787 C C . VAL A 1 367 ? -16.959 -8.752 13.643 1.00 88.94 367 VAL A C 1
ATOM 2789 O O . VAL A 1 367 ? -16.891 -9.319 14.735 1.00 88.94 367 VAL A O 1
ATOM 2792 N N . ALA A 1 368 ? -15.856 -8.406 12.975 1.00 89.06 368 ALA A N 1
ATOM 2793 C CA . ALA A 1 368 ? -14.507 -8.676 13.469 1.00 89.06 368 ALA A CA 1
ATOM 2794 C C . ALA A 1 368 ? -14.252 -8.018 14.835 1.00 89.06 368 ALA A C 1
ATOM 2796 O O . ALA A 1 368 ? -13.678 -8.650 15.728 1.00 89.06 368 ALA A O 1
ATOM 2797 N N . PHE A 1 369 ? -14.726 -6.785 15.027 1.00 87.50 369 PHE A N 1
ATOM 2798 C CA . PHE A 1 369 ? -14.702 -6.106 16.316 1.00 87.50 369 PHE A CA 1
ATOM 2799 C C . PHE A 1 369 ? -15.476 -6.884 17.384 1.00 87.50 369 PHE A C 1
ATOM 2801 O O . PHE A 1 369 ? -14.916 -7.221 18.431 1.00 87.50 369 PHE A O 1
ATOM 2808 N N . ALA A 1 370 ? -16.729 -7.236 17.092 1.00 85.25 370 ALA A N 1
ATOM 2809 C CA . ALA A 1 370 ? -17.598 -7.956 18.012 1.00 85.25 370 ALA A CA 1
ATOM 2810 C C . ALA A 1 370 ? -16.998 -9.304 18.435 1.00 85.25 370 ALA A C 1
ATOM 2812 O O . ALA A 1 370 ? -17.107 -9.712 19.588 1.00 85.25 370 ALA A O 1
ATOM 2813 N N . HIS A 1 371 ? -16.306 -9.990 17.524 1.00 85.50 371 HIS A N 1
ATOM 2814 C CA . HIS A 1 371 ? -15.622 -11.240 17.834 1.00 85.50 371 HIS A CA 1
ATOM 2815 C C . HIS A 1 371 ? -14.346 -11.071 18.664 1.00 85.50 371 HIS A C 1
ATOM 2817 O O . HIS A 1 371 ? -14.070 -11.946 19.482 1.00 85.50 371 HIS A O 1
ATOM 2823 N N . LYS A 1 372 ? -13.564 -10.004 18.455 1.00 85.19 372 LYS A N 1
ATOM 2824 C CA . LYS A 1 372 ? -12.245 -9.848 19.095 1.00 85.19 372 LYS A CA 1
ATOM 2825 C C . LYS A 1 372 ? -12.264 -9.045 20.398 1.00 85.19 372 LYS A C 1
ATOM 2827 O O . LYS A 1 372 ? -11.327 -9.180 21.180 1.00 85.19 372 LYS A O 1
ATOM 2832 N N . LYS A 1 373 ? -13.249 -8.167 20.606 1.00 82.00 373 LYS A N 1
ATOM 2833 C CA . LYS A 1 373 ? -13.185 -7.129 21.653 1.00 82.00 373 LYS A CA 1
ATOM 2834 C C . LYS A 1 373 ? -14.455 -6.985 22.498 1.00 82.00 373 LYS A C 1
ATOM 2836 O O . LYS A 1 373 ? -14.391 -6.319 23.523 1.00 82.00 373 LYS A O 1
ATOM 2841 N N . MET A 1 374 ? -15.585 -7.574 22.100 1.00 79.94 374 MET A N 1
ATOM 2842 C CA . MET A 1 374 ? -16.838 -7.476 22.859 1.00 79.94 374 MET A CA 1
ATOM 2843 C C . MET A 1 374 ? -17.091 -8.711 23.726 1.00 79.94 374 MET A C 1
ATOM 2845 O O . MET A 1 374 ? -16.766 -9.837 23.347 1.00 79.94 374 MET A O 1
ATOM 2849 N N . GLU A 1 375 ? -17.738 -8.496 24.871 1.00 81.56 375 GLU A N 1
ATOM 2850 C CA . GLU A 1 375 ? -18.253 -9.570 25.720 1.00 81.56 375 GLU A CA 1
ATOM 2851 C C . GLU A 1 375 ? -19.388 -10.343 25.032 1.00 81.56 375 GLU A C 1
ATOM 2853 O O . GLU A 1 375 ? -20.100 -9.809 24.178 1.00 81.56 375 GLU A O 1
ATOM 2858 N N . ALA A 1 376 ? -19.575 -11.609 25.417 1.00 80.50 376 ALA A N 1
ATOM 2859 C CA . ALA A 1 376 ? -20.467 -12.542 24.727 1.00 80.50 376 ALA A CA 1
ATOM 2860 C C . ALA A 1 376 ? -21.928 -12.063 24.645 1.00 80.50 376 ALA A C 1
ATOM 2862 O O . ALA A 1 376 ? -22.568 -12.239 23.608 1.00 80.50 376 ALA A O 1
ATOM 2863 N N . GLU A 1 377 ? -22.448 -11.438 25.705 1.00 79.12 377 GLU A N 1
ATOM 2864 C CA . GLU A 1 377 ? -23.835 -10.969 25.752 1.00 79.12 377 GLU A CA 1
ATOM 2865 C C . GLU A 1 377 ? -24.060 -9.751 24.844 1.00 79.12 377 GLU A C 1
ATOM 2867 O O . GLU A 1 377 ? -24.947 -9.763 23.988 1.00 79.12 377 GLU A O 1
ATOM 2872 N N . THR A 1 378 ? -23.211 -8.727 24.957 1.00 79.81 378 THR A N 1
ATOM 2873 C CA . THR A 1 378 ? -23.266 -7.524 24.110 1.00 79.81 378 THR A CA 1
ATOM 2874 C C . THR A 1 378 ? -23.028 -7.872 22.642 1.00 79.81 378 THR A C 1
ATOM 2876 O O . THR A 1 378 ? -23.710 -7.353 21.758 1.00 79.81 378 THR A O 1
ATOM 2879 N N . LYS A 1 379 ? -22.111 -8.809 22.376 1.00 81.50 379 LYS A N 1
ATOM 2880 C CA . LYS A 1 379 ? -21.870 -9.374 21.046 1.00 81.50 379 LYS A CA 1
ATOM 2881 C C . LYS A 1 379 ? -23.127 -10.029 20.475 1.00 81.50 379 LYS A C 1
ATOM 2883 O O . LYS A 1 379 ? -23.483 -9.741 19.337 1.00 81.50 379 LYS A O 1
ATOM 2888 N N . ALA A 1 380 ? -23.797 -10.896 21.237 1.00 79.81 380 ALA A N 1
ATOM 2889 C CA . ALA A 1 380 ? -25.002 -11.583 20.774 1.00 79.81 380 ALA A CA 1
ATOM 2890 C C . ALA A 1 380 ? -26.123 -10.589 20.437 1.00 79.81 380 ALA A C 1
ATOM 2892 O O . ALA A 1 380 ? -26.731 -10.696 19.373 1.00 79.81 380 ALA A O 1
ATOM 2893 N N . ARG A 1 381 ? -26.333 -9.576 21.290 1.00 81.12 381 ARG A N 1
ATOM 2894 C CA . ARG A 1 381 ? -27.313 -8.507 21.039 1.00 81.12 381 ARG A CA 1
ATOM 2895 C C . ARG A 1 381 ? -26.980 -7.716 19.772 1.00 81.12 381 ARG A C 1
ATOM 2897 O O . ARG A 1 381 ? -27.863 -7.531 18.941 1.00 81.12 381 ARG A O 1
ATOM 2904 N N . LEU A 1 382 ? -25.726 -7.292 19.592 1.00 80.25 382 LEU A N 1
ATOM 2905 C CA . LEU A 1 382 ? -25.303 -6.549 18.400 1.00 80.25 382 LEU A CA 1
ATOM 2906 C C . LEU A 1 382 ? -25.494 -7.377 17.124 1.00 80.25 382 LEU A C 1
ATOM 2908 O O . LEU A 1 382 ? -26.164 -6.922 16.203 1.00 80.25 382 LEU A O 1
ATOM 2912 N N . LEU A 1 383 ? -24.972 -8.607 17.090 1.00 81.38 383 LEU A N 1
ATOM 2913 C CA . LEU A 1 383 ? -25.062 -9.470 15.909 1.00 81.38 383 LEU A CA 1
ATOM 2914 C C . LEU A 1 383 ? -26.516 -9.832 15.569 1.00 81.38 383 LEU A C 1
ATOM 2916 O O . LEU A 1 383 ? -26.865 -9.872 14.395 1.00 81.38 383 LEU A O 1
ATOM 2920 N N . SER A 1 384 ? -27.382 -10.015 16.573 1.00 80.88 384 SER A N 1
ATOM 2921 C CA . SER A 1 384 ? -28.817 -10.263 16.355 1.00 80.88 384 SER A CA 1
ATOM 2922 C C . SER A 1 384 ? -29.583 -9.074 15.771 1.00 80.88 384 SER A C 1
ATOM 2924 O O . SER A 1 384 ? -30.652 -9.267 15.213 1.00 80.88 384 SER A O 1
ATOM 2926 N N . ARG A 1 385 ? -29.062 -7.848 15.921 1.00 81.19 385 ARG A N 1
ATOM 2927 C CA . ARG A 1 385 ? -29.638 -6.633 15.324 1.00 81.19 385 ARG A CA 1
ATOM 2928 C C . ARG A 1 385 ? -29.084 -6.350 13.926 1.00 81.19 385 ARG A C 1
ATOM 2930 O O . ARG A 1 385 ? -29.628 -5.494 13.237 1.00 81.19 385 ARG A O 1
ATOM 2937 N N . MET A 1 386 ? -27.975 -6.995 13.559 1.00 77.94 386 MET A N 1
ATOM 2938 C CA . MET A 1 386 ? -27.331 -6.855 12.251 1.00 77.94 386 MET A CA 1
ATOM 2939 C C . MET A 1 386 ? -27.825 -7.884 11.226 1.00 77.94 386 MET A C 1
ATOM 2941 O O . MET A 1 386 ? -27.782 -7.587 10.035 1.00 77.94 386 MET A O 1
ATOM 2945 N N . GLY A 1 387 ? -28.229 -9.079 11.673 1.00 61.81 387 GLY A N 1
ATOM 2946 C CA . GLY A 1 387 ? -28.895 -10.095 10.845 1.00 61.81 387 GLY A CA 1
ATOM 2947 C C . GLY A 1 387 ? -30.401 -9.900 10.818 1.00 61.81 387 GLY A C 1
ATOM 2948 O O . GLY A 1 387 ? -31.000 -10.275 9.787 1.00 61.81 387 GLY A O 1
#

pLDDT: mean 74.29, std 25.11, range [24.22, 97.56]

Foldseek 3Di:
DQDLVRLLCLLPVPPDDDDDDPVSVVSNVVSVVVVVVLLPDPCSLVVLLVCLLVDPDLSSLLVNLVSLVVCVVVDDLVSLVVSLVSLCVRVAVCLLVLHPPPPPPDPDDDDDDDDDDDDDDDDDDDDDDDDDDDDALDARDPSSLLSSLVSLLVSLLVCPPPSPVCSLVVLQVSLVSLLVSLLPADDPPDPDHGDNSNSSSVSSVSSSLSNLVVLCVVQVDDDPDDDDPVSVVSSVVSVVVLLLLQDPPNPDPVCVVRDGPVRSLLSLLPRSSCLPDLVNNLSSLLSLLSCVLSHPLADDPPPPPPPPPPPDDDDDDDDDDDDDDDDDDDDDDDPPPPPVPCPRRLLVSLVCSCVVSVHVSSVSSNLSNLVNPNDPVVSVVVVVVVD

Nearest PDB structures (foldseek):
  5fu7-assembly1_A  TM=2.598E-01  e=6.583E-01  Homo sapiens
  6rrk-assembly1_B  TM=2.833E-01  e=1.942E+00  Homo sapiens
  5f0k-assembly2_B  TM=1.683E-01  e=8.809E-01  Homo sapiens
  3axj-assembly1_B  TM=2.431E-01  e=5.495E+00  Drosophila melanogaster

Solvent-accessible surface area (backbone atoms only — not comparable to full-atom values): 23690 Å² total; per-residue (Å²): 130,81,51,72,57,54,30,41,46,54,63,60,72,62,80,72,77,99,75,80,56,74,67,58,52,54,51,36,54,52,30,48,51,54,53,50,50,41,69,69,37,95,61,30,67,59,52,50,63,70,43,51,77,72,53,82,48,66,64,40,42,36,50,52,46,50,50,52,58,69,45,52,87,79,50,52,74,69,55,51,50,51,50,52,53,49,46,48,43,58,68,27,50,40,24,36,69,42,60,80,80,72,78,78,72,74,89,72,89,77,85,87,82,89,81,88,85,87,83,90,83,89,85,89,82,90,81,91,82,84,92,84,89,72,89,68,81,73,68,76,56,68,68,41,39,50,43,55,20,49,46,55,47,52,49,46,68,71,29,36,65,82,81,35,67,55,51,68,60,52,53,42,52,52,48,50,50,34,48,53,44,56,70,72,52,79,74,78,88,57,102,63,80,74,50,68,47,54,45,32,26,51,49,20,37,50,30,55,53,43,33,54,47,48,46,38,63,74,50,66,43,88,65,90,67,90,68,55,76,67,58,52,50,36,36,50,51,51,47,52,52,50,36,47,46,22,25,72,86,70,65,55,86,86,49,85,83,70,72,24,55,45,55,52,55,54,54,44,66,69,32,66,64,35,65,70,32,66,69,61,37,39,52,51,26,46,45,48,33,69,46,46,88,43,41,66,61,71,56,74,80,71,78,73,73,73,80,75,77,82,73,79,83,89,86,82,90,86,86,85,90,89,82,89,85,86,91,85,89,79,93,75,92,67,90,73,81,71,74,70,76,58,79,84,26,54,58,45,54,29,52,48,43,20,73,78,64,71,34,64,38,23,47,53,21,48,52,44,39,37,72,75,77,45,57,72,67,65,29,51,55,52,54,65,74,74,109

Organism: NCBI:txid943120

InterPro domains:
  IPR011989 Armadillo-like helical [G3DSA:1.25.10.10] (1-385)
  IPR013598 Exportin-1/Importin-beta-like [PF08389] (143-247)
  IPR016024 Armadillo-type fold [SSF48371] (1-303)
  IPR040017 Exportin-T [PTHR15952] (1-297)

Secondary structure (DSSP, 8-state):
---HHHHHHHHHHT-S-S---HHHHHHHHHHHHHHHHHHHSTTHHHHHHHHGGG---HHHHHHHHHHHHHHGGG--HHHHHHHHHHHIIIIIIHHHTT-----------------------------------S----PPPHHHHHHHHHHHHHHHHHHTTTT-TTHHHHHHHHHHHHHHHHHTS----SSPPPPHHHHHHHHHHHHHHHHHHHHIIIIIS--SS---HHHHHHHHHHHHHHHHHH-SSSS-TT-TT---HHHHHHHHHH-HHHHH-HHHHHHHHHHHHHHTTT--TTS-------------------------------------------TTSHHHHHHHHHHHH--HHHHHHHHHHHHHHS-HHHHHHHHHHH-